Protein AF-0000000070220008 (afdb_homodimer)

Structure (mmCIF, N/CA/C/O backbone):
data_AF-0000000070220008-model_v1
#
loop_
_entity.id
_entity.type
_entity.pdbx_description
1 polymer 'Urease accessory protein UreF'
#
loop_
_atom_site.group_PDB
_atom_site.id
_atom_site.type_symbol
_atom_site.label_atom_id
_atom_site.label_alt_id
_atom_site.label_comp_id
_atom_site.label_asym_id
_atom_site.label_entity_id
_atom_site.label_seq_id
_atom_site.pdbx_PDB_ins_code
_atom_site.Cartn_x
_atom_site.Cartn_y
_atom_site.Cartn_z
_atom_site.occupancy
_atom_site.B_iso_or_equiv
_atom_site.auth_seq_id
_atom_site.auth_comp_id
_atom_site.auth_asym_id
_atom_site.auth_atom_id
_atom_site.pdbx_PDB_model_num
ATOM 1 N N . MET A 1 1 ? -16.125 -37.312 17.703 1 30.42 1 MET A N 1
ATOM 2 C CA . MET A 1 1 ? -16.203 -35.938 18.156 1 30.42 1 MET A CA 1
ATOM 3 C C . MET A 1 1 ? -15.438 -35.75 19.453 1 30.42 1 MET A C 1
ATOM 5 O O . MET A 1 1 ? -15.953 -36.031 20.531 1 30.42 1 MET A O 1
ATOM 9 N N . THR A 1 2 ? -14.172 -35.906 19.469 1 41.28 2 THR A N 1
ATOM 10 C CA . THR A 1 2 ? -13.469 -36.125 20.719 1 41.28 2 THR A CA 1
ATOM 11 C C . THR A 1 2 ? -13.57 -34.875 21.609 1 41.28 2 THR A C 1
ATOM 13 O O . THR A 1 2 ? -13.328 -33.75 21.141 1 41.28 2 THR A O 1
ATOM 16 N N . GLN A 1 3 ? -14.406 -34.875 22.625 1 46.06 3 GLN A N 1
ATOM 17 C CA . GLN A 1 3 ? -14.656 -33.906 23.688 1 46.06 3 GLN A CA 1
ATOM 18 C C . GLN A 1 3 ? -13.344 -33.344 24.25 1 46.06 3 GLN A C 1
ATOM 20 O O . GLN A 1 3 ? -12.422 -34.094 24.547 1 46.06 3 GLN A O 1
ATOM 25 N N . PRO A 1 4 ? -13.078 -32.062 23.906 1 54.25 4 PRO A N 1
ATOM 26 C CA . PRO A 1 4 ? -11.875 -31.578 24.578 1 54.25 4 PRO A CA 1
ATOM 27 C C . PRO A 1 4 ? -11.758 -32.062 26.031 1 54.25 4 PRO A C 1
ATOM 29 O O . PRO A 1 4 ? -12.773 -32.281 26.688 1 54.25 4 PRO A O 1
ATOM 32 N N . SER A 1 5 ? -10.727 -32.688 26.281 1 59.62 5 SER A N 1
ATOM 33 C CA . SER A 1 5 ? -10.516 -33.25 27.609 1 59.62 5 SER A CA 1
ATOM 34 C C . SER A 1 5 ? -10.695 -32.188 28.688 1 59.62 5 SER A C 1
ATOM 36 O O . SER A 1 5 ? -10.602 -31 28.422 1 59.62 5 SER A O 1
ATOM 38 N N . SER A 1 6 ? -11.242 -32.594 29.812 1 62.59 6 SER A N 1
ATOM 39 C CA . SER A 1 6 ? -11.469 -31.75 31 1 62.59 6 SER A CA 1
ATOM 40 C C . SER A 1 6 ? -10.289 -30.812 31.25 1 62.59 6 SER A C 1
ATOM 42 O O . SER A 1 6 ? -10.484 -29.656 31.594 1 62.59 6 SER A O 1
ATOM 44 N N . ASP A 1 7 ? -9.156 -31.266 30.797 1 62.09 7 ASP A N 1
ATOM 45 C CA . ASP A 1 7 ? -7.941 -30.484 31.031 1 62.09 7 ASP A CA 1
ATOM 46 C C . ASP A 1 7 ? -7.812 -29.359 30 1 62.09 7 ASP A C 1
ATOM 48 O O . ASP A 1 7 ? -7.363 -28.25 30.328 1 62.09 7 ASP A O 1
ATOM 52 N N . GLU A 1 8 ? -8.156 -29.609 28.828 1 61.84 8 GLU A N 1
ATOM 53 C CA . GLU A 1 8 ? -8.094 -28.609 27.766 1 61.84 8 GLU A CA 1
ATOM 54 C C . GLU A 1 8 ? -9.125 -27.516 27.984 1 61.84 8 GLU A C 1
ATOM 56 O O . GLU A 1 8 ? -8.852 -26.344 27.734 1 61.84 8 GLU A O 1
ATOM 61 N N . LYS A 1 9 ? -10.297 -27.828 28.375 1 61.03 9 LYS A N 1
ATOM 62 C CA . LYS A 1 9 ? -11.32 -26.844 28.719 1 61.03 9 LYS A CA 1
ATOM 63 C C . LYS A 1 9 ? -10.875 -25.969 29.891 1 61.03 9 LYS A C 1
ATOM 65 O O . LYS A 1 9 ? -11.094 -24.766 29.875 1 61.03 9 LYS A O 1
ATOM 70 N N . ALA A 1 10 ? -10.266 -26.656 30.875 1 63 10 ALA A N 1
ATOM 71 C CA . ALA A 1 10 ? -9.781 -25.922 32.031 1 63 10 ALA A CA 1
ATOM 72 C C . ALA A 1 10 ? -8.703 -24.922 31.641 1 63 10 ALA A C 1
ATOM 74 O O . ALA A 1 10 ? -8.68 -23.781 32.125 1 63 10 ALA A O 1
ATOM 75 N N . LEU A 1 11 ? -7.879 -25.312 30.688 1 61.97 11 LEU A N 1
ATOM 76 C CA . LEU A 1 11 ? -6.809 -24.453 30.203 1 61.97 11 LEU A CA 1
ATOM 77 C C . LEU A 1 11 ? -7.367 -23.312 29.344 1 61.97 11 LEU A C 1
ATOM 79 O O . LEU A 1 11 ? -6.902 -22.172 29.438 1 61.97 11 LEU A O 1
ATOM 83 N N . GLN A 1 12 ? -8.391 -23.578 28.609 1 64.56 12 GLN A N 1
ATOM 84 C CA . GLN A 1 12 ? -9.047 -22.531 27.828 1 64.56 12 GLN A CA 1
ATOM 85 C C . GLN A 1 12 ? -9.75 -21.516 28.734 1 64.56 12 GLN A C 1
ATOM 87 O O . GLN A 1 12 ? -9.703 -20.312 28.484 1 64.56 12 GLN A O 1
ATOM 92 N N . GLU A 1 13 ? -10.406 -22.031 29.75 1 64.69 13 GLU A N 1
ATOM 93 C CA . GLU A 1 13 ? -11.039 -21.156 30.719 1 64.69 13 GLU A CA 1
ATOM 94 C C . GLU A 1 13 ? -10 -20.297 31.453 1 64.69 13 GLU A C 1
ATOM 96 O O . GLU A 1 13 ? -10.234 -19.125 31.734 1 64.69 13 GLU A O 1
ATOM 101 N N . GLU A 1 14 ? -8.852 -20.938 31.719 1 68.56 14 GLU A N 1
ATOM 102 C CA . GLU A 1 14 ? -7.766 -20.188 32.344 1 68.56 14 GLU A CA 1
ATOM 103 C C . GLU A 1 14 ? -7.23 -19.094 31.438 1 68.56 14 GLU A C 1
ATOM 105 O O . GLU A 1 14 ? -6.984 -17.969 31.875 1 68.56 14 GLU A O 1
ATOM 110 N N . ILE A 1 15 ? -7.141 -19.391 30.172 1 63.06 15 ILE A N 1
ATOM 111 C CA . ILE A 1 15 ? -6.652 -18.422 29.203 1 63.06 15 ILE A CA 1
ATOM 112 C C . ILE A 1 15 ? -7.652 -17.266 29.078 1 63.06 15 ILE A C 1
ATOM 114 O O . ILE A 1 15 ? -7.27 -16.094 29.109 1 63.06 15 ILE A O 1
ATOM 118 N N . GLU A 1 16 ? -8.875 -17.594 29 1 61.81 16 GLU A N 1
ATOM 119 C CA . GLU A 1 16 ? -9.898 -16.562 28.938 1 61.81 16 GLU A CA 1
ATOM 120 C C . GLU A 1 16 ? -9.898 -15.695 30.188 1 61.81 16 GLU A C 1
ATOM 122 O O . GLU A 1 16 ? -10.062 -14.477 30.109 1 61.81 16 GLU A O 1
ATOM 127 N N . ASP A 1 17 ? -9.781 -16.344 31.328 1 64.25 17 ASP A N 1
ATOM 128 C CA . ASP A 1 17 ? -9.727 -15.617 32.594 1 64.25 17 ASP A CA 1
ATOM 129 C C . ASP A 1 17 ? -8.492 -14.711 32.656 1 64.25 17 ASP A C 1
ATOM 131 O O . ASP A 1 17 ? -8.586 -13.562 33.062 1 64.25 17 ASP A O 1
ATOM 135 N N . LEU A 1 18 ? -7.355 -15.219 32.156 1 64.94 18 LEU A N 1
ATOM 136 C CA . LEU A 1 18 ? -6.133 -14.43 32.188 1 64.94 18 LEU A CA 1
ATOM 137 C C . LEU A 1 18 ? -6.23 -13.242 31.234 1 64.94 18 LEU A C 1
ATOM 139 O O . LEU A 1 18 ? -5.797 -12.133 31.578 1 64.94 18 LEU A O 1
ATOM 143 N N . GLU A 1 19 ? -6.828 -13.477 30.109 1 64.19 19 GLU A N 1
ATOM 144 C CA . GLU A 1 19 ? -7.023 -12.398 29.156 1 64.19 19 GLU A CA 1
ATOM 145 C C . GLU A 1 19 ? -7.953 -11.32 29.703 1 64.19 19 GLU A C 1
ATOM 147 O O . GLU A 1 19 ? -7.695 -10.133 29.547 1 64.19 19 GLU A O 1
ATOM 152 N N . ARG A 1 20 ? -9 -11.727 30.344 1 60.41 20 ARG A N 1
ATOM 153 C CA . ARG A 1 20 ? -9.93 -10.797 30.969 1 60.41 20 ARG A CA 1
ATOM 154 C C . ARG A 1 20 ? -9.242 -10.008 32.094 1 60.41 20 ARG A C 1
ATOM 156 O O . ARG A 1 20 ? -9.406 -8.789 32.188 1 60.41 20 ARG A O 1
ATOM 163 N N . ARG A 1 21 ? -8.508 -10.695 32.906 1 61.84 21 ARG A N 1
ATOM 164 C CA . ARG A 1 21 ? -7.816 -10.039 34 1 61.84 21 ARG A CA 1
ATOM 165 C C . ARG A 1 21 ? -6.738 -9.094 33.5 1 61.84 21 ARG A C 1
ATOM 167 O O . ARG A 1 21 ? -6.543 -8.008 34.062 1 61.84 21 ARG A O 1
ATOM 174 N N . LEU A 1 22 ? -6.066 -9.547 32.5 1 59.81 22 LEU A N 1
ATOM 175 C CA . LEU A 1 22 ? -5.051 -8.68 31.922 1 59.81 22 LEU A CA 1
ATOM 176 C C . LEU A 1 22 ? -5.68 -7.426 31.328 1 59.81 22 LEU A C 1
ATOM 178 O O . LEU A 1 22 ? -5.164 -6.32 31.516 1 59.81 22 LEU A O 1
ATOM 182 N N . HIS A 1 23 ? -6.754 -7.621 30.641 1 57.56 23 HIS A N 1
ATOM 183 C CA . HIS A 1 23 ? -7.516 -6.496 30.109 1 57.56 23 HIS A CA 1
ATOM 184 C C . HIS A 1 23 ? -7.969 -5.562 31.234 1 57.56 23 HIS A C 1
ATOM 186 O O . HIS A 1 23 ? -7.84 -4.344 31.125 1 57.56 23 HIS A O 1
ATOM 192 N N . ASN A 1 24 ? -8.562 -6.098 32.156 1 54.19 24 ASN A N 1
ATOM 193 C CA . ASN A 1 24 ? -9.047 -5.332 33.312 1 54.19 24 ASN A CA 1
ATOM 194 C C . ASN A 1 24 ? -7.906 -4.625 34.031 1 54.19 24 ASN A C 1
ATOM 196 O O . ASN A 1 24 ? -8.055 -3.482 34.469 1 54.19 24 ASN A O 1
ATOM 200 N N . ALA A 1 25 ? -6.84 -5.309 34.281 1 56.78 25 ALA A N 1
ATOM 201 C CA . ALA A 1 25 ? -5.691 -4.723 34.969 1 56.78 25 ALA A CA 1
ATOM 202 C C . ALA A 1 25 ? -5.105 -3.568 34.156 1 56.78 25 ALA A C 1
ATOM 204 O O . ALA A 1 25 ? -4.723 -2.539 34.719 1 56.78 25 ALA A O 1
ATOM 205 N N . LYS A 1 26 ? -5.004 -3.725 32.875 1 52.84 26 LYS A N 1
ATOM 206 C CA . LYS A 1 26 ? -4.512 -2.662 32 1 52.84 26 LYS A CA 1
ATOM 207 C C . LYS A 1 26 ? -5.473 -1.479 31.984 1 52.84 26 LYS A C 1
ATOM 209 O O . LYS A 1 26 ? -5.047 -0.323 31.969 1 52.84 26 LYS A O 1
ATOM 214 N N . ALA A 1 27 ? -6.781 -1.675 31.906 1 48.25 27 ALA A N 1
ATOM 215 C CA . ALA A 1 27 ? -7.812 -0.645 32 1 48.25 27 ALA A CA 1
ATOM 216 C C . ALA A 1 27 ? -7.695 0.13 33.312 1 48.25 27 ALA A C 1
ATOM 218 O O . ALA A 1 27 ? -7.961 1.333 33.344 1 48.25 27 ALA A O 1
ATOM 219 N N . ARG A 1 28 ? -7.586 -0.56 34.312 1 50.31 28 ARG A N 1
ATOM 220 C CA . ARG A 1 28 ? -7.492 0.052 35.625 1 50.31 28 ARG A CA 1
ATOM 221 C C . ARG A 1 28 ? -6.219 0.885 35.75 1 50.31 28 ARG A C 1
ATOM 223 O O . ARG A 1 28 ? -6.172 1.835 36.531 1 50.31 28 ARG A O 1
ATOM 230 N N . LEU A 1 29 ? -5.109 0.331 35.188 1 45.53 29 LEU A N 1
ATOM 231 C CA . LEU A 1 29 ? -3.893 1.123 35.312 1 45.53 29 LEU A CA 1
ATOM 232 C C . LEU A 1 29 ? -4.074 2.506 34.688 1 45.53 29 LEU A C 1
ATOM 234 O O . LEU A 1 29 ? -3.656 3.51 35.281 1 45.53 29 LEU A O 1
ATOM 238 N N . ASN A 1 30 ? -4.152 2.963 33.406 1 38.41 30 ASN A N 1
ATOM 239 C CA . ASN A 1 30 ? -4.41 4.293 32.844 1 38.41 30 ASN A CA 1
ATOM 240 C C . ASN A 1 30 ? -5.707 4.328 32.062 1 38.41 30 ASN A C 1
ATOM 242 O O . ASN A 1 30 ? -5.734 3.932 30.891 1 38.41 30 ASN A O 1
ATOM 246 N N . PRO A 1 31 ? -6.863 4.449 32.688 1 37.12 31 PRO A N 1
ATOM 247 C CA . PRO A 1 31 ? -8.188 4.492 32.062 1 37.12 31 PRO A CA 1
ATOM 248 C C . PRO A 1 31 ? -8.219 5.34 30.797 1 37.12 31 PRO A C 1
ATOM 250 O O . PRO A 1 31 ? -8.938 5.012 29.844 1 37.12 31 PRO A O 1
ATOM 253 N N . ASP A 1 32 ? -8.008 6.66 30.812 1 37 32 ASP A N 1
ATOM 254 C CA . ASP A 1 32 ? -8.125 7.688 29.781 1 37 32 ASP A CA 1
ATOM 255 C C . ASP A 1 32 ? -7.078 7.484 28.672 1 37 32 ASP A C 1
ATOM 257 O O . ASP A 1 32 ? -7.027 8.25 27.719 1 37 32 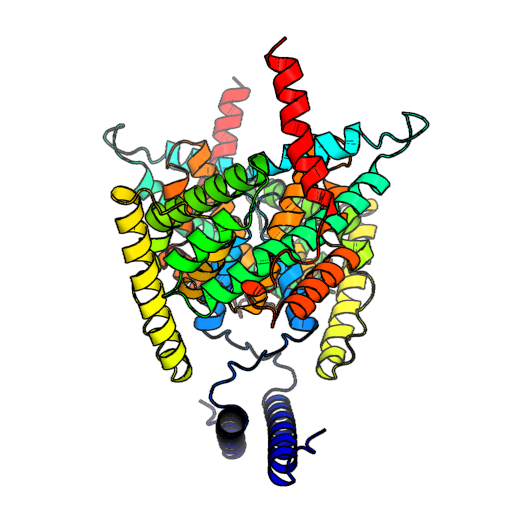ASP A O 1
ATOM 261 N N . ASN A 1 33 ? -5.867 6.949 28.953 1 34.38 33 ASN A N 1
ATOM 262 C CA . ASN A 1 33 ? -4.684 6.883 28.109 1 34.38 33 ASN A CA 1
ATOM 263 C C . ASN A 1 33 ? -4.824 5.816 27.031 1 34.38 33 ASN A C 1
ATOM 265 O O . ASN A 1 33 ? -4.906 4.625 27.328 1 34.38 33 ASN A O 1
ATOM 269 N N . VAL A 1 34 ? -5.613 6.125 26.047 1 36.41 34 VAL A N 1
ATOM 270 C CA . VAL A 1 34 ? -5.398 5.258 24.891 1 36.41 34 VAL A CA 1
ATOM 271 C C . VAL A 1 34 ? -3.969 4.727 24.906 1 36.41 34 VAL A C 1
ATOM 273 O O . VAL A 1 34 ? -3.012 5.496 24.797 1 36.41 34 VAL A O 1
ATOM 276 N N . PRO A 1 35 ? -3.613 3.773 25.703 1 35.38 35 PRO A N 1
ATOM 277 C CA . PRO A 1 35 ? -2.238 3.283 25.812 1 35.38 35 PRO A CA 1
ATOM 278 C C . PRO A 1 35 ? -1.46 3.377 24.516 1 35.38 35 PRO A C 1
ATOM 280 O O . PRO A 1 35 ? -2.018 3.127 23.438 1 35.38 35 PRO A O 1
ATOM 283 N N . ALA A 1 36 ? -0.481 4.262 24.344 1 38.53 36 ALA A N 1
ATOM 284 C CA . ALA A 1 36 ? 0.594 4.148 23.359 1 38.53 36 ALA A CA 1
ATOM 285 C C . ALA A 1 36 ? 0.955 2.688 23.109 1 38.53 36 ALA A C 1
ATOM 287 O O . ALA A 1 36 ? 1.754 2.102 23.844 1 38.53 36 ALA A O 1
ATOM 288 N N . THR A 1 37 ? 0.086 1.86 22.969 1 38.53 37 THR A N 1
ATOM 289 C CA . THR A 1 37 ? 0.648 0.548 22.656 1 38.53 37 THR A CA 1
ATOM 290 C C . THR A 1 37 ? 1.818 0.671 21.688 1 38.53 37 THR A C 1
ATOM 292 O O . THR A 1 37 ? 1.624 0.986 20.516 1 38.53 37 THR A O 1
ATOM 295 N N . HIS A 1 38 ? 2.914 1.15 22.188 1 41.5 38 HIS A N 1
ATOM 296 C CA . HIS A 1 38 ? 4.148 1.091 21.406 1 41.5 38 HIS A CA 1
ATOM 297 C C . HIS A 1 38 ? 4.203 -0.175 20.562 1 41.5 38 HIS A C 1
ATOM 299 O O . HIS A 1 38 ? 4.078 -1.284 21.094 1 41.5 38 HIS A O 1
ATOM 305 N N . SER A 1 39 ? 3.662 -0.075 19.453 1 47.91 39 SER A N 1
ATOM 306 C CA . SER A 1 39 ? 3.811 -1.21 18.547 1 47.91 39 SER A CA 1
ATOM 307 C C . SER A 1 39 ? 5.227 -1.773 18.594 1 47.91 39 SER A C 1
ATOM 309 O O . SER A 1 39 ? 6.195 -1.02 18.688 1 47.91 39 SER A O 1
ATOM 311 N N . SER A 1 40 ? 5.406 -3.055 19 1 51.5 40 SER A N 1
ATOM 312 C CA . SER A 1 40 ? 6.688 -3.752 19 1 51.5 40 SER A CA 1
ATOM 313 C C . SER A 1 40 ? 7.414 -3.572 17.672 1 51.5 40 SER A C 1
ATOM 315 O O . SER A 1 40 ? 6.781 -3.357 16.625 1 51.5 40 SER A O 1
ATOM 317 N N . PRO A 1 41 ? 8.703 -3.352 17.797 1 43.47 41 PRO A N 1
ATOM 318 C CA . PRO A 1 41 ? 9.508 -3.262 16.578 1 43.47 41 PRO A CA 1
ATOM 319 C C . PRO A 1 41 ? 9.102 -4.285 15.531 1 43.47 41 PRO A C 1
ATOM 321 O O . PRO A 1 41 ? 9.141 -3.994 14.336 1 43.47 41 PRO A O 1
ATOM 324 N N . ALA A 1 42 ? 8.648 -5.438 16.047 1 48.91 42 ALA A N 1
ATOM 325 C CA . ALA A 1 42 ? 8.25 -6.488 15.125 1 48.91 42 ALA A CA 1
ATOM 326 C C . ALA A 1 42 ? 6.992 -6.09 14.352 1 48.91 42 ALA A C 1
ATOM 328 O O . ALA A 1 42 ? 6.891 -6.34 13.148 1 48.91 42 ALA A O 1
ATOM 329 N N . ASN A 1 43 ? 6.141 -5.395 15.094 1 62.12 43 ASN A N 1
ATOM 330 C CA . ASN A 1 43 ? 4.902 -4.941 14.469 1 62.12 43 ASN A CA 1
ATOM 331 C C . ASN A 1 43 ? 5.164 -3.828 13.461 1 62.12 43 ASN A C 1
ATOM 333 O O . ASN A 1 43 ? 4.547 -3.797 12.391 1 62.12 43 ASN A O 1
ATOM 337 N N . ASP A 1 44 ? 6.27 -3.213 13.82 1 72 44 ASP A N 1
ATOM 338 C CA . ASP A 1 44 ? 6.609 -2.1 12.938 1 72 44 ASP A CA 1
ATOM 339 C C . ASP A 1 44 ? 7.258 -2.598 11.648 1 72 44 ASP A C 1
ATOM 341 O O . ASP A 1 44 ? 6.996 -2.064 10.57 1 72 44 ASP A O 1
ATOM 345 N N . ALA A 1 45 ? 8.078 -3.631 11.836 1 75.75 45 ALA A N 1
ATOM 346 C CA . ALA A 1 45 ? 8.727 -4.195 10.648 1 75.75 45 ALA A CA 1
ATOM 347 C C . ALA A 1 45 ? 7.699 -4.828 9.711 1 75.75 45 ALA A C 1
ATOM 349 O O . ALA A 1 45 ? 7.777 -4.668 8.492 1 75.75 45 ALA A O 1
ATOM 350 N N . ALA A 1 46 ? 6.742 -5.445 10.305 1 85.38 46 ALA A N 1
ATOM 351 C CA . ALA A 1 46 ? 5.684 -6.062 9.516 1 85.38 46 ALA A CA 1
ATOM 352 C C . ALA A 1 46 ? 4.848 -5.008 8.797 1 85.38 46 ALA A C 1
ATOM 354 O O . ALA A 1 46 ? 4.48 -5.184 7.629 1 85.38 46 ALA A O 1
ATOM 355 N N . LEU A 1 47 ? 4.684 -3.945 9.492 1 90.62 47 LEU A N 1
ATOM 356 C CA . LEU A 1 47 ? 3.922 -2.857 8.891 1 90.62 47 LEU A CA 1
ATOM 357 C C . LEU A 1 47 ? 4.652 -2.297 7.672 1 90.62 47 LEU A C 1
ATOM 359 O O . LEU A 1 47 ? 4.062 -2.162 6.598 1 90.62 47 LEU A O 1
ATOM 363 N N . HIS A 1 48 ? 5.902 -2.006 7.848 1 94.06 48 HIS A N 1
ATOM 364 C CA . HIS A 1 48 ? 6.68 -1.428 6.758 1 94.06 48 HIS A CA 1
ATOM 365 C C . HIS A 1 48 ? 6.707 -2.355 5.551 1 94.06 48 HIS A C 1
ATOM 367 O O . HIS A 1 48 ? 6.504 -1.913 4.418 1 94.06 48 HIS A O 1
ATOM 373 N N . ALA A 1 49 ? 6.914 -3.631 5.785 1 92.94 49 ALA A N 1
ATOM 374 C CA . ALA A 1 49 ? 6.926 -4.625 4.715 1 92.94 49 ALA A CA 1
ATOM 375 C C . ALA A 1 49 ? 5.578 -4.668 3.994 1 92.94 49 ALA A C 1
ATOM 377 O O . ALA A 1 49 ? 5.527 -4.77 2.766 1 92.94 49 ALA A O 1
ATOM 378 N N . LEU A 1 50 ? 4.539 -4.594 4.734 1 94 50 LEU A N 1
ATOM 379 C CA . LEU A 1 50 ? 3.197 -4.582 4.16 1 94 50 LEU A CA 1
ATOM 380 C C . LEU A 1 50 ? 3.004 -3.369 3.258 1 94 50 LEU A C 1
ATOM 382 O O . LEU A 1 50 ? 2.438 -3.484 2.168 1 94 50 LEU A O 1
ATOM 386 N N . LEU A 1 51 ? 3.504 -2.281 3.725 1 94.94 51 LEU A N 1
ATOM 387 C CA . LEU A 1 51 ? 3.365 -1.05 2.953 1 94.94 51 LEU A CA 1
ATOM 388 C C . LEU A 1 51 ? 4.172 -1.124 1.661 1 94.94 51 LEU A C 1
ATOM 390 O O . LEU A 1 51 ? 3.73 -0.628 0.622 1 94.94 51 LEU A O 1
ATOM 394 N N . LEU A 1 52 ? 5.316 -1.77 1.686 1 94.56 52 LEU A N 1
ATOM 395 C CA . LEU A 1 52 ? 6.141 -1.953 0.497 1 94.56 52 LEU A CA 1
ATOM 396 C C . LEU A 1 52 ? 5.441 -2.854 -0.517 1 94.56 52 LEU A C 1
ATOM 398 O O . LEU A 1 52 ? 5.328 -2.5 -1.692 1 94.56 52 LEU A O 1
ATOM 402 N N . LEU A 1 53 ? 4.914 -3.932 -0.015 1 94.25 53 LEU A N 1
ATOM 403 C CA . LEU A 1 53 ? 4.348 -4.965 -0.878 1 94.25 53 LEU A CA 1
ATOM 404 C C . LEU A 1 53 ? 2.984 -4.539 -1.409 1 94.25 53 LEU A C 1
ATOM 406 O O . LEU A 1 53 ? 2.547 -5.016 -2.459 1 94.25 53 LEU A O 1
ATOM 410 N N . ALA A 1 54 ? 2.342 -3.656 -0.688 1 93.38 54 ALA A N 1
ATOM 411 C CA . ALA A 1 54 ? 0.98 -3.262 -1.038 1 93.38 54 ALA A CA 1
ATOM 412 C C . ALA A 1 54 ? 0.983 -2.168 -2.102 1 93.38 54 ALA A C 1
ATOM 414 O O . ALA A 1 54 ? -0.068 -1.818 -2.646 1 93.38 54 ALA A O 1
ATOM 415 N N . ASP A 1 55 ? 2.061 -1.636 -2.398 1 92.5 55 ASP A N 1
ATOM 416 C CA . ASP A 1 55 ? 2.131 -0.555 -3.377 1 92.5 55 ASP A CA 1
ATOM 417 C C . ASP A 1 55 ? 1.91 -1.083 -4.793 1 92.5 55 ASP A C 1
ATOM 419 O O . ASP A 1 55 ? 2.664 -1.936 -5.27 1 92.5 55 ASP A O 1
ATOM 423 N N . SER A 1 56 ? 0.92 -0.512 -5.457 1 89.44 56 SER A N 1
ATOM 424 C CA . SER A 1 56 ? 0.634 -0.95 -6.816 1 89.44 56 SER A CA 1
ATOM 425 C C . SER A 1 56 ? 1.753 -0.55 -7.773 1 89.44 56 SER A C 1
ATOM 427 O O . SER A 1 56 ? 1.829 -1.057 -8.898 1 89.44 56 SER A O 1
ATOM 429 N N . ALA A 1 57 ? 2.625 0.305 -7.281 1 84.75 57 ALA A N 1
ATOM 430 C CA . ALA A 1 57 ? 3.742 0.738 -8.117 1 84.75 57 ALA A CA 1
ATOM 431 C C . ALA A 1 57 ? 4.914 -0.233 -8.008 1 84.75 57 ALA A C 1
ATOM 433 O O . ALA A 1 57 ? 5.906 -0.098 -8.727 1 84.75 57 ALA A O 1
ATOM 434 N N . LEU A 1 58 ? 4.785 -1.19 -7.078 1 86.88 58 LEU A N 1
ATOM 435 C CA . LEU A 1 58 ? 5.816 -2.223 -7.055 1 86.88 58 LEU A CA 1
ATOM 436 C C . LEU A 1 58 ? 5.914 -2.924 -8.406 1 86.88 58 LEU A C 1
ATOM 438 O O . LEU A 1 58 ? 4.906 -3.381 -8.945 1 86.88 58 LEU A O 1
ATOM 442 N N . PRO A 1 59 ? 7.035 -2.945 -8.977 1 79.75 59 PRO A N 1
ATOM 443 C CA . PRO A 1 59 ? 7.188 -3.408 -10.359 1 79.75 59 PRO A CA 1
ATOM 444 C C . PRO A 1 59 ? 7.066 -4.926 -10.492 1 79.75 59 PRO A C 1
ATOM 446 O O . PRO A 1 59 ? 8.023 -5.59 -10.891 1 79.75 59 PRO A O 1
ATOM 449 N N . LEU A 1 60 ? 5.941 -5.504 -10.219 1 81.75 60 LEU A N 1
ATOM 450 C CA . LEU A 1 60 ? 5.742 -6.941 -10.336 1 81.75 60 LEU A CA 1
ATOM 451 C C . LEU A 1 60 ? 5.121 -7.297 -11.68 1 81.75 60 LEU A C 1
ATOM 453 O O . LEU A 1 60 ? 4.953 -8.477 -12 1 81.75 60 LEU A O 1
ATOM 457 N N . GLY A 1 61 ? 5.137 -6.395 -12.672 1 62.47 61 GLY A N 1
ATOM 458 C CA . GLY A 1 61 ? 4.711 -6.664 -14.039 1 62.47 61 GLY A CA 1
ATOM 459 C C . GLY A 1 61 ? 3.248 -7.055 -14.141 1 62.47 61 GLY A C 1
ATOM 460 O O . GLY A 1 61 ? 2.885 -7.906 -14.953 1 62.47 61 GLY A O 1
ATOM 461 N N . SER A 1 62 ? 2.238 -6.484 -13.484 1 58.22 62 SER A N 1
ATOM 462 C CA . SER A 1 62 ? 0.86 -6.965 -13.453 1 58.22 62 SER A CA 1
ATOM 463 C C . SER A 1 62 ? 0.15 -6.703 -14.773 1 58.22 62 SER A C 1
ATOM 465 O O . SER A 1 62 ? -1.051 -6.949 -14.898 1 58.22 62 SER A O 1
ATOM 467 N N . PHE A 1 63 ? 0.888 -6.383 -15.797 1 54.19 63 PHE A N 1
ATOM 468 C CA . PHE A 1 63 ? 0.221 -6.074 -17.047 1 54.19 63 PHE A CA 1
ATOM 469 C C . PHE A 1 63 ? -0.442 -7.316 -17.641 1 54.19 63 PHE A C 1
ATOM 471 O O . PHE A 1 63 ? -1.402 -7.211 -18.406 1 54.19 63 PHE A O 1
ATOM 478 N N . ALA A 1 64 ? -0.055 -8.555 -17.297 1 52 64 ALA A N 1
ATOM 479 C CA . ALA A 1 64 ? -0.593 -9.758 -17.922 1 52 64 ALA A CA 1
ATOM 480 C C . ALA A 1 64 ? -2.07 -9.938 -17.594 1 52 64 ALA A C 1
ATOM 482 O O . ALA A 1 64 ? -2.842 -10.453 -18.406 1 52 64 ALA A O 1
ATOM 483 N N . PHE A 1 65 ? -2.596 -9.383 -16.516 1 57.56 65 PHE A N 1
ATOM 484 C CA . PHE A 1 65 ? -3.967 -9.711 -16.156 1 57.56 65 PHE A CA 1
ATOM 485 C C . PHE A 1 65 ? -4.957 -8.844 -16.906 1 57.56 65 PHE A C 1
ATOM 487 O O . PHE A 1 65 ? -6.129 -9.203 -17.047 1 57.56 65 PHE A O 1
ATOM 494 N N . SER A 1 66 ? -4.504 -7.938 -17.516 1 65.5 66 SER A N 1
ATOM 495 C CA . SER A 1 66 ? -5.387 -7.07 -18.297 1 65.5 66 SER A CA 1
ATOM 496 C C . SER A 1 66 ? -6.02 -7.824 -19.453 1 65.5 66 SER A C 1
ATOM 498 O O . SER A 1 66 ? -7.195 -7.617 -19.766 1 65.5 66 SER A O 1
ATOM 500 N N . SER A 1 67 ? -5.398 -8.812 -19.781 1 64.12 67 SER A N 1
ATOM 501 C CA . SER A 1 67 ? -5.867 -9.523 -20.969 1 64.12 67 SER A CA 1
ATOM 502 C C . SER A 1 67 ? -7.051 -10.422 -20.641 1 64.12 67 SER A C 1
ATOM 504 O O . SER A 1 67 ? -7.984 -10.547 -21.438 1 64.12 67 SER A O 1
ATOM 506 N N . GLY A 1 68 ? -7.098 -10.961 -19.547 1 75.5 68 GLY A N 1
ATOM 507 C CA . GLY A 1 68 ? -8.203 -11.82 -19.141 1 75.5 68 GLY A CA 1
ATOM 508 C C . GLY A 1 68 ? -9.508 -11.078 -18.984 1 75.5 68 GLY A C 1
ATOM 509 O O . GLY A 1 68 ? -10.555 -11.539 -19.453 1 75.5 68 GLY A O 1
ATOM 510 N N . LEU A 1 69 ? -9.461 -9.953 -18.453 1 82.88 69 LEU A N 1
ATOM 511 C CA . LEU A 1 69 ? -10.664 -9.156 -18.25 1 82.88 69 LEU A CA 1
ATOM 512 C C . LEU A 1 69 ? -11.219 -8.664 -19.578 1 82.88 69 LEU A C 1
ATOM 514 O O . LEU A 1 69 ? -12.422 -8.742 -19.828 1 82.88 69 LEU A O 1
ATOM 518 N N . GLU A 1 70 ? -10.32 -8.203 -20.406 1 82.56 70 GLU A N 1
ATOM 519 C CA . GLU A 1 70 ? -10.742 -7.688 -21.703 1 82.56 70 GLU A CA 1
ATOM 520 C C . GLU A 1 70 ? -11.438 -8.766 -22.531 1 82.56 70 GLU A C 1
ATOM 522 O O . GLU A 1 70 ? -12.484 -8.516 -23.125 1 82.56 70 GLU A O 1
ATOM 527 N N . SER A 1 71 ? -10.812 -9.922 -22.531 1 80.25 71 SER A N 1
ATOM 528 C CA . SER A 1 71 ? -11.406 -11.047 -23.25 1 80.25 71 SER A CA 1
ATOM 529 C C . SER A 1 71 ? -12.773 -11.406 -22.672 1 80.25 71 SER A C 1
ATOM 531 O O . SER A 1 71 ? -13.727 -11.625 -23.422 1 80.25 71 SER A O 1
ATOM 533 N N . TYR A 1 72 ? -12.906 -11.422 -21.438 1 83.44 72 TYR A N 1
ATOM 534 C CA . TYR A 1 72 ? -14.164 -11.758 -20.781 1 83.44 72 TYR A CA 1
ATOM 535 C C . TYR A 1 72 ? -15.25 -10.75 -21.109 1 83.44 72 TYR A C 1
ATOM 537 O O . TYR A 1 72 ? -16.375 -11.133 -21.469 1 83.44 72 TYR A O 1
ATOM 545 N N . LEU A 1 73 ? -14.945 -9.477 -21.016 1 85.19 73 LEU A N 1
ATOM 546 C CA . LEU A 1 73 ? -15.906 -8.414 -21.281 1 85.19 73 LEU A CA 1
ATOM 547 C C . LEU A 1 73 ? -16.328 -8.422 -22.734 1 85.19 73 LEU A C 1
ATOM 549 O O . LEU A 1 73 ? -17.5 -8.148 -23.047 1 85.19 73 LEU A O 1
ATOM 553 N N . ALA A 1 74 ? -15.383 -8.766 -23.609 1 83.19 74 ALA A N 1
ATOM 554 C CA . ALA A 1 74 ? -15.68 -8.836 -25.031 1 83.19 74 ALA A CA 1
ATOM 555 C C . ALA A 1 74 ? -16.688 -9.945 -25.328 1 83.19 74 ALA A C 1
ATOM 557 O O . ALA A 1 74 ? -17.5 -9.82 -26.234 1 83.19 74 ALA A O 1
ATOM 558 N N . HIS A 1 75 ? -16.703 -10.961 -24.562 1 82.62 75 HIS A N 1
ATOM 559 C CA . HIS A 1 75 ? -17.578 -12.109 -24.781 1 82.62 75 HIS A CA 1
ATOM 560 C C . HIS A 1 75 ? -18.875 -11.969 -23.984 1 82.62 75 HIS A C 1
ATOM 562 O O . HIS A 1 75 ? -19.797 -12.766 -24.156 1 82.62 75 HIS A O 1
ATOM 568 N N . HIS A 1 76 ? -18.953 -10.984 -23.141 1 81.75 76 HIS A N 1
ATOM 569 C CA . HIS A 1 76 ? -20.141 -10.758 -22.344 1 81.75 76 HIS A CA 1
ATOM 570 C C . HIS A 1 76 ? -20.672 -9.336 -22.516 1 81.75 76 HIS A C 1
ATOM 572 O O . HIS A 1 76 ? -21 -8.672 -21.531 1 81.75 76 HIS A O 1
ATOM 578 N N . LYS A 1 77 ? -20.703 -8.953 -23.641 1 80.5 77 LYS A N 1
ATOM 579 C CA . LYS A 1 77 ? -21.203 -7.617 -23.938 1 80.5 77 LYS A CA 1
ATOM 580 C C . LYS A 1 77 ? -22.703 -7.508 -23.609 1 80.5 77 LYS A C 1
ATOM 582 O O . LYS A 1 77 ? -23.469 -8.406 -23.938 1 80.5 77 LYS A O 1
ATOM 587 N N . PRO A 1 78 ? -22.891 -6.488 -22.844 1 76.06 78 PRO A N 1
ATOM 588 C CA . PRO A 1 78 ? -24.312 -6.324 -22.5 1 76.06 78 PRO A CA 1
ATOM 589 C C . PRO A 1 78 ? -25.188 -6.004 -23.719 1 76.06 78 PRO A C 1
ATOM 591 O O . PRO A 1 78 ? -24.672 -5.5 -24.719 1 76.06 78 PRO A O 1
ATOM 594 N N . SER A 1 79 ? -26.438 -6.465 -23.656 1 75.81 79 SER A N 1
ATOM 595 C CA . SER A 1 79 ? -27.5 -6.07 -24.594 1 75.81 79 SER A CA 1
ATOM 596 C C . SER A 1 79 ? -28.516 -5.152 -23.922 1 75.81 79 SER A C 1
ATOM 598 O O . SER A 1 79 ? -29.188 -5.547 -22.969 1 75.81 79 SER A O 1
ATOM 600 N N . PRO A 1 80 ? -28.547 -3.895 -24.406 1 80.19 80 PRO A N 1
ATOM 601 C CA . PRO A 1 80 ? -27.953 -3.209 -25.547 1 80.19 80 PRO A CA 1
ATOM 602 C C . PRO A 1 80 ? -26.5 -2.791 -25.297 1 80.19 80 PRO A C 1
ATOM 604 O O . PRO A 1 80 ? -26.047 -2.779 -24.156 1 80.19 80 PRO A O 1
ATOM 607 N N . PRO A 1 81 ? -25.844 -2.439 -26.312 1 75 81 PRO A N 1
ATOM 608 C CA . PRO A 1 81 ? -24.422 -2.111 -26.219 1 75 81 PRO A CA 1
ATOM 609 C C . PRO A 1 81 ? -24.141 -0.927 -25.297 1 75 81 PRO A C 1
ATOM 611 O O . PRO A 1 81 ? -23.031 -0.781 -24.781 1 75 81 PRO A O 1
ATOM 614 N N . SER A 1 82 ? -25.203 -0.209 -24.984 1 79.31 82 SER A N 1
ATOM 615 C CA . SER A 1 82 ? -25.031 0.982 -24.156 1 79.31 82 SER A CA 1
ATOM 616 C C . SER A 1 82 ? -25.109 0.644 -22.672 1 79.31 82 SER A C 1
ATOM 618 O O . SER A 1 82 ? -24.797 1.477 -21.812 1 79.31 82 SER A O 1
ATOM 620 N N . ALA A 1 83 ? -25.438 -0.637 -22.469 1 82.69 83 ALA A N 1
ATOM 621 C CA . ALA A 1 83 ? -25.625 -1.026 -21.062 1 82.69 83 ALA A CA 1
ATOM 622 C C . ALA A 1 83 ? -24.281 -1.125 -20.344 1 82.69 83 ALA A C 1
ATOM 624 O O . ALA A 1 83 ? -23.25 -1.35 -20.969 1 82.69 83 ALA A O 1
ATOM 625 N N . SER A 1 84 ? -24.312 -0.882 -19.031 1 88.75 84 SER A N 1
ATOM 626 C CA . SER A 1 84 ? -23.125 -0.887 -18.203 1 88.75 84 SER A CA 1
ATOM 627 C C . SER A 1 84 ? -22.484 -2.271 -18.156 1 88.75 84 SER A C 1
ATOM 629 O O . SER A 1 84 ? -23.188 -3.281 -18.078 1 88.75 84 SER A O 1
ATOM 631 N N . GLN A 1 85 ? -21.172 -2.324 -18.219 1 91.62 85 GLN A N 1
ATOM 632 C CA . GLN A 1 85 ? -20.406 -3.562 -18.141 1 91.62 85 GLN A CA 1
ATOM 633 C C . GLN A 1 85 ? -20.062 -3.896 -16.688 1 91.62 85 GLN A C 1
ATOM 635 O O . GLN A 1 85 ? -19.406 -4.91 -16.422 1 91.62 85 GLN A O 1
ATOM 640 N N . LEU A 1 86 ? -20.531 -3.18 -15.734 1 92.25 86 LEU A N 1
ATOM 641 C CA . LEU A 1 86 ? -20.156 -3.299 -14.328 1 92.25 86 LEU A CA 1
ATOM 642 C C . LEU A 1 86 ? -20.594 -4.648 -13.766 1 92.25 86 LEU A C 1
ATOM 644 O O . LEU A 1 86 ? -19.828 -5.297 -13.047 1 92.25 86 LEU A O 1
ATOM 648 N N . PRO A 1 87 ? -21.797 -5.129 -14.188 1 91.5 87 PRO A N 1
ATOM 649 C CA . PRO A 1 87 ? -22.188 -6.441 -13.664 1 91.5 87 PRO A CA 1
ATOM 650 C C . PRO A 1 87 ? -21.25 -7.555 -14.133 1 91.5 87 PRO A C 1
ATOM 652 O O . PRO A 1 87 ? -20.891 -8.445 -13.352 1 91.5 87 PRO A O 1
ATOM 655 N N . ALA A 1 88 ? -20.875 -7.496 -15.414 1 90.56 88 ALA A N 1
ATOM 656 C CA . ALA A 1 88 ? -19.953 -8.484 -15.953 1 90.56 88 ALA A CA 1
ATOM 657 C C . ALA A 1 88 ? -18.594 -8.391 -15.258 1 90.56 88 ALA A C 1
ATOM 659 O O . ALA A 1 88 ? -17.953 -9.406 -14.977 1 90.56 88 ALA A O 1
ATOM 660 N N . PHE A 1 89 ? -18.141 -7.227 -15.008 1 93.44 89 PHE A N 1
ATOM 661 C CA . PHE A 1 89 ? -16.891 -7.016 -14.289 1 93.44 89 PHE A CA 1
ATOM 662 C C . PHE A 1 89 ? -16.938 -7.66 -12.914 1 93.44 89 PHE A C 1
ATOM 664 O O . PHE A 1 89 ? -16 -8.352 -12.508 1 93.44 89 PHE A O 1
ATOM 671 N N . HIS A 1 90 ? -18.031 -7.398 -12.18 1 94.19 90 HIS A N 1
ATOM 672 C CA . HIS A 1 90 ? -18.141 -7.93 -10.828 1 94.19 90 HIS A CA 1
ATOM 673 C C . HIS A 1 90 ? -18.141 -9.453 -10.828 1 94.19 90 HIS A C 1
ATOM 675 O O . HIS A 1 90 ? -17.547 -10.078 -9.945 1 94.19 90 HIS A O 1
ATOM 681 N N . THR A 1 91 ? -18.75 -10.016 -11.82 1 91.69 91 THR A N 1
ATOM 682 C CA . THR A 1 91 ? -18.734 -11.469 -11.953 1 91.69 91 THR A CA 1
ATOM 683 C C . THR A 1 91 ? -17.328 -11.969 -12.211 1 91.69 91 THR A C 1
ATOM 685 O O . THR A 1 91 ? -16.875 -12.938 -11.586 1 91.69 91 THR A O 1
ATOM 688 N N . PHE A 1 92 ? -16.641 -11.312 -13.102 1 90.38 92 PHE A N 1
ATOM 689 C CA . PHE A 1 92 ? -15.281 -11.695 -13.422 1 90.38 92 PHE A CA 1
ATOM 690 C C . PHE A 1 92 ? -14.383 -11.594 -12.195 1 90.38 92 PHE A C 1
ATOM 692 O O . PHE A 1 92 ? -13.57 -12.484 -11.938 1 90.38 92 PHE A O 1
ATOM 699 N N . LEU A 1 93 ? -14.508 -10.477 -11.461 1 93.5 93 LEU A N 1
ATOM 700 C CA . LEU A 1 93 ? -13.688 -10.266 -10.266 1 93.5 93 LEU A CA 1
ATOM 701 C C . LEU A 1 93 ? -13.898 -11.383 -9.25 1 93.5 93 LEU A C 1
ATOM 703 O O . LEU A 1 93 ? -12.938 -11.93 -8.711 1 93.5 93 LEU A O 1
ATOM 707 N N . ARG A 1 94 ? -15.117 -11.734 -9.031 1 93.06 94 ARG A N 1
ATOM 708 C CA . ARG A 1 94 ? -15.453 -12.797 -8.086 1 93.06 94 ARG A CA 1
ATOM 709 C C . ARG A 1 94 ? -14.859 -14.133 -8.531 1 93.06 94 ARG A C 1
ATOM 711 O O . ARG A 1 94 ? -14.258 -14.852 -7.727 1 93.06 94 ARG A O 1
ATOM 718 N N . LEU A 1 95 ? -14.992 -14.406 -9.797 1 89.19 95 LEU A N 1
ATOM 719 C CA . LEU A 1 95 ? -14.523 -15.672 -10.344 1 89.19 95 LEU A CA 1
ATOM 720 C C . LEU A 1 95 ? -13 -15.734 -10.344 1 89.19 95 LEU A C 1
ATOM 722 O O . LEU A 1 95 ? -12.422 -16.766 -10.016 1 89.19 95 LEU A O 1
ATOM 726 N N . SER A 1 96 ? -12.406 -14.672 -10.766 1 90.12 96 SER A N 1
ATOM 727 C CA . SER A 1 96 ? -10.953 -14.641 -10.836 1 90.12 96 SER A CA 1
ATOM 728 C C . SER A 1 96 ? -10.328 -14.805 -9.453 1 90.12 96 SER A C 1
ATOM 730 O O . SER A 1 96 ? -9.305 -15.477 -9.305 1 90.12 96 SER A O 1
ATOM 732 N N . LEU A 1 97 ? -10.953 -14.211 -8.43 1 93.44 97 LEU A N 1
ATOM 733 C CA . LEU A 1 97 ? -10.469 -14.352 -7.059 1 93.44 97 LEU A CA 1
ATOM 734 C C . LEU A 1 97 ? -10.625 -15.789 -6.574 1 93.44 97 LEU A C 1
ATOM 736 O O . LEU A 1 97 ? -9.719 -16.328 -5.938 1 93.44 97 LEU A O 1
ATOM 740 N N . SER A 1 98 ? -11.742 -16.344 -6.871 1 91.75 98 SER A N 1
ATOM 741 C CA . SER A 1 98 ? -11.984 -17.734 -6.48 1 91.75 98 SER A CA 1
ATOM 742 C C . SER A 1 98 ? -10.969 -18.672 -7.129 1 91.75 98 SER A C 1
ATOM 744 O O . SER A 1 98 ? -10.461 -19.594 -6.48 1 91.75 98 SER A O 1
ATOM 746 N N . THR A 1 99 ? -10.695 -18.422 -8.367 1 88.25 99 THR A N 1
ATOM 747 C CA . THR A 1 99 ? -9.734 -19.25 -9.102 1 88.25 99 THR A CA 1
ATOM 748 C C . THR A 1 99 ? -8.336 -19.094 -8.5 1 88.25 99 THR A C 1
ATOM 750 O O . THR A 1 99 ? -7.652 -20.094 -8.258 1 88.25 99 THR A O 1
ATOM 753 N N . LEU A 1 100 ? -7.965 -17.891 -8.25 1 91.88 100 LEU A N 1
ATOM 754 C CA . LEU A 1 100 ? -6.648 -17.641 -7.668 1 91.88 100 LEU A CA 1
ATOM 755 C C . LEU A 1 100 ? -6.531 -18.297 -6.297 1 91.88 100 LEU A C 1
ATOM 757 O O . LEU A 1 100 ? -5.508 -18.906 -5.98 1 91.88 100 LEU A O 1
ATOM 761 N N . ALA A 1 101 ? -7.555 -18.156 -5.516 1 94.19 101 ALA A N 1
ATOM 762 C CA . ALA A 1 101 ? -7.555 -18.734 -4.168 1 94.19 101 ALA A CA 1
ATOM 763 C C . ALA A 1 101 ? -7.461 -20.25 -4.211 1 94.19 101 ALA A C 1
ATOM 765 O O . ALA A 1 101 ? -6.793 -20.859 -3.375 1 94.19 101 ALA A O 1
ATOM 766 N N . SER A 1 102 ? -8.078 -20.891 -5.18 1 91.44 102 SER A N 1
ATOM 767 C CA . SER A 1 102 ? -8.133 -22.344 -5.238 1 91.44 102 SER A CA 1
ATOM 768 C C . SER A 1 102 ? -6.859 -22.922 -5.859 1 91.44 102 SER A C 1
ATOM 770 O O . SER A 1 102 ? -6.48 -24.062 -5.57 1 91.44 102 SER A O 1
ATOM 772 N N . THR A 1 103 ? -6.199 -22.141 -6.691 1 91.19 103 THR A N 1
ATOM 773 C CA . THR A 1 103 ? -5.066 -22.688 -7.43 1 91.19 103 THR A CA 1
ATOM 774 C C . THR A 1 103 ? -3.748 -22.188 -6.848 1 91.19 103 THR A C 1
ATOM 776 O O . THR A 1 103 ? -2.805 -22.953 -6.676 1 91.19 103 THR A O 1
ATOM 779 N N . SER A 1 104 ? -3.67 -20.922 -6.508 1 95.19 104 SER A N 1
ATOM 780 C CA . SER A 1 104 ? -2.393 -20.297 -6.18 1 95.19 104 SER A CA 1
ATOM 781 C C . SER A 1 104 ? -2.229 -20.141 -4.672 1 95.19 104 SER A C 1
ATOM 783 O O . SER A 1 104 ? -1.122 -20.281 -4.145 1 95.19 104 SER A O 1
ATOM 785 N N . LEU A 1 105 ? -3.297 -19.859 -3.912 1 96.62 105 LEU A N 1
ATOM 786 C CA . LEU A 1 105 ? -3.213 -19.516 -2.494 1 96.62 105 LEU A CA 1
ATOM 787 C C . LEU A 1 105 ? -2.59 -20.672 -1.704 1 96.62 105 LEU A C 1
ATOM 789 O O . LEU A 1 105 ? -1.753 -20.438 -0.828 1 96.62 105 LEU A O 1
ATOM 793 N N . PRO A 1 106 ? -2.924 -21.953 -1.969 1 96.81 106 PRO A N 1
ATOM 794 C CA . PRO A 1 106 ? -2.271 -23.047 -1.239 1 96.81 106 PRO A CA 1
ATOM 795 C C . PRO A 1 106 ? -0.752 -23.031 -1.38 1 96.81 106 PRO A C 1
ATOM 797 O O . PRO A 1 106 ? -0.036 -23.375 -0.439 1 96.81 106 PRO A O 1
ATOM 800 N N . TYR A 1 107 ? -0.251 -22.594 -2.523 1 97.5 107 TYR A N 1
ATOM 801 C CA . TYR A 1 107 ? 1.188 -22.531 -2.758 1 97.5 107 TYR A CA 1
ATOM 802 C C . TYR A 1 107 ? 1.81 -21.344 -2.041 1 97.5 107 TYR A C 1
ATOM 804 O O . TYR A 1 107 ? 2.969 -21.406 -1.625 1 97.5 107 TYR A O 1
ATOM 812 N N . VAL A 1 108 ? 1.036 -20.219 -1.919 1 98.12 108 VAL A N 1
ATOM 813 C CA . VAL A 1 108 ? 1.475 -19.109 -1.086 1 98.12 108 VAL A CA 1
ATOM 814 C C . VAL A 1 108 ? 1.663 -19.578 0.354 1 98.12 108 VAL A C 1
ATOM 816 O O . VAL A 1 108 ? 2.711 -19.344 0.96 1 98.12 108 VAL A O 1
ATOM 819 N N . LEU A 1 109 ? 0.667 -20.281 0.866 1 97.75 109 LEU A N 1
ATOM 820 C CA . LEU A 1 109 ? 0.685 -20.75 2.246 1 97.75 109 LEU A CA 1
ATOM 821 C C . LEU A 1 109 ? 1.811 -21.766 2.459 1 97.75 109 LEU A C 1
ATOM 823 O O . LEU A 1 109 ? 2.547 -21.672 3.445 1 97.75 109 LEU A O 1
ATOM 827 N N . ALA A 1 110 ? 1.961 -22.672 1.543 1 97.62 110 ALA A N 1
ATOM 828 C CA . ALA A 1 110 ? 3.002 -23.688 1.652 1 97.62 110 ALA A CA 1
ATOM 829 C C . ALA A 1 110 ? 4.391 -23.062 1.586 1 97.62 110 ALA A C 1
ATOM 831 O O . ALA A 1 110 ? 5.289 -23.438 2.344 1 97.62 110 ALA A O 1
ATOM 832 N N . GLY A 1 111 ? 4.59 -22.125 0.622 1 97.5 111 GLY A N 1
ATOM 833 C CA . GLY A 1 111 ? 5.871 -21.438 0.511 1 97.5 111 GLY A CA 1
ATOM 834 C C . GLY A 1 111 ? 6.246 -20.672 1.762 1 97.5 111 GLY A C 1
ATOM 835 O O . GLY A 1 111 ? 7.426 -20.547 2.094 1 97.5 111 GLY A O 1
ATOM 836 N N . TYR A 1 112 ? 5.238 -20.125 2.416 1 96.94 112 TYR A N 1
ATOM 837 C CA . TYR A 1 112 ? 5.438 -19.422 3.674 1 96.94 112 TYR A CA 1
ATOM 838 C C . TYR A 1 112 ? 5.793 -20.391 4.797 1 96.94 112 TYR A C 1
ATOM 840 O O . TYR A 1 112 ? 6.73 -20.141 5.559 1 96.94 112 TYR A O 1
ATOM 848 N N . ARG A 1 113 ? 5.117 -21.516 4.883 1 95.56 113 ARG A N 1
ATOM 849 C CA . ARG A 1 113 ? 5.23 -22.453 5.992 1 95.56 113 ARG A CA 1
ATOM 850 C C . ARG A 1 113 ? 6.457 -23.344 5.836 1 95.56 113 ARG A C 1
ATOM 852 O O . ARG A 1 113 ? 7.086 -23.734 6.824 1 95.56 113 ARG A O 1
ATOM 859 N N . HIS A 1 114 ? 6.727 -23.719 4.605 1 95.88 114 HIS A N 1
ATOM 860 C CA . HIS A 1 114 ? 7.824 -24.625 4.293 1 95.88 114 HIS A CA 1
ATOM 861 C C . HIS A 1 114 ? 8.742 -24.031 3.223 1 95.88 114 HIS A C 1
ATOM 863 O O . HIS A 1 114 ? 8.836 -24.578 2.119 1 95.88 114 HIS A O 1
ATOM 869 N N . PRO A 1 115 ? 9.492 -23 3.643 1 95.75 115 PRO A N 1
ATOM 870 C CA . PRO A 1 115 ? 10.336 -22.312 2.668 1 95.75 115 PRO A CA 1
ATOM 871 C C . PRO A 1 115 ? 11.383 -23.234 2.043 1 95.75 115 PRO A C 1
ATOM 873 O O . PRO A 1 115 ? 11.797 -23.016 0.9 1 95.75 115 PRO A O 1
ATOM 876 N N . GLU A 1 116 ? 11.789 -24.266 2.721 1 94.75 116 GLU A N 1
ATOM 877 C CA . GLU A 1 116 ? 12.805 -25.188 2.238 1 94.75 116 GLU A CA 1
ATOM 878 C C . GLU A 1 116 ? 12.305 -25.969 1.022 1 94.75 116 GLU A C 1
ATOM 880 O O . GLU A 1 116 ? 13.109 -26.5 0.249 1 94.75 116 GLU A O 1
ATOM 885 N N . ASP A 1 117 ? 11.023 -26.016 0.848 1 96.5 117 ASP A N 1
ATOM 886 C CA . ASP A 1 117 ? 10.43 -26.797 -0.239 1 96.5 117 ASP A CA 1
ATOM 887 C C . ASP A 1 117 ? 10.203 -25.922 -1.472 1 96.5 117 ASP A C 1
ATOM 889 O O . ASP A 1 117 ? 9.484 -26.312 -2.395 1 96.5 117 ASP A O 1
ATOM 893 N N . ILE A 1 118 ? 10.781 -24.75 -1.581 1 97.38 118 ILE A N 1
ATOM 894 C CA . ILE A 1 118 ? 10.469 -23.75 -2.59 1 97.38 118 ILE A CA 1
ATOM 895 C C . ILE A 1 118 ? 10.68 -24.328 -3.984 1 97.38 118 ILE A C 1
ATOM 897 O O . ILE A 1 118 ? 9.883 -24.094 -4.895 1 97.38 118 ILE A O 1
ATOM 901 N N . GLU A 1 119 ? 11.695 -25.125 -4.25 1 95.81 119 GLU A N 1
ATOM 902 C CA . GLU A 1 119 ? 11.961 -25.688 -5.574 1 95.81 119 GLU A CA 1
ATOM 903 C C . GLU A 1 119 ? 10.875 -26.688 -5.977 1 95.81 119 GLU A C 1
ATOM 905 O O . GLU A 1 119 ? 10.391 -26.656 -7.109 1 95.81 119 GLU A O 1
ATOM 910 N N . THR A 1 120 ? 10.547 -27.531 -5.051 1 95.94 120 THR A N 1
ATOM 911 C CA . THR A 1 120 ? 9.492 -28.516 -5.309 1 95.94 120 THR A CA 1
ATOM 912 C C . THR A 1 120 ? 8.156 -27.812 -5.539 1 95.94 120 THR A C 1
ATOM 914 O O . THR A 1 120 ? 7.414 -28.172 -6.457 1 95.94 120 THR A O 1
ATOM 917 N N . LEU A 1 121 ? 7.832 -26.828 -4.699 1 97.31 121 LEU A N 1
ATOM 918 C CA . LEU A 1 121 ? 6.586 -26.078 -4.828 1 97.31 121 LEU A CA 1
ATOM 919 C C . LEU A 1 121 ? 6.516 -25.375 -6.176 1 97.31 121 LEU A C 1
ATOM 921 O O . LEU A 1 121 ? 5.465 -25.344 -6.816 1 97.31 121 LEU A O 1
ATOM 925 N N . ASP A 1 122 ? 7.637 -24.797 -6.598 1 97.5 122 ASP A N 1
ATOM 926 C CA . ASP A 1 122 ? 7.715 -24.094 -7.879 1 97.5 122 ASP A CA 1
ATOM 927 C C . ASP A 1 122 ? 7.445 -25.047 -9.039 1 97.5 122 ASP A C 1
ATOM 929 O O . ASP A 1 122 ? 6.664 -24.734 -9.945 1 97.5 122 ASP A O 1
ATOM 933 N N . ASN A 1 123 ? 8.055 -26.188 -8.992 1 95.19 123 ASN A N 1
ATOM 934 C CA . ASN A 1 123 ? 7.887 -27.188 -10.047 1 95.19 123 ASN A CA 1
ATOM 935 C C . ASN A 1 123 ? 6.465 -27.734 -10.078 1 95.19 123 ASN A C 1
ATOM 937 O O . ASN A 1 123 ? 5.883 -27.906 -11.148 1 95.19 123 ASN A O 1
ATOM 941 N N . ASP A 1 124 ? 5.969 -28.047 -8.93 1 95.06 124 ASP A N 1
ATOM 942 C CA . ASP A 1 124 ? 4.605 -28.547 -8.828 1 95.06 124 ASP A CA 1
ATOM 943 C C . ASP A 1 124 ? 3.6 -27.531 -9.359 1 95.06 124 ASP A C 1
ATOM 945 O O . ASP A 1 124 ? 2.645 -27.891 -10.047 1 95.06 124 ASP A O 1
ATOM 949 N N . PHE A 1 125 ? 3.773 -26.281 -8.977 1 95.44 125 PHE A N 1
ATOM 950 C CA . PHE A 1 125 ? 2.873 -25.234 -9.43 1 95.44 125 PHE A CA 1
ATOM 951 C C . PHE A 1 125 ? 2.922 -25.094 -10.945 1 95.44 125 PHE A C 1
ATOM 953 O O . PHE A 1 125 ? 1.89 -24.906 -11.594 1 95.44 125 PHE A O 1
ATOM 960 N N . ASP A 1 126 ? 4.094 -25.188 -11.469 1 94.06 126 ASP A N 1
ATOM 961 C CA . ASP A 1 126 ? 4.25 -25.109 -12.922 1 94.06 126 ASP A CA 1
ATOM 962 C C . ASP A 1 126 ? 3.465 -26.234 -13.609 1 94.06 126 ASP A C 1
ATOM 964 O O . ASP A 1 126 ? 2.736 -25.984 -14.57 1 94.06 126 ASP A O 1
ATOM 968 N N . ALA A 1 127 ? 3.568 -27.406 -13.078 1 91.5 127 ALA A N 1
ATOM 969 C CA . ALA A 1 127 ? 2.904 -28.578 -13.648 1 91.5 127 ALA A CA 1
ATOM 970 C C . ALA A 1 127 ? 1.389 -28.469 -13.508 1 91.5 127 ALA A C 1
ATOM 972 O O . ALA A 1 127 ? 0.644 -28.984 -14.344 1 91.5 127 ALA A O 1
ATOM 973 N N . SER A 1 128 ? 0.982 -27.719 -12.523 1 89.12 128 SER A N 1
ATOM 974 C CA . SER A 1 128 ? -0.444 -27.625 -12.227 1 89.12 128 SER A CA 1
ATOM 975 C C . SER A 1 128 ? -1.083 -26.422 -12.914 1 89.12 128 SER A C 1
ATOM 977 O O . SER A 1 128 ? -2.252 -26.109 -12.672 1 89.12 128 SER A O 1
ATOM 979 N N . THR A 1 129 ? -0.322 -25.656 -13.633 1 86.94 129 THR A N 1
ATOM 980 C CA . THR A 1 129 ? -0.832 -24.5 -14.359 1 86.94 129 THR A CA 1
ATOM 981 C C . THR A 1 129 ? -0.809 -24.75 -15.867 1 86.94 129 THR A C 1
ATOM 983 O O . THR A 1 129 ? 0.107 -24.297 -16.562 1 86.94 129 THR A O 1
ATOM 986 N N . PRO A 1 130 ? -1.838 -25.359 -16.406 1 77.94 130 PRO A N 1
ATOM 987 C CA . PRO A 1 130 ? -1.835 -25.75 -17.828 1 77.94 130 PRO A CA 1
ATOM 988 C C . PRO A 1 130 ? -2.021 -24.562 -18.766 1 77.94 130 PRO A C 1
ATOM 990 O O . PRO A 1 130 ? -1.505 -24.562 -19.891 1 77.94 130 PRO A O 1
ATOM 993 N N . CYS A 1 131 ? -2.711 -23.547 -18.359 1 79.31 131 CYS A N 1
ATOM 994 C CA . CYS A 1 131 ? -2.902 -22.359 -19.203 1 79.31 131 CYS A CA 1
ATOM 995 C C . CYS A 1 131 ? -1.587 -21.625 -19.406 1 79.31 131 CYS A C 1
ATOM 997 O O . CYS A 1 131 ? -1.006 -21.109 -18.453 1 79.31 131 CYS A O 1
ATOM 999 N N . THR A 1 132 ? -1.176 -21.547 -20.656 1 83 132 THR A N 1
ATOM 1000 C CA . THR A 1 132 ? 0.125 -20.969 -21 1 83 132 THR A CA 1
ATOM 1001 C C . THR A 1 132 ? 0.176 -19.484 -20.656 1 83 132 THR A C 1
ATOM 1003 O O . THR A 1 132 ? 1.212 -18.984 -20.219 1 83 132 THR A O 1
ATOM 1006 N N . VAL A 1 133 ? -0.95 -18.875 -20.875 1 80.12 133 VAL A N 1
ATOM 1007 C CA . VAL A 1 133 ? -1.005 -17.438 -20.594 1 80.12 133 VAL A CA 1
ATOM 1008 C C . VAL A 1 133 ? -0.851 -17.203 -19.094 1 80.12 133 VAL A C 1
ATOM 1010 O O . VAL A 1 133 ? -0.066 -16.344 -18.672 1 80.12 133 VAL A O 1
ATOM 1013 N N . ALA A 1 134 ? -1.522 -17.969 -18.312 1 82.94 134 ALA A N 1
ATOM 1014 C CA . ALA A 1 134 ? -1.443 -17.859 -16.859 1 82.94 134 ALA A CA 1
ATOM 1015 C C . ALA A 1 134 ? -0.051 -18.234 -16.359 1 82.94 134 ALA A C 1
ATOM 1017 O O . ALA A 1 134 ? 0.464 -17.609 -15.414 1 82.94 134 ALA A O 1
ATOM 1018 N N . ARG A 1 135 ? 0.506 -19.266 -16.984 1 88.25 135 ARG A N 1
ATOM 1019 C CA . ARG A 1 135 ? 1.846 -19.719 -16.625 1 88.25 135 ARG A CA 1
ATOM 1020 C C . ARG A 1 135 ? 2.881 -18.625 -16.875 1 88.25 135 ARG A C 1
ATOM 1022 O O . ARG A 1 135 ? 3.705 -18.328 -16 1 88.25 135 ARG A O 1
ATOM 1029 N N . ARG A 1 136 ? 2.812 -18.031 -18.016 1 87.25 136 ARG A N 1
ATOM 1030 C CA . ARG A 1 136 ? 3.742 -16.969 -18.391 1 87.25 136 ARG A CA 1
ATOM 1031 C C . ARG A 1 136 ? 3.594 -15.773 -17.453 1 87.25 136 ARG A C 1
ATOM 1033 O O . ARG A 1 136 ? 4.59 -15.172 -17.047 1 87.25 136 ARG A O 1
ATOM 1040 N N . ALA A 1 137 ? 2.354 -15.43 -17.156 1 86.44 137 ALA A N 1
ATOM 1041 C CA . ALA A 1 137 ? 2.098 -14.305 -16.25 1 86.44 137 ALA A CA 1
ATOM 1042 C C . ALA A 1 137 ? 2.666 -14.57 -14.867 1 86.44 137 ALA A C 1
ATOM 1044 O O . ALA A 1 137 ? 3.291 -13.695 -14.266 1 86.44 137 ALA A O 1
ATOM 1045 N N . SER A 1 138 ? 2.426 -15.75 -14.359 1 91.56 138 SER A N 1
ATOM 1046 C CA . SER A 1 138 ? 2.91 -16.141 -13.039 1 91.56 138 SER A CA 1
ATOM 1047 C C . SER A 1 138 ? 4.434 -16.094 -12.969 1 91.56 138 SER A C 1
ATOM 1049 O O . SER A 1 138 ? 5 -15.562 -12.008 1 91.56 138 SER A O 1
ATOM 1051 N N . ILE A 1 139 ? 5.051 -16.594 -14.016 1 93.5 139 ILE A N 1
ATOM 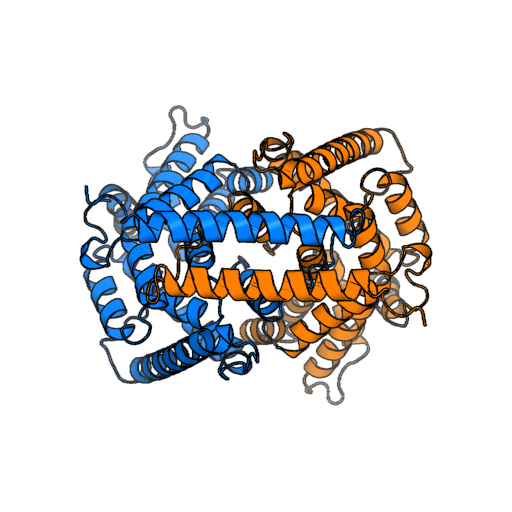1052 C CA . ILE A 1 139 ? 6.508 -16.641 -14.07 1 93.5 139 ILE A CA 1
ATOM 1053 C C . ILE A 1 139 ? 7.066 -15.227 -14.195 1 93.5 139 ILE A C 1
ATOM 1055 O O . ILE A 1 139 ? 8.023 -14.875 -13.5 1 93.5 139 ILE A O 1
ATOM 1059 N N . ALA A 1 140 ? 6.469 -14.438 -15.047 1 91.94 140 ALA A N 1
ATOM 1060 C CA . ALA A 1 140 ? 6.914 -13.055 -15.211 1 91.94 140 ALA A CA 1
ATOM 1061 C C . ALA A 1 140 ? 6.824 -12.289 -13.898 1 91.94 140 ALA A C 1
ATOM 1063 O O . ALA A 1 140 ? 7.75 -11.555 -13.531 1 91.94 140 ALA A O 1
ATOM 1064 N N . GLN A 1 141 ? 5.758 -12.43 -13.211 1 93.31 141 GLN A N 1
ATOM 1065 C CA . GLN A 1 141 ? 5.57 -11.75 -11.93 1 93.31 141 GLN A CA 1
ATOM 1066 C C . GLN A 1 141 ? 6.531 -12.297 -10.875 1 93.31 141 GLN A C 1
ATOM 1068 O O . GLN A 1 141 ? 7.059 -11.539 -10.055 1 93.31 141 GLN A O 1
ATOM 1073 N N . GLY A 1 142 ? 6.715 -13.609 -10.867 1 95.56 142 GLY A N 1
ATOM 1074 C CA . GLY A 1 142 ? 7.672 -14.203 -9.953 1 95.56 142 GLY A CA 1
ATOM 1075 C C . GLY A 1 142 ? 9.086 -13.711 -10.164 1 95.56 142 GLY A C 1
ATOM 1076 O O . GLY A 1 142 ? 9.789 -13.383 -9.203 1 95.56 142 GLY A O 1
ATOM 1077 N N . ARG A 1 143 ? 9.469 -13.633 -11.398 1 94.06 143 ARG A N 1
ATOM 1078 C CA . ARG A 1 143 ? 10.805 -13.141 -11.727 1 94.06 143 ARG A CA 1
ATOM 1079 C C . ARG A 1 143 ? 10.961 -11.68 -11.328 1 94.06 143 ARG A C 1
ATOM 1081 O O . ARG A 1 143 ? 12.031 -11.266 -10.875 1 94.06 143 ARG A O 1
ATOM 1088 N N . ALA A 1 144 ? 9.945 -10.961 -11.539 1 93.94 144 ALA A N 1
ATOM 1089 C CA . ALA A 1 144 ? 9.969 -9.562 -11.125 1 93.94 144 ALA A CA 1
ATOM 1090 C C . ALA A 1 144 ? 10.125 -9.445 -9.609 1 93.94 144 ALA A C 1
ATOM 1092 O O . ALA A 1 144 ? 10.891 -8.617 -9.117 1 93.94 144 ALA A O 1
ATOM 1093 N N . LEU A 1 145 ? 9.406 -10.219 -8.852 1 95.5 145 LEU A N 1
ATOM 1094 C CA . LEU A 1 145 ? 9.516 -10.211 -7.398 1 95.5 145 LEU A CA 1
ATOM 1095 C C . LEU A 1 145 ? 10.922 -10.602 -6.953 1 95.5 145 LEU A C 1
ATOM 1097 O O . LEU A 1 145 ? 11.477 -10 -6.035 1 95.5 145 LEU A O 1
ATOM 1101 N N . LEU A 1 146 ? 11.445 -11.609 -7.594 1 95.31 146 LEU A N 1
ATOM 1102 C CA . LEU A 1 146 ? 12.797 -12.047 -7.281 1 95.31 146 LEU A CA 1
ATOM 1103 C C . LEU A 1 146 ? 13.805 -10.93 -7.562 1 95.31 146 LEU A C 1
ATOM 1105 O O . LEU A 1 146 ? 14.758 -10.742 -6.801 1 95.31 146 LEU A O 1
ATOM 1109 N N . ALA A 1 147 ? 13.609 -10.227 -8.641 1 93.81 147 ALA A N 1
ATOM 1110 C CA . ALA A 1 147 ? 14.477 -9.102 -8.977 1 93.81 147 ALA A CA 1
ATOM 1111 C C . ALA A 1 147 ? 14.398 -8.008 -7.914 1 93.81 147 ALA A C 1
ATOM 1113 O O . ALA A 1 147 ? 15.422 -7.441 -7.516 1 93.81 147 ALA A O 1
ATOM 1114 N N . VAL A 1 148 ? 13.203 -7.703 -7.473 1 94.19 148 VAL A N 1
ATOM 1115 C CA . VAL A 1 148 ? 13.016 -6.719 -6.414 1 94.19 148 VAL A CA 1
ATOM 1116 C C . VAL A 1 148 ? 13.734 -7.176 -5.145 1 94.19 148 VAL A C 1
ATOM 1118 O O . VAL A 1 148 ? 14.383 -6.371 -4.469 1 94.19 148 VAL A O 1
ATOM 1121 N N . TRP A 1 149 ? 13.578 -8.469 -4.852 1 94.44 149 TRP A N 1
ATOM 1122 C CA . TRP A 1 149 ? 14.281 -9.008 -3.695 1 94.44 149 TRP A CA 1
ATOM 1123 C C . TRP A 1 149 ? 15.789 -8.828 -3.836 1 94.44 149 TRP A C 1
ATOM 1125 O O . TRP A 1 149 ? 16.438 -8.266 -2.949 1 94.44 149 TRP A O 1
ATOM 1135 N N . ASP A 1 150 ? 16.344 -9.203 -4.922 1 93.19 150 ASP A N 1
ATOM 1136 C CA . ASP A 1 150 ? 17.781 -9.25 -5.133 1 93.19 150 ASP A CA 1
ATOM 1137 C C . ASP A 1 150 ? 18.375 -7.836 -5.184 1 93.19 150 ASP A C 1
ATOM 1139 O O . ASP A 1 150 ? 19.469 -7.594 -4.664 1 93.19 150 ASP A O 1
ATOM 1143 N N . ARG A 1 151 ? 17.625 -6.953 -5.711 1 93 151 ARG A N 1
ATOM 1144 C CA . ARG A 1 151 ? 18.203 -5.645 -6.016 1 93 151 ARG A CA 1
ATOM 1145 C C . ARG A 1 151 ? 17.812 -4.621 -4.957 1 93 151 ARG A C 1
ATOM 1147 O O . ARG A 1 151 ? 18.422 -3.555 -4.863 1 93 151 ARG A O 1
ATOM 1154 N N . SER A 1 152 ? 16.797 -4.914 -4.16 1 93.5 152 SER A N 1
ATOM 1155 C CA . SER A 1 152 ? 16.281 -3.873 -3.277 1 93.5 152 SER A CA 1
ATOM 1156 C C . SER A 1 152 ? 16.141 -4.383 -1.849 1 93.5 152 SER A C 1
ATOM 1158 O O . SER A 1 152 ? 16.703 -3.818 -0.917 1 93.5 152 SER A O 1
ATOM 1160 N N . PHE A 1 153 ? 15.5 -5.488 -1.641 1 93.12 153 PHE A N 1
ATOM 1161 C CA . PHE A 1 153 ? 15.094 -5.902 -0.304 1 93.12 153 PHE A CA 1
ATOM 1162 C C . PHE A 1 153 ? 16.219 -6.641 0.403 1 93.12 153 PHE A C 1
ATOM 1164 O O . PHE A 1 153 ? 16.375 -6.531 1.621 1 93.12 153 PHE A O 1
ATOM 1171 N N . ARG A 1 154 ? 17.016 -7.336 -0.343 1 91.94 154 ARG A N 1
ATOM 1172 C CA . ARG A 1 154 ? 18 -8.273 0.195 1 91.94 154 ARG A CA 1
ATOM 1173 C C . ARG A 1 154 ? 18.953 -7.562 1.143 1 91.94 154 ARG A C 1
ATOM 1175 O O . ARG A 1 154 ? 19.297 -8.094 2.201 1 91.94 154 ARG A O 1
ATOM 1182 N N . THR A 1 155 ? 19.375 -6.387 0.824 1 88.12 155 THR A N 1
ATOM 1183 C CA . THR A 1 155 ? 20.359 -5.656 1.624 1 88.12 155 THR A CA 1
ATOM 1184 C C . THR A 1 155 ? 19.828 -5.434 3.041 1 88.12 155 THR A C 1
ATOM 1186 O O . THR A 1 155 ? 20.594 -5.5 4.008 1 88.12 155 THR A O 1
ATOM 1189 N N . GLN A 1 156 ? 18.578 -5.25 3.184 1 86.81 156 GLN A N 1
ATOM 1190 C CA . GLN A 1 156 ? 17.984 -4.898 4.477 1 86.81 156 GLN A CA 1
ATOM 1191 C C . GLN A 1 156 ? 17.484 -6.141 5.203 1 86.81 156 GLN A C 1
ATOM 1193 O O . GLN A 1 156 ? 17.484 -6.188 6.434 1 86.81 156 GLN A O 1
ATOM 1198 N N . TYR A 1 157 ? 17.156 -7.164 4.48 1 83.5 157 TYR A N 1
ATOM 1199 C CA . TYR A 1 157 ? 16.406 -8.25 5.098 1 83.5 157 TYR A CA 1
ATOM 1200 C C . TYR A 1 157 ? 17.219 -9.539 5.121 1 83.5 157 TYR A C 1
ATOM 1202 O O . TYR A 1 157 ? 16.75 -10.57 5.613 1 83.5 157 TYR A O 1
ATOM 1210 N N . ASN A 1 158 ? 18.438 -9.508 4.633 1 79.31 158 ASN A N 1
ATOM 1211 C CA . ASN A 1 158 ? 19.25 -10.711 4.531 1 79.31 158 ASN A CA 1
ATOM 1212 C C . ASN A 1 158 ? 19.891 -11.078 5.871 1 79.31 158 ASN A C 1
ATOM 1214 O O . ASN A 1 158 ? 20.609 -12.07 5.969 1 79.31 158 ASN A O 1
ATOM 1218 N N . THR A 1 159 ? 19.781 -10.203 6.832 1 71.31 159 THR A N 1
ATOM 1219 C CA . THR A 1 159 ? 20.312 -10.531 8.148 1 71.31 159 THR A CA 1
ATOM 1220 C C . THR A 1 159 ? 19.172 -10.766 9.141 1 71.31 159 THR A C 1
ATOM 1222 O O . THR A 1 159 ? 18.219 -9.984 9.188 1 71.31 159 THR A O 1
ATOM 1225 N N . PRO A 1 160 ? 19.281 -12.031 9.664 1 59 160 PRO A N 1
ATOM 1226 C CA . PRO A 1 160 ? 18.219 -12.266 10.641 1 59 160 PRO A CA 1
ATOM 1227 C C . PRO A 1 160 ? 18.125 -11.156 11.688 1 59 160 PRO A C 1
ATOM 1229 O O . PRO A 1 160 ? 19.156 -10.609 12.109 1 59 160 PRO A O 1
ATOM 1232 N N . LYS A 1 161 ? 17.125 -10.391 11.672 1 52.47 161 LYS A N 1
ATOM 1233 C CA . LYS A 1 161 ? 17 -9.359 12.703 1 52.47 161 LYS A CA 1
ATOM 1234 C C . LYS A 1 161 ? 16.969 -9.984 14.094 1 52.47 161 LYS A C 1
ATOM 1236 O O . LYS A 1 161 ? 16.344 -11.039 14.289 1 52.47 161 LYS A O 1
ATOM 1241 N N . ASP A 1 162 ? 18.062 -9.812 14.875 1 45.34 162 ASP A N 1
ATOM 1242 C CA . ASP A 1 162 ? 18.109 -10.195 16.281 1 45.34 162 ASP A CA 1
ATOM 1243 C C . ASP A 1 162 ? 16.859 -9.711 17.031 1 45.34 162 ASP A C 1
ATOM 1245 O O . ASP A 1 162 ? 16.797 -8.547 17.438 1 45.34 162 ASP A O 1
ATOM 1249 N N . HIS A 1 163 ? 15.852 -9.781 16.469 1 42.94 163 HIS A N 1
ATOM 1250 C CA . HIS A 1 163 ? 14.828 -9.312 17.391 1 42.94 163 HIS A CA 1
ATOM 1251 C C . HIS A 1 163 ? 14.945 -10.008 18.75 1 42.94 163 HIS A C 1
ATOM 1253 O O . HIS A 1 163 ? 15.023 -11.234 18.812 1 42.94 163 HIS A O 1
ATOM 1259 N N . ALA A 1 164 ? 15.469 -9.297 19.641 1 35.34 164 ALA A N 1
ATOM 1260 C CA . ALA A 1 164 ? 15.672 -9.672 21.031 1 35.34 164 ALA A CA 1
ATOM 1261 C C . ALA A 1 164 ? 14.492 -10.484 21.562 1 35.34 164 ALA A C 1
ATOM 1263 O O . ALA A 1 164 ? 14.523 -10.961 22.703 1 35.34 164 ALA A O 1
ATOM 1264 N N . SER A 1 165 ? 13.211 -10.188 21.344 1 35.25 165 SER A N 1
ATOM 1265 C CA . SER A 1 165 ? 12.273 -10.867 22.219 1 35.25 165 SER A CA 1
ATOM 1266 C C . SER A 1 165 ? 12.18 -12.352 21.906 1 35.25 165 SER A C 1
ATOM 1268 O O . SER A 1 165 ? 12.461 -12.766 20.766 1 35.25 165 SER A O 1
ATOM 1270 N N . GLN A 1 166 ? 12.117 -13.219 22.906 1 35.81 166 GLN A N 1
ATOM 1271 C CA . GLN A 1 166 ? 11.961 -14.664 23 1 35.81 166 GLN A CA 1
ATOM 1272 C C . GLN A 1 166 ? 11.148 -15.211 21.828 1 35.81 166 GLN A C 1
ATOM 1274 O O . GLN A 1 166 ? 11.383 -16.328 21.375 1 35.81 166 GLN A O 1
ATOM 1279 N N . ASP A 1 167 ? 10 -14.695 21.578 1 37.19 167 ASP A N 1
ATOM 1280 C CA . ASP A 1 167 ? 9.078 -15.117 20.531 1 37.19 167 ASP A CA 1
ATOM 1281 C C . ASP A 1 167 ? 9.711 -14.953 19.156 1 37.19 167 ASP A C 1
ATOM 1283 O O . ASP A 1 167 ? 9.203 -15.484 18.156 1 37.19 167 ASP A O 1
ATOM 1287 N N . ALA A 1 168 ? 10.781 -14.289 19.125 1 40.19 168 ALA A N 1
ATOM 1288 C CA . ALA A 1 168 ? 11.695 -13.945 18.047 1 40.19 168 ALA A CA 1
ATOM 1289 C C . ALA A 1 168 ? 12.578 -15.133 17.688 1 40.19 168 ALA A C 1
ATOM 1291 O O . ALA A 1 168 ? 13.125 -15.195 16.578 1 40.19 168 ALA A O 1
ATOM 1292 N N . MET A 1 169 ? 12.852 -15.867 18.703 1 40.84 169 MET A N 1
ATOM 1293 C CA . MET A 1 169 ? 13.734 -16.984 18.391 1 40.84 169 MET A CA 1
ATOM 1294 C C . MET A 1 169 ? 13.141 -17.859 17.297 1 40.84 169 MET A C 1
ATOM 1296 O O . MET A 1 169 ? 13.852 -18.297 16.391 1 40.84 169 MET A O 1
ATOM 1300 N N . HIS A 1 170 ? 11.891 -18.344 17.5 1 43.34 170 HIS A N 1
ATOM 1301 C CA . HIS A 1 170 ? 11.258 -19.172 16.5 1 43.34 170 HIS A CA 1
ATOM 1302 C C . HIS A 1 170 ? 11.062 -18.406 15.188 1 43.34 170 HIS A C 1
ATOM 1304 O O . HIS A 1 170 ? 11.227 -18.969 14.102 1 43.34 170 HIS A O 1
ATOM 1310 N N . GLY A 1 171 ? 10.789 -17.109 15.391 1 51.5 171 GLY A N 1
ATOM 1311 C CA . GLY A 1 171 ? 10.672 -16.234 14.227 1 51.5 171 GLY A CA 1
ATOM 1312 C C . GLY A 1 171 ? 11.984 -16.047 13.5 1 51.5 171 GLY A C 1
ATOM 1313 O O . GLY A 1 171 ? 12.016 -16.016 12.266 1 51.5 171 GLY A O 1
ATOM 1314 N N . THR A 1 172 ? 13 -16.078 14.305 1 52.91 172 THR A N 1
ATOM 1315 C CA . THR A 1 172 ? 14.32 -15.836 13.742 1 52.91 172 THR A CA 1
ATOM 1316 C C . THR A 1 172 ? 14.805 -17.047 12.961 1 52.91 172 THR A C 1
ATOM 1318 O O . THR A 1 172 ? 15.312 -16.922 11.844 1 52.91 172 THR A O 1
ATOM 1321 N N . MET A 1 173 ? 14.648 -18.297 13.641 1 52.75 173 MET A N 1
ATOM 1322 C CA . MET A 1 173 ? 15.094 -19.5 12.945 1 52.75 173 MET A CA 1
ATOM 1323 C C . MET A 1 173 ? 14.344 -19.688 11.641 1 52.75 173 MET A C 1
ATOM 1325 O O . MET A 1 173 ? 14.93 -20.078 10.625 1 52.75 173 MET A O 1
ATOM 1329 N N . SER A 1 174 ? 13.102 -19.328 11.68 1 65.75 174 SER A N 1
ATOM 1330 C CA . SER A 1 174 ? 12.273 -19.484 10.492 1 65.75 174 SER A CA 1
ATOM 1331 C C . SER A 1 174 ? 12.672 -18.484 9.406 1 65.75 174 SER A C 1
ATOM 1333 O O . SER A 1 174 ? 12.758 -18.828 8.234 1 65.75 174 SER A O 1
ATOM 1335 N N . SER A 1 175 ? 13.195 -17.422 9.922 1 78.75 175 SER A N 1
ATOM 1336 C CA . SER A 1 175 ? 13.609 -16.406 8.961 1 78.75 175 SER A CA 1
ATOM 1337 C C . SER A 1 175 ? 14.945 -16.766 8.312 1 78.75 175 SER A C 1
ATOM 1339 O O . SER A 1 175 ? 15.133 -16.578 7.113 1 78.75 175 SER A O 1
ATOM 1341 N N . GLU A 1 176 ? 15.797 -17.422 9.094 1 84.62 176 GLU A N 1
ATOM 1342 C CA . GLU A 1 176 ? 17.094 -17.828 8.555 1 84.62 176 GLU A CA 1
ATOM 1343 C C . GLU A 1 176 ? 16.953 -18.922 7.512 1 84.62 176 GLU A C 1
ATOM 1345 O O . GLU A 1 176 ? 17.625 -18.906 6.48 1 84.62 176 GLU A O 1
ATOM 1350 N N . ALA A 1 177 ? 16.141 -19.859 7.84 1 88.38 177 ALA A N 1
ATOM 1351 C CA . ALA A 1 177 ? 15.883 -20.938 6.891 1 88.38 177 ALA A CA 1
ATOM 1352 C C . ALA A 1 177 ? 15.289 -20.406 5.594 1 88.38 177 ALA A C 1
ATOM 1354 O O . ALA A 1 177 ? 15.648 -20.859 4.504 1 88.38 177 ALA A O 1
ATOM 1355 N N . ALA A 1 178 ? 14.406 -19.5 5.691 1 93.62 178 ALA A N 1
ATOM 1356 C CA . ALA A 1 178 ? 13.766 -18.906 4.527 1 93.62 178 ALA A CA 1
ATOM 1357 C C . ALA A 1 178 ? 14.773 -18.125 3.678 1 93.62 178 ALA A C 1
ATOM 1359 O O . ALA A 1 178 ? 14.766 -18.234 2.449 1 93.62 178 ALA A O 1
ATOM 1360 N N . ILE A 1 179 ? 15.609 -17.422 4.309 1 93.31 179 ILE A N 1
ATOM 1361 C CA . ILE A 1 179 ? 16.641 -16.641 3.619 1 93.31 179 ILE A CA 1
ATOM 1362 C C . ILE A 1 179 ? 17.578 -17.578 2.871 1 93.31 179 ILE A C 1
ATOM 1364 O O . ILE A 1 179 ? 17.906 -17.344 1.708 1 93.31 179 ILE A O 1
ATOM 1368 N N . SER A 1 180 ? 17.969 -18.656 3.539 1 93.81 180 SER A N 1
ATOM 1369 C CA . SER A 1 180 ? 18.844 -19.641 2.916 1 93.81 180 SER A CA 1
ATOM 1370 C C . SER A 1 180 ? 18.172 -20.312 1.722 1 93.81 180 SER A C 1
ATOM 1372 O O . SER A 1 180 ? 18.797 -20.531 0.688 1 93.81 180 SER A O 1
ATOM 1374 N N . ALA A 1 181 ? 16.938 -20.594 1.889 1 95.06 181 ALA A N 1
ATOM 1375 C CA . ALA A 1 181 ? 16.172 -21.219 0.808 1 95.06 181 ALA A CA 1
ATOM 1376 C C . ALA A 1 181 ? 16.109 -20.297 -0.412 1 95.06 181 ALA A C 1
ATOM 1378 O O . ALA A 1 181 ? 16.297 -20.75 -1.544 1 95.06 181 ALA A O 1
ATOM 1379 N N . LEU A 1 182 ? 15.836 -19.047 -0.183 1 95.38 182 LEU A N 1
ATOM 1380 C CA . LEU A 1 182 ? 15.734 -18.094 -1.284 1 95.38 182 LEU A CA 1
ATOM 1381 C C . LEU A 1 182 ? 17.078 -17.906 -1.967 1 95.38 182 LEU A C 1
ATOM 1383 O O . LEU A 1 182 ? 17.156 -17.797 -3.193 1 95.38 182 LEU A O 1
ATOM 1387 N N . LYS A 1 183 ? 18.125 -17.859 -1.184 1 92.94 183 LYS A N 1
ATOM 1388 C CA . LYS A 1 183 ? 19.469 -17.734 -1.734 1 92.94 183 LYS A CA 1
ATOM 1389 C C . LYS A 1 183 ? 19.797 -18.906 -2.648 1 92.94 183 LYS A C 1
ATOM 1391 O O . LYS A 1 183 ? 20.312 -18.719 -3.756 1 92.94 183 LYS A O 1
ATOM 1396 N N . SER A 1 184 ? 19.531 -20.078 -2.164 1 92.94 184 SER A N 1
ATOM 1397 C CA . SER A 1 184 ? 19.766 -21.281 -2.951 1 92.94 184 SER A CA 1
ATOM 1398 C C . SER A 1 184 ? 18.906 -21.297 -4.211 1 92.94 184 SER A C 1
ATOM 1400 O O . SER A 1 184 ? 19.375 -21.688 -5.285 1 92.94 184 SER A O 1
ATOM 1402 N N . PHE A 1 185 ? 17.703 -20.906 -4.02 1 94.12 185 PHE A N 1
ATOM 1403 C CA . PHE A 1 185 ? 16.75 -20.859 -5.137 1 94.12 185 PHE A CA 1
ATOM 1404 C C . PHE A 1 185 ? 17.234 -19.891 -6.211 1 94.12 185 PHE A C 1
ATOM 1406 O O . PHE A 1 185 ? 17.219 -20.219 -7.398 1 94.12 185 PHE A O 1
ATOM 1413 N N . SER A 1 186 ? 17.625 -18.719 -5.816 1 92.38 186 SER A N 1
ATOM 1414 C CA . SER A 1 186 ? 18.125 -17.688 -6.73 1 92.38 186 SER A CA 1
ATOM 1415 C C . SER A 1 186 ? 19.391 -18.156 -7.441 1 92.38 186 SER A C 1
ATOM 1417 O O . SER A 1 186 ? 19.562 -17.922 -8.641 1 92.38 186 SER A O 1
ATOM 1419 N N . ALA A 1 187 ? 20.234 -18.875 -6.781 1 89.94 187 ALA A N 1
ATOM 1420 C CA . ALA A 1 187 ? 21.469 -19.391 -7.359 1 89.94 187 ALA A CA 1
ATOM 1421 C C . ALA A 1 187 ? 21.172 -20.484 -8.391 1 89.94 187 ALA A C 1
ATOM 1423 O O . ALA A 1 187 ? 21.844 -20.562 -9.422 1 89.94 187 ALA A O 1
ATOM 1424 N N . ALA A 1 188 ? 20.234 -21.25 -8.07 1 90 188 ALA A N 1
ATOM 1425 C CA . ALA A 1 188 ? 19.875 -22.359 -8.953 1 90 188 ALA A CA 1
ATOM 1426 C C . ALA A 1 188 ? 19.25 -21.844 -10.242 1 90 188 ALA A C 1
ATOM 1428 O O . ALA A 1 188 ? 19.312 -22.516 -11.281 1 90 188 ALA A O 1
ATOM 1429 N N . LEU A 1 189 ? 18.562 -20.719 -10.172 1 89.25 189 LEU A N 1
ATOM 1430 C CA . LEU A 1 189 ? 17.922 -20.125 -11.344 1 89.25 189 LEU A CA 1
ATOM 1431 C C . LEU A 1 189 ? 18.953 -19.906 -12.453 1 89.25 189 LEU A C 1
ATOM 1433 O O . LEU A 1 189 ? 18.609 -20 -13.641 1 89.25 189 LEU A O 1
ATOM 1437 N N . ARG A 1 190 ? 20.234 -19.688 -12.148 1 83.06 190 ARG A N 1
ATOM 1438 C CA . ARG A 1 190 ? 21.297 -19.391 -13.109 1 83.06 190 ARG A CA 1
ATOM 1439 C C . ARG A 1 190 ? 21.797 -20.672 -13.766 1 83.06 190 ARG A C 1
ATOM 1441 O O . ARG A 1 190 ? 22.359 -20.625 -14.867 1 83.06 190 ARG A O 1
ATOM 1448 N N . THR A 1 191 ? 21.531 -21.812 -13.203 1 83.81 191 THR A N 1
ATOM 1449 C CA . THR A 1 191 ? 22.188 -23.031 -13.664 1 83.81 191 THR A CA 1
ATOM 1450 C C . THR A 1 191 ? 21.156 -24.094 -14.039 1 83.81 191 THR A C 1
ATOM 1452 O O . THR A 1 191 ? 21.453 -25.031 -14.773 1 83.81 191 THR A O 1
ATOM 1455 N N . SER A 1 192 ? 20.047 -23.938 -13.445 1 81.19 192 SER A N 1
ATOM 1456 C CA . SER A 1 192 ? 19.062 -25 -13.617 1 81.19 192 SER A CA 1
ATOM 1457 C C . SER A 1 192 ? 17.938 -24.578 -14.562 1 81.19 192 SER A C 1
ATOM 1459 O O . SER A 1 192 ? 17.438 -23.453 -14.461 1 81.19 192 SER A O 1
ATOM 1461 N N . GLU A 1 193 ? 17.547 -25.484 -15.383 1 78.38 193 GLU A N 1
ATOM 1462 C CA . GLU A 1 193 ? 16.422 -25.25 -16.281 1 78.38 193 GLU A CA 1
ATOM 1463 C C . GLU A 1 193 ? 15.102 -25.656 -15.641 1 78.38 193 GLU A C 1
ATOM 1465 O O . GLU A 1 193 ? 14.031 -25.422 -16.203 1 78.38 193 GLU A O 1
ATOM 1470 N N . LEU A 1 194 ? 15.172 -26.172 -14.484 1 80.62 194 LEU A N 1
ATOM 1471 C CA . LEU A 1 194 ? 13.969 -26.703 -13.844 1 80.62 194 LEU A CA 1
ATOM 1472 C C . LEU A 1 194 ? 13.297 -25.656 -12.977 1 80.62 194 LEU A C 1
ATOM 1474 O O . LEU A 1 194 ? 12.141 -25.812 -12.578 1 80.62 194 LEU A O 1
ATOM 1478 N N . ILE A 1 195 ? 13.969 -24.562 -12.789 1 90.88 195 ILE A N 1
ATOM 1479 C CA . ILE A 1 195 ? 13.422 -23.516 -11.93 1 90.88 195 ILE A CA 1
ATOM 1480 C C . ILE A 1 195 ? 12.625 -22.516 -12.773 1 90.88 195 ILE A C 1
ATOM 1482 O O . ILE A 1 195 ? 13.141 -21.969 -13.75 1 90.88 195 ILE A O 1
ATOM 1486 N N . ASN A 1 196 ? 11.367 -22.312 -12.469 1 94.12 196 ASN A N 1
ATOM 1487 C CA . ASN A 1 196 ? 10.484 -21.469 -13.242 1 94.12 196 ASN A CA 1
ATOM 1488 C C . ASN A 1 196 ? 10.312 -20.094 -12.594 1 94.12 196 ASN A C 1
ATOM 1490 O O . ASN A 1 196 ? 10.32 -19.062 -13.273 1 94.12 196 ASN A O 1
ATOM 1494 N N . VAL A 1 197 ? 10.156 -20.094 -11.195 1 96.5 197 VAL A N 1
ATOM 1495 C CA . VAL A 1 197 ? 10.039 -18.875 -10.383 1 96.5 197 VAL A CA 1
ATOM 1496 C C . VAL A 1 197 ? 8.609 -18.344 -10.461 1 96.5 197 VAL A C 1
ATOM 1498 O O . VAL A 1 197 ? 8.398 -17.188 -10.852 1 96.5 197 VAL A O 1
ATOM 1501 N N . HIS A 1 198 ? 7.684 -19.109 -10.039 1 96.31 198 HIS A N 1
ATOM 1502 C CA . HIS A 1 198 ? 6.285 -18.703 -10.016 1 96.31 198 HIS A CA 1
ATOM 1503 C C . HIS A 1 198 ? 6.008 -17.75 -8.852 1 96.31 198 HIS A C 1
ATOM 1505 O O . HIS A 1 198 ? 6.602 -17.891 -7.777 1 96.31 198 HIS A O 1
ATOM 1511 N N . LEU A 1 199 ? 5.09 -16.922 -9.039 1 96.5 199 LEU A N 1
ATOM 1512 C CA . LEU A 1 199 ? 4.781 -15.867 -8.07 1 96.5 199 LEU A CA 1
ATOM 1513 C C . LEU A 1 199 ? 4.281 -16.453 -6.762 1 96.5 199 LEU A C 1
ATOM 1515 O O . LEU A 1 199 ? 4.766 -16.094 -5.684 1 96.5 199 LEU A O 1
ATOM 1519 N N . ALA A 1 200 ? 3.352 -17.391 -6.801 1 97.25 200 ALA A N 1
ATOM 1520 C CA . ALA A 1 200 ? 2.602 -17.812 -5.621 1 97.25 200 ALA A CA 1
ATOM 1521 C C . ALA A 1 200 ? 3.531 -18.406 -4.562 1 97.25 200 ALA A C 1
ATOM 1523 O O . ALA A 1 200 ? 3.611 -17.891 -3.445 1 97.25 200 ALA A O 1
ATOM 1524 N N . PRO A 1 201 ? 4.301 -19.5 -4.91 1 98.12 201 PRO A N 1
ATOM 1525 C CA . PRO A 1 201 ? 5.199 -20.031 -3.879 1 98.12 201 PRO A CA 1
ATOM 1526 C C . PRO A 1 201 ? 6.262 -19.016 -3.455 1 98.12 201 PRO A C 1
ATOM 1528 O O . PRO A 1 201 ? 6.613 -18.938 -2.273 1 98.12 201 PRO A O 1
ATOM 1531 N N . LEU A 1 202 ? 6.766 -18.219 -4.379 1 97.94 202 LEU A N 1
ATOM 1532 C CA . LEU A 1 202 ? 7.793 -17.219 -4.066 1 97.94 202 LEU A CA 1
ATOM 1533 C C . LEU A 1 202 ? 7.234 -16.125 -3.166 1 97.94 202 LEU A C 1
ATOM 1535 O O . LEU A 1 202 ? 7.922 -15.648 -2.262 1 97.94 202 LEU A O 1
ATOM 1539 N N . TRP A 1 203 ? 5.996 -15.672 -3.434 1 97.81 203 TRP A N 1
ATOM 1540 C CA . TRP A 1 203 ? 5.32 -14.695 -2.586 1 97.81 203 TRP A CA 1
ATOM 1541 C C . TRP A 1 203 ? 5.301 -15.156 -1.132 1 97.81 203 TRP A C 1
ATOM 1543 O O . TRP A 1 203 ? 5.617 -14.383 -0.225 1 97.81 203 TRP A O 1
ATOM 1553 N N . GLY A 1 204 ? 4.895 -16.422 -0.943 1 97.94 204 GLY A N 1
ATOM 1554 C CA . GLY A 1 204 ? 4.906 -16.984 0.401 1 97.94 204 GLY A CA 1
ATOM 1555 C C . GLY A 1 204 ? 6.273 -16.922 1.057 1 97.94 204 GLY A C 1
ATOM 1556 O O . GLY A 1 204 ? 6.402 -16.453 2.189 1 97.94 204 GLY A O 1
ATOM 1557 N N . LEU A 1 205 ? 7.258 -17.328 0.346 1 97.69 205 LEU A N 1
ATOM 1558 C CA . LEU A 1 205 ? 8.625 -17.375 0.864 1 97.69 205 LEU A CA 1
ATOM 1559 C C . LEU A 1 205 ? 9.125 -15.984 1.211 1 97.69 205 LEU A C 1
ATOM 1561 O O . LEU A 1 205 ? 9.617 -15.75 2.314 1 97.69 205 LEU A O 1
ATOM 1565 N N . VAL A 1 206 ? 8.945 -15.023 0.304 1 96.5 206 VAL A N 1
ATOM 1566 C CA . VAL A 1 206 ? 9.461 -13.672 0.477 1 96.5 206 VAL A CA 1
ATOM 1567 C C . VAL A 1 206 ? 8.75 -12.992 1.647 1 96.5 206 VAL A C 1
ATOM 1569 O O . VAL A 1 206 ? 9.383 -12.328 2.469 1 96.5 206 VAL A O 1
ATOM 1572 N N . THR A 1 207 ? 7.426 -13.133 1.736 1 95.88 207 THR A N 1
ATOM 1573 C CA . THR A 1 207 ? 6.688 -12.5 2.822 1 95.88 207 THR A CA 1
ATOM 1574 C C . THR A 1 207 ? 7.074 -13.102 4.168 1 95.88 207 THR A C 1
ATOM 1576 O O . THR A 1 207 ? 7.059 -12.422 5.191 1 95.88 207 THR A O 1
ATOM 1579 N N . SER A 1 208 ? 7.457 -14.414 4.199 1 94.44 208 SER A N 1
ATOM 1580 C CA . SER A 1 208 ? 7.969 -15.031 5.422 1 94.44 208 SER A CA 1
ATOM 1581 C C . SER A 1 208 ? 9.281 -14.383 5.852 1 94.44 208 SER A C 1
ATOM 1583 O O . SER A 1 208 ? 9.484 -14.117 7.039 1 94.44 208 SER A O 1
ATOM 1585 N N . ILE A 1 209 ? 10.141 -14.117 4.922 1 93.88 209 ILE A N 1
ATOM 1586 C CA . ILE A 1 209 ? 11.422 -13.469 5.195 1 93.88 209 ILE A CA 1
ATOM 1587 C C . ILE A 1 209 ? 11.188 -12.07 5.746 1 93.88 209 ILE A C 1
ATOM 1589 O O . ILE A 1 209 ? 11.883 -11.625 6.664 1 93.88 209 ILE A O 1
ATOM 1593 N N . LEU A 1 210 ? 10.172 -11.391 5.207 1 92.38 210 LEU A N 1
ATOM 1594 C CA . LEU A 1 210 ? 9.867 -10.016 5.594 1 92.38 210 LEU A CA 1
ATOM 1595 C C . LEU A 1 210 ? 9.094 -9.984 6.91 1 92.38 210 LEU A C 1
ATOM 1597 O O . LEU A 1 210 ? 8.727 -8.906 7.391 1 92.38 210 LEU A O 1
ATOM 1601 N N . ALA A 1 211 ? 8.766 -11.086 7.43 1 89.19 211 ALA A N 1
ATOM 1602 C CA . ALA A 1 211 ? 8.094 -11.266 8.719 1 89.19 211 ALA A CA 1
ATOM 1603 C C . ALA A 1 211 ? 6.672 -10.711 8.672 1 89.19 211 ALA A C 1
ATOM 1605 O O . ALA A 1 211 ? 6.18 -10.164 9.664 1 89.19 211 ALA A O 1
ATOM 1606 N N . VAL A 1 212 ? 6.109 -10.766 7.547 1 91.75 212 VAL A N 1
ATOM 1607 C CA . VAL A 1 212 ? 4.688 -10.461 7.426 1 91.75 212 VAL A CA 1
ATOM 1608 C C . VAL A 1 212 ? 3.861 -11.617 7.984 1 91.75 212 VAL A C 1
ATOM 1610 O O . VAL A 1 212 ? 4.094 -12.781 7.637 1 91.75 212 VAL A O 1
ATOM 1613 N N . PRO A 1 213 ? 2.912 -11.32 8.875 1 91.94 213 PRO A N 1
ATOM 1614 C CA . PRO A 1 213 ? 2.07 -12.422 9.344 1 91.94 213 PRO A CA 1
ATOM 1615 C C . PRO A 1 213 ? 1.38 -13.164 8.195 1 91.94 213 PRO A C 1
ATOM 1617 O O . PRO A 1 213 ? 0.919 -12.539 7.242 1 91.94 213 PRO A O 1
ATOM 1620 N N . LEU A 1 214 ? 1.354 -14.477 8.32 1 94.25 214 LEU A N 1
ATOM 1621 C CA . LEU A 1 214 ? 0.916 -15.344 7.234 1 94.25 214 LEU A CA 1
ATOM 1622 C C . LEU A 1 214 ? -0.475 -14.945 6.75 1 94.25 214 LEU A C 1
ATOM 1624 O O . LEU A 1 214 ? -0.725 -14.891 5.547 1 94.25 214 LEU A O 1
ATOM 1628 N N . GLN A 1 215 ? -1.368 -14.648 7.645 1 94.12 215 GLN A N 1
ATOM 1629 C CA . GLN A 1 215 ? -2.725 -14.266 7.27 1 94.12 215 GLN A CA 1
ATOM 1630 C C . GLN A 1 215 ? -2.721 -12.992 6.426 1 94.12 215 GLN A C 1
ATOM 1632 O O . GLN A 1 215 ? -3.473 -12.883 5.453 1 94.12 215 GLN A O 1
ATOM 1637 N N . GLN A 1 216 ? -1.893 -12.055 6.84 1 94.56 216 GLN A N 1
ATOM 1638 C CA . GLN A 1 216 ? -1.797 -10.797 6.113 1 94.56 216 GLN A CA 1
ATOM 1639 C C . GLN A 1 216 ? -1.14 -10.992 4.75 1 94.56 216 GLN A C 1
ATOM 1641 O O . GLN A 1 216 ? -1.517 -10.352 3.771 1 94.56 216 GLN A O 1
ATOM 1646 N N . ALA A 1 217 ? -0.188 -11.922 4.719 1 96.19 217 ALA A N 1
ATOM 1647 C CA . ALA A 1 217 ? 0.453 -12.25 3.447 1 96.19 217 ALA A CA 1
ATOM 1648 C C . ALA A 1 217 ? -0.554 -12.828 2.459 1 96.19 217 ALA A C 1
ATOM 1650 O O . ALA A 1 217 ? -0.57 -12.453 1.285 1 96.19 217 ALA A O 1
ATOM 1651 N N . ALA A 1 218 ? -1.39 -13.719 2.969 1 97.25 218 ALA A N 1
ATOM 1652 C CA . ALA A 1 218 ? -2.422 -14.352 2.148 1 97.25 218 ALA A CA 1
ATOM 1653 C C . ALA A 1 218 ? -3.467 -13.328 1.705 1 97.25 218 ALA A C 1
ATOM 1655 O O . ALA A 1 218 ? -3.852 -13.297 0.534 1 97.25 218 ALA A O 1
ATOM 1656 N N . TYR A 1 219 ? -3.893 -12.5 2.623 1 96.94 219 TYR A N 1
ATOM 1657 C CA . TYR A 1 219 ? -4.871 -11.461 2.322 1 96.94 219 TYR A CA 1
ATOM 1658 C C . TYR A 1 219 ? -4.34 -10.5 1.263 1 96.94 219 TYR A C 1
ATOM 1660 O O . TYR A 1 219 ? -5.035 -10.195 0.289 1 96.94 219 TYR A O 1
ATOM 1668 N N . LEU A 1 220 ? -3.146 -10.047 1.463 1 96.88 220 LEU A N 1
ATOM 1669 C CA . LEU A 1 220 ? -2.531 -9.102 0.542 1 96.88 220 LEU A CA 1
ATOM 1670 C C . LEU A 1 220 ? -2.365 -9.711 -0.843 1 96.88 220 LEU A C 1
ATOM 1672 O O . LEU A 1 220 ? -2.504 -9.023 -1.854 1 96.88 220 LEU A O 1
ATOM 1676 N N . PHE A 1 221 ? -2.047 -10.992 -0.905 1 96.69 221 PHE A N 1
ATOM 1677 C CA . PHE A 1 221 ? -1.895 -11.68 -2.182 1 96.69 221 PHE A CA 1
ATOM 1678 C C . PHE A 1 221 ? -3.172 -11.586 -3.004 1 96.69 221 PHE A C 1
ATOM 1680 O O . PHE A 1 221 ? -3.135 -11.203 -4.176 1 96.69 221 PHE A O 1
ATOM 1687 N N . LEU A 1 222 ? -4.297 -11.891 -2.41 1 96.5 222 LEU A N 1
ATOM 1688 C CA . LEU A 1 222 ? -5.59 -11.844 -3.088 1 96.5 222 LEU A CA 1
ATOM 1689 C C . LEU A 1 222 ? -6.012 -10.406 -3.357 1 96.5 222 LEU A C 1
ATOM 1691 O O . LEU A 1 222 ? -6.547 -10.102 -4.426 1 96.5 222 LEU A O 1
ATOM 1695 N N . PHE A 1 223 ? -5.746 -9.555 -2.432 1 96.38 223 PHE A N 1
ATOM 1696 C CA . PHE A 1 223 ? -6.098 -8.148 -2.604 1 96.38 223 PHE A CA 1
ATOM 1697 C C . PHE A 1 223 ? -5.328 -7.535 -3.764 1 96.38 223 PHE A C 1
ATOM 1699 O O . PHE A 1 223 ? -5.875 -6.738 -4.527 1 96.38 223 PHE A O 1
ATOM 1706 N N . SER A 1 224 ? -4.055 -7.879 -3.836 1 95 224 SER A N 1
ATOM 1707 C CA . SER A 1 224 ? -3.238 -7.367 -4.934 1 95 224 SER A CA 1
ATOM 1708 C C . SER A 1 224 ? -3.799 -7.789 -6.285 1 95 224 SER A C 1
ATOM 1710 O O . SER A 1 224 ? -3.76 -7.02 -7.246 1 95 224 SER A O 1
ATOM 1712 N N . HIS A 1 225 ? -4.273 -8.977 -6.344 1 92.56 225 HIS A N 1
ATOM 1713 C CA . HIS A 1 225 ? -4.918 -9.445 -7.566 1 92.56 225 HIS A CA 1
ATOM 1714 C C . HIS A 1 225 ? -6.164 -8.625 -7.879 1 92.56 225 HIS A C 1
ATOM 1716 O O . HIS A 1 225 ? -6.363 -8.195 -9.016 1 92.56 225 HIS A O 1
ATOM 1722 N N . ALA A 1 226 ? -7.004 -8.422 -6.887 1 94.44 226 ALA A N 1
ATOM 1723 C CA . ALA A 1 226 ? -8.203 -7.605 -7.074 1 94.44 226 ALA A CA 1
ATOM 1724 C C . ALA A 1 226 ? -7.848 -6.215 -7.594 1 94.44 226 ALA A C 1
ATOM 1726 O O . ALA A 1 226 ? -8.5 -5.695 -8.5 1 94.44 226 ALA A O 1
ATOM 1727 N N . ARG A 1 227 ? -6.867 -5.664 -6.977 1 94.12 227 ARG A N 1
ATOM 1728 C CA . ARG A 1 227 ? -6.422 -4.336 -7.387 1 94.12 227 ARG A CA 1
ATOM 1729 C C . ARG A 1 227 ? -5.984 -4.332 -8.852 1 94.12 227 ARG A C 1
ATOM 1731 O O . ARG A 1 227 ? -6.27 -3.383 -9.586 1 94.12 227 ARG A O 1
ATOM 1738 N N . THR A 1 228 ? -5.293 -5.34 -9.281 1 90.81 228 THR A N 1
ATOM 1739 C CA . THR A 1 228 ? -4.84 -5.445 -10.664 1 90.81 228 THR A CA 1
ATOM 1740 C C . THR A 1 228 ? -6.031 -5.547 -11.609 1 90.81 228 THR A C 1
ATOM 1742 O O . THR A 1 228 ? -6.051 -4.898 -12.664 1 90.81 228 THR A O 1
ATOM 1745 N N . VAL A 1 229 ? -6.98 -6.359 -11.281 1 91.44 229 VAL A N 1
ATOM 1746 C CA . VAL A 1 229 ? -8.172 -6.531 -12.094 1 91.44 229 VAL A CA 1
ATOM 1747 C C . VAL A 1 229 ? -8.945 -5.211 -12.172 1 91.44 229 VAL A C 1
ATOM 1749 O O . VAL A 1 229 ? -9.391 -4.809 -13.25 1 91.44 229 VAL A O 1
ATOM 1752 N N . VAL A 1 230 ? -9.094 -4.527 -11.031 1 93.88 230 VAL A N 1
ATOM 1753 C CA . VAL A 1 230 ? -9.805 -3.254 -10.969 1 93.88 230 VAL A CA 1
ATOM 1754 C C . VAL A 1 230 ? -9.07 -2.211 -11.812 1 93.88 230 VAL A C 1
ATOM 1756 O O . VAL A 1 230 ? -9.695 -1.434 -12.531 1 93.88 230 VAL A O 1
ATOM 1759 N N . SER A 1 231 ? -7.77 -2.201 -11.688 1 91.62 231 SER A N 1
ATOM 1760 C CA . SER A 1 231 ? -6.969 -1.283 -12.5 1 91.62 231 SER A CA 1
ATOM 1761 C C . SER A 1 231 ? -7.168 -1.538 -13.984 1 91.62 231 SER A C 1
ATOM 1763 O O . SER A 1 231 ? -7.254 -0.597 -14.773 1 91.62 231 SER A O 1
ATOM 1765 N N . ALA A 1 232 ? -7.234 -2.795 -14.367 1 89.56 232 ALA A N 1
ATOM 1766 C CA . ALA A 1 232 ? -7.496 -3.146 -15.758 1 89.56 232 ALA A CA 1
ATOM 1767 C C . ALA A 1 232 ? -8.867 -2.648 -16.203 1 89.56 232 ALA A C 1
ATOM 1769 O O . ALA A 1 232 ? -9.039 -2.213 -17.344 1 89.56 232 ALA A O 1
ATOM 1770 N N . ALA A 1 233 ? -9.82 -2.711 -15.359 1 92.62 233 ALA A N 1
ATOM 1771 C CA . ALA A 1 233 ? -11.172 -2.25 -15.664 1 92.62 233 ALA A CA 1
ATOM 1772 C C . ALA A 1 233 ? -11.195 -0.743 -15.906 1 92.62 233 ALA A C 1
ATOM 1774 O O . ALA A 1 233 ? -11.922 -0.256 -16.781 1 92.62 233 ALA A O 1
ATOM 1775 N N . VAL A 1 234 ? -10.406 0.001 -15.141 1 92.62 234 VAL A N 1
ATOM 1776 C CA . VAL A 1 234 ? -10.312 1.445 -15.328 1 92.62 234 VAL A CA 1
ATOM 1777 C C . VAL A 1 234 ? -9.664 1.75 -16.672 1 92.62 234 VAL A C 1
ATOM 1779 O O . VAL A 1 234 ? -10.164 2.584 -17.438 1 92.62 234 VAL A O 1
ATOM 1782 N N . ARG A 1 235 ? -8.625 1.052 -16.969 1 88.88 235 ARG A N 1
ATOM 1783 C CA . ARG A 1 235 ? -7.91 1.261 -18.234 1 88.88 235 ARG A CA 1
ATOM 1784 C C . ARG A 1 235 ? -8.797 0.912 -19.422 1 88.88 235 ARG A C 1
ATOM 1786 O O . ARG A 1 235 ? -8.68 1.522 -20.484 1 88.88 235 ARG A O 1
ATOM 1793 N N . ALA A 1 236 ? -9.688 -0.013 -19.203 1 87.56 236 ALA A N 1
ATOM 1794 C CA . ALA A 1 236 ? -10.609 -0.431 -20.25 1 87.56 236 ALA A CA 1
ATOM 1795 C C . ALA A 1 236 ? -11.859 0.438 -20.266 1 87.56 236 ALA A C 1
ATOM 1797 O O . ALA A 1 236 ? -12.828 0.146 -20.969 1 87.56 236 ALA A O 1
ATOM 1798 N N . SER A 1 237 ? -11.93 1.464 -19.391 1 90.69 237 SER A N 1
ATOM 1799 C CA . SER A 1 237 ? -13.008 2.439 -19.297 1 90.69 237 SER A CA 1
ATOM 1800 C C . SER A 1 237 ? -14.32 1.777 -18.875 1 90.69 237 SER A C 1
ATOM 1802 O O . SER A 1 237 ? -15.398 2.232 -19.25 1 90.69 237 SER A O 1
ATOM 1804 N N . VAL A 1 238 ? -14.242 0.658 -18.188 1 91.75 238 VAL A N 1
ATOM 1805 C CA . VAL A 1 238 ? -15.414 -0.002 -17.625 1 91.75 238 VAL A CA 1
ATOM 1806 C C . VAL A 1 238 ? -15.953 0.817 -16.453 1 91.75 238 VAL A C 1
ATOM 1808 O O . VAL A 1 238 ? -17.172 0.854 -16.219 1 91.75 238 VAL A O 1
ATOM 1811 N N . MET A 1 239 ? -15.078 1.447 -15.727 1 93.94 239 MET A N 1
ATOM 1812 C CA . MET A 1 239 ? -15.43 2.281 -14.578 1 93.94 239 MET A CA 1
ATOM 1813 C C . MET A 1 239 ? -14.422 3.404 -14.391 1 93.94 239 MET A C 1
ATOM 1815 O O . MET A 1 239 ? -13.305 3.338 -14.914 1 93.94 239 MET A O 1
ATOM 1819 N N . GLY A 1 240 ? -14.852 4.43 -13.695 1 93.12 240 GLY A N 1
ATOM 1820 C CA . GLY A 1 240 ? -13.961 5.527 -13.375 1 93.12 240 GLY A CA 1
ATOM 1821 C C . GLY A 1 240 ? -13.086 5.254 -12.164 1 93.12 240 GLY A C 1
ATOM 1822 O O . GLY A 1 240 ? -13.289 4.262 -11.453 1 93.12 240 GLY A O 1
ATOM 1823 N N . PRO A 1 241 ? -12.109 6.125 -11.945 1 92.44 241 PRO A N 1
ATOM 1824 C CA . PRO A 1 241 ? -11.156 5.938 -10.852 1 92.44 241 PRO A CA 1
ATOM 1825 C C . PRO A 1 241 ? -11.836 5.902 -9.477 1 92.44 241 PRO A C 1
ATOM 1827 O O . PRO A 1 241 ? -11.453 5.102 -8.617 1 92.44 241 PRO A O 1
ATOM 1830 N N . TYR A 1 242 ? -12.797 6.746 -9.188 1 92.75 242 TYR A N 1
ATOM 1831 C CA . TYR A 1 242 ? -13.453 6.777 -7.887 1 92.75 242 TYR A CA 1
ATOM 1832 C C . TYR A 1 242 ? -14.305 5.531 -7.68 1 92.75 242 TYR A C 1
ATOM 1834 O O . TYR A 1 242 ? -14.391 5.004 -6.57 1 92.75 242 TYR A O 1
ATOM 1842 N N . GLN A 1 243 ? -14.93 5.102 -8.727 1 94.44 243 GLN A N 1
ATOM 1843 C CA . GLN A 1 243 ? -15.688 3.855 -8.648 1 94.44 243 GLN A CA 1
ATOM 1844 C C . GLN A 1 243 ? -14.766 2.674 -8.359 1 94.44 243 GLN A C 1
ATOM 1846 O O . GLN A 1 243 ? -15.125 1.761 -7.617 1 94.44 243 GLN A O 1
ATOM 1851 N N . ALA A 1 244 ? -13.617 2.672 -9 1 95.12 244 ALA A N 1
ATOM 1852 C CA . ALA A 1 244 ? -12.609 1.645 -8.75 1 95.12 244 ALA A CA 1
ATOM 1853 C C . ALA A 1 244 ? -12.227 1.597 -7.273 1 95.12 244 ALA A C 1
ATOM 1855 O O . ALA A 1 244 ? -12.148 0.519 -6.68 1 95.12 244 ALA A O 1
ATOM 1856 N N . GLN A 1 245 ? -12.031 2.768 -6.707 1 94.81 245 GLN A N 1
ATOM 1857 C CA . GLN A 1 245 ? -11.68 2.842 -5.293 1 94.81 245 GLN A CA 1
ATOM 1858 C C . GLN A 1 245 ? -12.836 2.354 -4.422 1 94.81 245 GLN A C 1
ATOM 1860 O O . GLN A 1 245 ? -12.617 1.741 -3.373 1 94.81 245 GLN A O 1
ATOM 1865 N N . ALA A 1 246 ? -14.039 2.625 -4.824 1 95.62 246 ALA A N 1
ATOM 1866 C CA . ALA A 1 246 ? -15.203 2.152 -4.086 1 95.62 246 ALA A CA 1
ATOM 1867 C C . ALA A 1 246 ? -15.281 0.628 -4.094 1 95.62 246 ALA A C 1
ATOM 1869 O O . ALA A 1 246 ? -15.609 0.011 -3.078 1 95.62 246 ALA A O 1
ATOM 1870 N N . VAL A 1 247 ? -14.977 0.048 -5.254 1 96.56 247 VAL A N 1
ATOM 1871 C CA . VAL A 1 247 ? -14.961 -1.407 -5.363 1 96.56 247 VAL A CA 1
ATOM 1872 C C . VAL A 1 247 ? -13.914 -1.986 -4.414 1 96.56 247 VAL A C 1
ATOM 1874 O O . VAL A 1 247 ? -14.195 -2.93 -3.67 1 96.56 247 VAL A O 1
ATOM 1877 N N . LEU A 1 248 ? -12.727 -1.408 -4.402 1 96.62 248 LEU A N 1
ATOM 1878 C CA . LEU A 1 248 ? -11.633 -1.896 -3.576 1 96.62 248 LEU A CA 1
ATOM 1879 C C . LEU A 1 248 ? -11.945 -1.72 -2.094 1 96.62 248 LEU A C 1
ATOM 1881 O O . LEU A 1 248 ? -11.523 -2.529 -1.265 1 96.62 248 LEU A O 1
ATOM 1885 N N . ALA A 1 249 ? -12.68 -0.711 -1.778 1 95.19 249 ALA A N 1
ATOM 1886 C CA . ALA A 1 249 ? -13 -0.407 -0.385 1 95.19 249 ALA A CA 1
ATOM 1887 C C . ALA A 1 249 ? -14.234 -1.171 0.073 1 95.19 249 ALA A C 1
ATOM 1889 O O . ALA A 1 249 ? -14.562 -1.175 1.262 1 95.19 249 ALA A O 1
ATOM 1890 N N . SER A 1 250 ? -14.953 -1.841 -0.766 1 94.88 250 SER A N 1
ATOM 1891 C CA . SER A 1 250 ? -16.266 -2.4 -0.489 1 94.88 250 SER A CA 1
ATOM 1892 C C . SER A 1 250 ? -16.188 -3.52 0.545 1 94.88 250 SER A C 1
ATOM 1894 O O . SER A 1 250 ? -15.234 -4.289 0.56 1 94.88 250 SER A O 1
ATOM 1896 N N . ALA A 1 251 ? -17.172 -3.6 1.369 1 92.19 251 ALA A N 1
ATOM 1897 C CA . ALA A 1 251 ? -17.297 -4.691 2.33 1 92.19 251 ALA A CA 1
ATOM 1898 C C . ALA A 1 251 ? -17.391 -6.039 1.62 1 92.19 251 ALA A C 1
ATOM 1900 O O . ALA A 1 251 ? -16.875 -7.047 2.117 1 92.19 251 ALA A O 1
ATOM 1901 N N . GLU A 1 252 ? -18.016 -6.031 0.509 1 93.81 252 GLU A N 1
ATOM 1902 C CA . GLU A 1 252 ? -18.172 -7.254 -0.274 1 93.81 252 GLU A CA 1
ATOM 1903 C C . GLU A 1 252 ? -16.812 -7.84 -0.647 1 93.81 252 GLU A C 1
ATOM 1905 O O . GLU A 1 252 ? -16.594 -9.047 -0.501 1 93.81 252 GLU A O 1
ATOM 1910 N N . LEU A 1 253 ? -15.945 -7.004 -1.146 1 96.38 253 LEU A N 1
ATOM 1911 C CA . LEU A 1 253 ? -14.617 -7.48 -1.518 1 96.38 253 LEU A CA 1
ATOM 1912 C C . LEU A 1 253 ? -13.859 -7.98 -0.293 1 96.38 253 LEU A C 1
ATOM 1914 O O . LEU A 1 253 ? -13.219 -9.031 -0.342 1 96.38 253 LEU A O 1
ATOM 1918 N N . GLN A 1 254 ? -13.914 -7.242 0.784 1 94.75 254 GLN A N 1
ATOM 1919 C CA . GLN A 1 254 ? -13.25 -7.633 2.023 1 94.75 254 GLN A CA 1
ATOM 1920 C C . GLN A 1 254 ? -13.727 -9 2.492 1 94.75 254 GLN A C 1
ATOM 1922 O O . GLN A 1 254 ? -12.914 -9.875 2.803 1 94.75 254 GLN A O 1
ATOM 1927 N N . ASP A 1 255 ? -15.039 -9.148 2.51 1 94.88 255 ASP A N 1
ATOM 1928 C CA . ASP A 1 255 ? -15.633 -10.406 2.955 1 94.88 255 ASP A CA 1
ATOM 1929 C C . ASP A 1 255 ? -15.227 -11.555 2.039 1 94.88 255 ASP A C 1
ATOM 1931 O O . ASP A 1 255 ? -14.977 -12.672 2.504 1 94.88 255 ASP A O 1
ATOM 1935 N N . ARG A 1 256 ? -15.203 -11.25 0.807 1 95.81 256 ARG A N 1
ATOM 1936 C CA . ARG A 1 256 ? -14.844 -12.281 -0.161 1 95.81 256 ARG A CA 1
ATOM 1937 C C . ARG A 1 256 ? -13.406 -12.742 0.045 1 95.81 256 ARG A C 1
ATOM 1939 O O . ARG A 1 256 ? -13.133 -13.945 0.082 1 95.81 256 ARG A O 1
ATOM 1946 N N . ILE A 1 257 ? -12.516 -11.82 0.178 1 97 257 ILE A N 1
ATOM 1947 C CA . ILE A 1 257 ? -11.109 -12.164 0.345 1 97 257 ILE A CA 1
ATOM 1948 C C . ILE A 1 257 ? -10.906 -12.906 1.664 1 97 257 ILE A C 1
ATOM 1950 O O . ILE A 1 257 ? -10.25 -13.945 1.704 1 97 257 ILE A O 1
ATOM 1954 N N . ARG A 1 258 ? -11.492 -12.406 2.73 1 95.31 258 ARG A N 1
ATOM 1955 C CA . ARG A 1 258 ? -11.391 -13.078 4.023 1 95.31 258 ARG A CA 1
ATOM 1956 C C . ARG A 1 258 ? -11.945 -14.492 3.947 1 95.31 258 ARG A C 1
ATOM 1958 O O . ARG A 1 258 ? -11.344 -15.43 4.477 1 95.31 258 ARG A O 1
ATOM 1965 N N . GLY A 1 259 ? -13.125 -14.562 3.348 1 95.62 259 GLY A N 1
ATOM 1966 C CA . GLY A 1 259 ? -13.734 -15.875 3.189 1 95.62 259 GLY A CA 1
ATOM 1967 C C . GLY A 1 259 ? -12.852 -16.844 2.436 1 95.62 259 GLY A C 1
ATOM 1968 O O . GLY A 1 259 ? -12.727 -18.016 2.828 1 95.62 259 GLY A O 1
ATOM 1969 N N . LEU A 1 260 ? -12.203 -16.406 1.384 1 95.88 260 LEU A N 1
ATOM 1970 C CA . LEU A 1 260 ? -11.336 -17.25 0.572 1 95.88 260 LEU A CA 1
ATOM 1971 C C . LEU A 1 260 ? -10.094 -17.672 1.352 1 95.88 260 LEU A C 1
ATOM 1973 O O . LEU A 1 260 ? -9.633 -18.797 1.243 1 95.88 260 LEU A O 1
ATOM 1977 N N . VAL A 1 261 ? -9.516 -16.734 2.107 1 96.44 261 VAL A N 1
ATOM 1978 C CA . VAL A 1 261 ? -8.352 -17.047 2.932 1 96.44 261 VAL A CA 1
ATOM 1979 C C . VAL A 1 261 ? -8.719 -18.109 3.973 1 96.44 261 VAL A C 1
ATOM 1981 O O . VAL A 1 261 ? -7.984 -19.078 4.168 1 96.44 261 VAL A O 1
ATOM 1984 N N . ASP A 1 262 ? -9.875 -17.953 4.59 1 94 262 ASP A N 1
ATOM 1985 C CA . ASP A 1 262 ? -10.336 -18.906 5.605 1 94 262 ASP A CA 1
ATOM 1986 C C . ASP A 1 262 ? -10.57 -20.281 5.004 1 94 262 ASP A C 1
ATOM 1988 O O . ASP A 1 262 ? -10.164 -21.297 5.578 1 94 262 ASP A O 1
ATOM 1992 N N . GLU A 1 263 ? -11.195 -20.297 3.863 1 92.94 263 GLU A N 1
ATOM 1993 C CA . GLU A 1 263 ? -11.492 -21.547 3.176 1 92.94 263 GLU A CA 1
ATOM 1994 C C . GLU A 1 263 ? -10.203 -22.281 2.775 1 92.94 263 GLU A C 1
ATOM 1996 O O . GLU A 1 263 ? -10.141 -23.5 2.812 1 92.94 263 GLU A O 1
ATOM 2001 N N . GLY A 1 264 ? -9.203 -21.469 2.338 1 92.94 264 GLY A N 1
ATOM 2002 C CA . GLY A 1 264 ? -7.977 -22.047 1.811 1 92.94 264 GLY A CA 1
ATOM 2003 C C . GLY A 1 264 ? -6.918 -22.281 2.873 1 92.94 264 GLY A C 1
ATOM 2004 O O . GLY A 1 264 ? -5.863 -22.859 2.592 1 92.94 264 GLY A O 1
ATOM 2005 N N . TRP A 1 265 ? -7.195 -21.984 4.098 1 92.62 265 TRP A N 1
ATOM 2006 C CA . TRP A 1 265 ? -6.176 -21.906 5.141 1 92.62 265 TRP A CA 1
ATOM 2007 C C . TRP A 1 265 ? -5.496 -23.25 5.352 1 92.62 265 TRP A C 1
ATOM 2009 O O . TRP A 1 265 ? -4.273 -23.328 5.496 1 92.62 265 TRP A O 1
ATOM 2019 N N . ASP A 1 266 ? -6.266 -24.312 5.273 1 90.44 266 ASP A N 1
ATOM 2020 C CA . ASP A 1 266 ? -5.727 -25.625 5.594 1 90.44 266 ASP A CA 1
ATOM 2021 C C . ASP A 1 266 ? -5.617 -26.5 4.34 1 90.44 266 ASP A C 1
ATOM 2023 O O . ASP A 1 266 ? -5.344 -27.688 4.43 1 90.44 266 ASP A O 1
ATOM 2027 N N . LYS A 1 267 ? -5.859 -25.906 3.256 1 90.38 267 LYS A N 1
ATOM 2028 C CA . LYS A 1 267 ? -5.742 -26.672 2.014 1 90.38 267 LYS A CA 1
ATOM 2029 C C . LYS A 1 267 ? -4.277 -26.906 1.655 1 90.38 267 LYS A C 1
ATOM 2031 O O . LYS A 1 267 ? -3.439 -26.016 1.805 1 90.38 267 LYS A O 1
ATOM 2036 N N . THR A 1 268 ? -4.031 -28.141 1.246 1 91 268 THR A N 1
ATOM 2037 C CA . THR A 1 268 ? -2.688 -28.484 0.804 1 91 268 THR A CA 1
ATOM 2038 C C . THR A 1 268 ? -2.533 -28.266 -0.697 1 91 268 THR A C 1
ATOM 2040 O O . THR A 1 268 ? -3.521 -28.031 -1.398 1 91 268 THR A O 1
ATOM 2043 N N . VAL A 1 269 ? -1.284 -28.25 -1.133 1 93 269 VAL A N 1
ATOM 2044 C CA . VAL A 1 269 ? -1.005 -28.016 -2.545 1 93 269 VAL A CA 1
ATOM 2045 C C . VAL A 1 269 ? -1.598 -29.141 -3.383 1 93 269 VAL A C 1
ATOM 2047 O O . VAL A 1 269 ? -1.979 -28.938 -4.539 1 93 269 VAL A O 1
ATOM 2050 N N . GLN A 1 270 ? -1.783 -30.375 -2.838 1 89.5 270 GLN A N 1
ATOM 2051 C CA . GLN A 1 270 ? -2.367 -31.516 -3.543 1 89.5 270 GLN A CA 1
ATOM 2052 C C . GLN A 1 270 ? -3.848 -31.281 -3.828 1 89.5 270 GLN A C 1
ATOM 2054 O O . GLN A 1 270 ? -4.391 -31.812 -4.797 1 89.5 270 GLN A O 1
ATOM 2059 N N . ASP A 1 271 ? -4.434 -30.422 -3.053 1 84.19 271 ASP A N 1
ATOM 2060 C CA . ASP A 1 271 ? -5.855 -30.141 -3.213 1 84.19 271 ASP A CA 1
ATOM 2061 C C . ASP A 1 271 ? -6.07 -28.891 -4.062 1 84.19 271 ASP A C 1
ATOM 2063 O O . ASP A 1 271 ? -7.207 -28.5 -4.32 1 84.19 271 ASP A O 1
ATOM 2067 N N . ALA A 1 272 ? -4.926 -28.359 -4.457 1 84.06 272 ALA A N 1
ATOM 2068 C CA . ALA A 1 272 ? -5.016 -27.125 -5.23 1 84.06 272 ALA A CA 1
ATOM 2069 C C . ALA A 1 272 ? -5.605 -27.391 -6.613 1 84.06 272 ALA A C 1
ATOM 2071 O O . ALA A 1 272 ? -5.246 -28.359 -7.277 1 84.06 272 ALA A O 1
ATOM 2072 N N . GLY A 1 273 ? -6.453 -26.547 -7.168 1 66.31 273 GLY A N 1
ATOM 2073 C CA . GLY A 1 273 ? -6.945 -26.562 -8.531 1 66.31 273 GLY A CA 1
ATOM 2074 C C . GLY A 1 273 ? -8.078 -27.547 -8.75 1 66.31 273 GLY A C 1
ATOM 2075 O O . GLY A 1 273 ? -8.617 -27.656 -9.859 1 66.31 273 GLY A O 1
ATOM 2076 N N . GLN A 1 274 ? -8.289 -28.562 -7.828 1 54.66 274 GLN A N 1
ATOM 2077 C CA . GLN A 1 274 ? -9.336 -29.547 -8.062 1 54.66 274 GLN A CA 1
ATOM 2078 C C . GLN A 1 274 ? -10.68 -28.875 -8.328 1 54.66 274 GLN A C 1
ATOM 2080 O O . GLN A 1 274 ? -11.531 -29.422 -9.031 1 54.66 274 GLN A O 1
ATOM 2085 N N . SER A 1 275 ? -10.977 -27.875 -7.781 1 46.38 275 SER A N 1
ATOM 2086 C CA . SER A 1 275 ? -12.312 -27.344 -8.008 1 46.38 275 SER A CA 1
ATOM 2087 C C . SER A 1 275 ? -12.344 -26.422 -9.227 1 46.38 275 SER A C 1
ATOM 2089 O O . SER A 1 275 ? -13.406 -26.172 -9.789 1 46.38 275 SER A O 1
ATOM 2091 N N . VAL A 1 276 ? -11.625 -25.297 -9.461 1 49.09 276 VAL A N 1
ATOM 2092 C CA . VAL A 1 276 ? -12.008 -24.047 -10.109 1 49.09 276 VAL A CA 1
ATOM 2093 C C . VAL A 1 276 ? -11.883 -24.188 -11.625 1 49.09 276 VAL A C 1
ATOM 2095 O O . VAL A 1 276 ? -10.773 -24.172 -12.164 1 49.09 276 VAL A O 1
ATOM 2098 N N . PRO A 1 277 ? -12.695 -24.719 -12.336 1 45.38 277 PRO A N 1
ATOM 2099 C CA . PRO A 1 277 ? -12.695 -24.859 -13.797 1 45.38 277 PRO A CA 1
ATOM 2100 C C . PRO A 1 277 ? -12.461 -23.547 -14.516 1 45.38 277 PRO A C 1
ATOM 2102 O O . PRO A 1 277 ? -11.852 -23.516 -15.594 1 45.38 277 PRO A O 1
ATOM 2105 N N . VAL A 1 278 ? -13.359 -22.547 -14.406 1 45.47 278 VAL A N 1
ATOM 2106 C CA . VAL A 1 278 ? -14.055 -21.797 -15.445 1 45.47 278 VAL A CA 1
ATOM 2107 C C . VAL A 1 278 ? -13.125 -20.719 -16.016 1 45.47 278 VAL A C 1
ATOM 2109 O O . VAL A 1 278 ? -13.234 -20.359 -17.188 1 45.47 278 VAL A O 1
ATOM 2112 N N . MET A 1 279 ? -12.344 -20.094 -15.211 1 51.84 279 MET A N 1
ATOM 2113 C CA . MET A 1 279 ? -11.664 -18.906 -15.711 1 51.84 279 MET A CA 1
ATOM 2114 C C . MET A 1 279 ? -10.586 -19.281 -16.719 1 51.84 279 MET A C 1
ATOM 2116 O O . MET A 1 279 ? -10.172 -18.438 -17.531 1 51.84 279 MET A O 1
ATOM 2120 N N . ASP A 1 280 ? -9.984 -20.484 -16.562 1 50.44 280 ASP A N 1
ATOM 2121 C CA . ASP A 1 280 ? -8.938 -20.891 -17.5 1 50.44 280 ASP A CA 1
ATOM 2122 C C . ASP A 1 280 ? -9.367 -20.672 -18.938 1 50.44 280 ASP A C 1
ATOM 2124 O O . ASP A 1 280 ? -8.539 -20.375 -19.812 1 50.44 280 ASP A O 1
ATOM 2128 N N . LEU A 1 281 ? -10.617 -20.75 -19.062 1 45.81 281 LEU A N 1
ATOM 2129 C CA . LEU A 1 281 ? -11.148 -20.656 -20.422 1 45.81 281 LEU A CA 1
ATOM 2130 C C . LEU A 1 281 ? -11.023 -19.234 -20.953 1 45.81 281 LEU A C 1
ATOM 2132 O O . LEU A 1 281 ? -10.688 -19.031 -22.125 1 45.81 281 LEU A O 1
ATOM 2136 N N . TRP A 1 282 ? -11.242 -18.25 -20.062 1 48.28 282 TRP A N 1
ATOM 2137 C CA . TRP A 1 282 ? -11.281 -16.906 -20.625 1 48.28 282 TRP A CA 1
ATOM 2138 C C . TRP A 1 282 ? -9.883 -16.328 -20.75 1 48.28 282 TRP A C 1
ATOM 2140 O O . TRP A 1 282 ? -9.594 -15.57 -21.688 1 48.28 282 TRP A O 1
ATOM 2150 N N . VAL A 1 283 ? -8.945 -16.828 -19.906 1 49.53 283 VAL A N 1
ATOM 2151 C CA . VAL A 1 283 ? -7.578 -16.344 -20.031 1 49.53 283 VAL A CA 1
ATOM 2152 C C . VAL A 1 283 ? -6.898 -17.016 -21.219 1 49.53 283 VAL A C 1
ATOM 2154 O O . VAL A 1 283 ? -6.145 -16.359 -21.953 1 49.53 283 VAL A O 1
ATOM 2157 N N . GLY A 1 284 ? -7.18 -18.281 -21.453 1 45.62 284 GLY A N 1
ATOM 2158 C CA . GLY A 1 284 ? -6.633 -19.031 -22.562 1 45.62 284 GLY A CA 1
ATOM 2159 C C . GLY A 1 284 ? -7.223 -18.641 -23.906 1 45.62 284 GLY A C 1
ATOM 2160 O O . GLY A 1 284 ? -6.551 -18.719 -24.938 1 45.62 284 GLY A O 1
ATOM 2161 N N . ARG A 1 285 ? -8.406 -18.281 -23.891 1 43.09 285 ARG A N 1
ATOM 2162 C CA . ARG A 1 285 ? -9.055 -17.953 -25.156 1 43.09 285 ARG A CA 1
ATOM 2163 C C . ARG A 1 285 ? -8.469 -16.672 -25.75 1 43.09 285 ARG A C 1
ATOM 2165 O O . ARG A 1 285 ? -8.508 -16.484 -26.969 1 43.09 285 ARG A O 1
ATOM 2172 N N . HIS A 1 286 ? -7.98 -15.781 -24.938 1 45.28 286 HIS A N 1
ATOM 2173 C CA . HIS A 1 286 ? -7.375 -14.578 -25.5 1 45.28 286 HIS A CA 1
ATOM 2174 C C . HIS A 1 286 ? -6.184 -14.922 -26.391 1 45.28 286 HIS A C 1
ATOM 2176 O O . HIS A 1 286 ? -5.879 -14.195 -27.328 1 45.28 286 HIS A O 1
ATOM 2182 N N . GLU A 1 287 ? -5.379 -15.867 -26.016 1 44.38 287 GLU A N 1
ATOM 2183 C CA . GLU A 1 287 ? -4.301 -16.219 -26.938 1 44.38 287 GLU A CA 1
ATOM 2184 C C . GLU A 1 287 ? -4.844 -16.5 -28.328 1 44.38 287 GLU A C 1
ATOM 2186 O O . GLU A 1 287 ? -4.215 -16.141 -29.328 1 44.38 287 GLU A O 1
ATOM 2191 N N . LYS A 1 288 ? -5.922 -17.109 -28.328 1 38.84 288 LYS A N 1
ATOM 2192 C CA . LYS A 1 288 ? -6.426 -17.391 -29.672 1 38.84 288 LYS A CA 1
ATOM 2193 C C . LYS A 1 288 ? -6.906 -16.109 -30.344 1 38.84 288 LYS A C 1
ATOM 2195 O O . LYS A 1 288 ? -6.742 -15.945 -31.562 1 38.84 288 LYS A O 1
ATOM 2200 N N . LEU A 1 289 ? -7.41 -15.227 -29.625 1 37.16 289 LEU A N 1
ATOM 2201 C CA . LEU A 1 289 ? -7.895 -14.047 -30.344 1 37.16 289 LEU A CA 1
ATOM 2202 C C . LEU A 1 289 ? -6.746 -13.109 -30.688 1 37.16 289 LEU A C 1
ATOM 2204 O O . LEU A 1 289 ? -6.695 -12.562 -31.797 1 37.16 289 LEU A O 1
ATOM 2208 N N . TYR A 1 290 ? -5.824 -12.781 -29.797 1 37.78 290 TYR A N 1
ATOM 2209 C CA . TYR A 1 290 ? -4.719 -11.922 -30.219 1 37.78 290 TYR A CA 1
ATOM 2210 C C . TYR A 1 290 ? -3.84 -12.625 -31.234 1 37.78 290 TYR A C 1
ATOM 2212 O O . TYR A 1 290 ? -3.203 -11.977 -32.062 1 37.78 290 TYR A O 1
ATOM 2220 N N . SER A 1 291 ? -3.615 -13.859 -31.156 1 35.97 291 SER A N 1
ATOM 2221 C CA . SER A 1 291 ? -2.924 -14.484 -32.281 1 35.97 291 SER A CA 1
ATOM 2222 C C . SER A 1 291 ? -3.68 -14.273 -33.594 1 35.97 291 SER A C 1
ATOM 2224 O O . SER A 1 291 ? -3.066 -14.117 -34.656 1 35.97 291 SER A O 1
ATOM 2226 N N . ARG A 1 292 ? -4.93 -14.227 -33.531 1 34.91 292 ARG A N 1
ATOM 2227 C CA . ARG A 1 292 ? -5.617 -13.961 -34.812 1 34.91 292 ARG A CA 1
ATOM 2228 C C . ARG A 1 292 ? -5.438 -12.508 -35.219 1 34.91 292 ARG A C 1
ATOM 2230 O O . ARG A 1 292 ? -5.41 -12.203 -36.438 1 34.91 292 ARG A O 1
ATOM 2237 N N . ILE A 1 293 ? -5.406 -11.547 -34.344 1 34.34 293 ILE A N 1
ATOM 2238 C CA . ILE A 1 293 ? -5.297 -10.172 -34.812 1 34.34 293 ILE A CA 1
ATOM 2239 C C . ILE A 1 293 ? -3.865 -9.898 -35.281 1 34.34 293 ILE A C 1
ATOM 2241 O O . ILE A 1 293 ? -3.646 -9.219 -36.281 1 34.34 293 ILE A O 1
ATOM 2245 N N . PHE A 1 294 ? -2.85 -10.359 -34.625 1 33.69 294 PHE A N 1
ATOM 2246 C CA . PHE A 1 294 ? -1.526 -10.055 -35.156 1 33.69 294 PHE A CA 1
ATOM 2247 C C . PHE A 1 294 ? -1.156 -11.039 -36.25 1 33.69 294 PHE A C 1
ATOM 2249 O O . PHE A 1 294 ? -0.137 -10.867 -36.938 1 33.69 294 PHE A O 1
ATOM 2256 N N . ASN A 1 295 ? -1.666 -12.219 -36.25 1 31.78 295 ASN A N 1
ATOM 2257 C CA . ASN A 1 295 ? -1.302 -13.039 -37.406 1 31.78 295 ASN A CA 1
ATOM 2258 C C . ASN A 1 295 ? -2.125 -12.672 -38.625 1 31.78 295 ASN A C 1
ATOM 2260 O O . ASN A 1 295 ? -1.986 -13.305 -39.688 1 31.78 295 ASN A O 1
ATOM 2264 N N . SER A 1 296 ? -3.102 -11.812 -38.469 1 27.03 296 SER A N 1
ATOM 2265 C CA . SER A 1 296 ? -3.547 -11.414 -39.781 1 27.03 296 SER A CA 1
ATOM 2266 C C . SER A 1 296 ? -2.773 -10.195 -40.281 1 27.03 296 SER A C 1
ATOM 2268 O O . SER A 1 296 ? -2.357 -9.352 -39.5 1 27.03 296 SER A O 1
ATOM 2270 N N . MET B 1 1 ? 9.828 13.383 41.25 1 31 1 MET B N 1
ATOM 2271 C CA . MET B 1 1 ? 10.039 12.07 40.656 1 31 1 MET B CA 1
ATOM 2272 C C . MET B 1 1 ? 9.086 11.039 41.25 1 31 1 MET B C 1
ATOM 2274 O O . MET B 1 1 ? 9.367 10.453 42.281 1 31 1 MET B O 1
ATOM 2278 N N . THR B 1 2 ? 7.824 11.18 41.094 1 41.94 2 THR B N 1
ATOM 2279 C CA . THR B 1 2 ? 6.867 10.492 41.938 1 41.94 2 THR B CA 1
ATOM 2280 C C . THR B 1 2 ? 6.918 8.984 41.719 1 41.94 2 THR B C 1
ATOM 2282 O O . THR B 1 2 ? 6.895 8.523 40.562 1 41.94 2 THR B O 1
ATOM 2285 N N . GLN B 1 3 ? 7.539 8.203 42.594 1 46.44 3 GLN B N 1
ATOM 2286 C CA . GLN B 1 3 ? 7.66 6.754 42.719 1 46.44 3 GLN B CA 1
ATOM 2287 C C . GLN B 1 3 ? 6.324 6.066 42.469 1 46.44 3 GLN B C 1
ATOM 2289 O O . GLN B 1 3 ? 5.293 6.461 43 1 46.44 3 GLN B O 1
ATOM 2294 N N . PRO B 1 4 ? 6.27 5.387 41.312 1 54.56 4 PRO B N 1
ATOM 2295 C CA . PRO B 1 4 ? 5.004 4.656 41.188 1 54.56 4 PRO B CA 1
ATOM 2296 C C . PRO B 1 4 ? 4.566 4.023 42.5 1 54.56 4 PRO B C 1
ATOM 2298 O O . PRO B 1 4 ? 5.41 3.641 43.312 1 54.56 4 PRO B O 1
ATOM 2301 N N . SER B 1 5 ? 3.457 4.383 42.938 1 60.22 5 SER B N 1
ATOM 2302 C CA . SER B 1 5 ? 2.945 3.871 44.219 1 60.22 5 SER B CA 1
ATOM 2303 C C . SER B 1 5 ? 3.002 2.348 44.25 1 60.22 5 SER B C 1
ATOM 2305 O O . SER B 1 5 ? 3.064 1.691 43.219 1 60.22 5 SER B O 1
ATOM 2307 N N . SER B 1 6 ? 3.283 1.801 45.375 1 63.5 6 SER B N 1
ATOM 2308 C CA . SER B 1 6 ? 3.344 0.374 45.688 1 63.5 6 SER B CA 1
ATOM 2309 C C . SER B 1 6 ? 2.221 -0.387 45 1 63.5 6 SER B C 1
ATOM 2311 O O . SER B 1 6 ? 2.439 -1.479 44.469 1 63.5 6 SER B O 1
ATOM 2313 N N . ASP B 1 7 ? 1.164 0.338 44.75 1 62.59 7 ASP B N 1
ATOM 2314 C CA . ASP B 1 7 ? -0 -0.287 44.125 1 62.59 7 ASP B CA 1
ATOM 2315 C C . ASP B 1 7 ? 0.165 -0.377 42.625 1 62.59 7 ASP B C 1
ATOM 2317 O O . ASP B 1 7 ? -0.249 -1.36 42 1 62.59 7 ASP B O 1
ATOM 2321 N N . GLU B 1 8 ? 0.723 0.591 42.062 1 62.19 8 GLU B N 1
ATOM 2322 C CA . GLU B 1 8 ? 0.951 0.604 40.625 1 62.19 8 GLU B CA 1
ATOM 2323 C C . GLU B 1 8 ? 2.01 -0.418 40.219 1 62.19 8 GLU B C 1
ATOM 2325 O O . GLU B 1 8 ? 1.885 -1.076 39.188 1 62.19 8 GLU B O 1
ATOM 2330 N N . LYS B 1 9 ? 3.055 -0.536 40.969 1 61.16 9 LYS B N 1
ATOM 2331 C CA . LYS B 1 9 ? 4.07 -1.558 40.75 1 61.16 9 LYS B CA 1
ATOM 2332 C C . LYS B 1 9 ? 3.48 -2.959 40.844 1 61.16 9 LYS B C 1
ATOM 2334 O O . LYS B 1 9 ? 3.797 -3.844 40.062 1 61.16 9 LYS B O 1
ATOM 2339 N N . ALA B 1 10 ? 2.646 -3.131 41.875 1 63.91 10 ALA B N 1
ATOM 2340 C CA . ALA B 1 10 ? 2.004 -4.43 42.094 1 63.91 10 ALA B CA 1
ATOM 2341 C C . ALA B 1 10 ? 1.098 -4.777 40.906 1 63.91 10 ALA B C 1
ATOM 2343 O O . ALA B 1 10 ? 1.073 -5.922 40.438 1 63.91 10 ALA B O 1
ATOM 2344 N N . LEU B 1 11 ? 0.448 -3.771 40.344 1 62.38 11 LEU B N 1
ATOM 2345 C CA . LEU B 1 11 ? -0.436 -3.969 39.219 1 62.38 11 LEU B CA 1
ATOM 2346 C C . LEU B 1 11 ? 0.367 -4.242 37.938 1 62.38 11 LEU B C 1
ATOM 2348 O O . LEU B 1 11 ? -0.016 -5.086 37.125 1 62.38 11 LEU B O 1
ATOM 2352 N N . GLN B 1 12 ? 1.487 -3.635 37.812 1 64.94 12 GLN B N 1
ATOM 2353 C CA . GLN B 1 12 ? 2.379 -3.896 36.688 1 64.94 12 GLN B CA 1
ATOM 2354 C C . GLN B 1 12 ? 2.973 -5.301 36.75 1 64.94 12 GLN B C 1
ATOM 2356 O O . GLN B 1 12 ? 3.074 -5.996 35.75 1 64.94 12 GLN B O 1
ATOM 2361 N N . GLU B 1 13 ? 3.369 -5.668 37.938 1 64.75 13 GLU B N 1
ATOM 2362 C CA . GLU B 1 13 ? 3.871 -7.023 38.125 1 64.75 13 GLU B CA 1
ATOM 2363 C C . GLU B 1 13 ? 2.783 -8.062 37.875 1 64.75 13 GLU B C 1
ATOM 2365 O O . GLU B 1 13 ? 3.053 -9.117 37.312 1 64.75 13 GLU B O 1
ATOM 2370 N N . GLU B 1 14 ? 1.554 -7.734 38.281 1 67.94 14 GLU B N 1
ATOM 2371 C CA . GLU B 1 14 ? 0.427 -8.625 38 1 67.94 14 GLU B CA 1
ATOM 2372 C C . GLU B 1 14 ? 0.16 -8.727 36.5 1 67.94 14 GLU B C 1
ATOM 2374 O O . GLU B 1 14 ? -0.083 -9.82 36 1 67.94 14 GLU B O 1
ATOM 2379 N N . ILE B 1 15 ? 0.296 -7.641 35.812 1 63.22 15 ILE B N 1
ATOM 2380 C CA . ILE B 1 15 ? 0.082 -7.633 34.344 1 63.22 15 ILE B CA 1
ATOM 2381 C C . ILE B 1 15 ? 1.18 -8.445 33.688 1 63.22 15 ILE B C 1
ATOM 2383 O O . ILE B 1 15 ? 0.896 -9.281 32.812 1 63.22 15 ILE B O 1
ATOM 2387 N N . GLU B 1 16 ? 2.367 -8.234 34.094 1 61.91 16 GLU B N 1
ATOM 2388 C CA . GLU B 1 16 ? 3.473 -9.008 33.531 1 61.91 16 GLU B CA 1
ATOM 2389 C C . GLU B 1 16 ? 3.299 -10.5 33.812 1 61.91 16 GLU B C 1
ATOM 2391 O O . GLU B 1 16 ? 3.572 -11.336 32.938 1 61.91 16 GLU B O 1
ATOM 2396 N N . ASP B 1 17 ? 2.908 -10.812 35.031 1 63.97 17 ASP B N 1
ATOM 2397 C CA . ASP B 1 17 ? 2.67 -12.203 35.406 1 63.97 17 ASP B CA 1
ATOM 2398 C C . ASP B 1 17 ? 1.521 -12.797 34.594 1 63.97 17 ASP B C 1
ATOM 2400 O O . ASP B 1 17 ? 1.614 -13.93 34.094 1 63.97 17 ASP B O 1
ATOM 2404 N N . LEU B 1 18 ? 0.45 -12.039 34.375 1 64.69 18 LEU B N 1
ATOM 2405 C CA . LEU B 1 18 ? -0.695 -12.523 33.625 1 64.69 18 LEU B CA 1
ATOM 2406 C C . LEU B 1 18 ? -0.324 -12.727 32.156 1 64.69 18 LEU B C 1
ATOM 2408 O O . LEU B 1 18 ? -0.727 -13.719 31.531 1 64.69 18 LEU B O 1
ATOM 2412 N N . GLU B 1 19 ? 0.474 -11.828 31.641 1 63.91 19 GLU B N 1
ATOM 2413 C CA . GLU B 1 19 ? 0.94 -11.953 30.266 1 63.91 19 GLU B CA 1
ATOM 2414 C C . GLU B 1 19 ? 1.829 -13.18 30.094 1 63.91 19 GLU B C 1
ATOM 2416 O O . GLU B 1 19 ? 1.71 -13.906 29.109 1 63.91 19 GLU B O 1
ATOM 2421 N N . ARG B 1 20 ? 2.684 -13.406 31 1 60.06 20 ARG B N 1
ATOM 2422 C CA . ARG B 1 20 ? 3.543 -14.586 30.984 1 60.06 20 ARG B CA 1
ATOM 2423 C C . ARG B 1 20 ? 2.723 -15.867 31.094 1 60.06 20 ARG B C 1
ATOM 2425 O O . ARG B 1 20 ? 2.955 -16.828 30.359 1 60.06 20 ARG B O 1
ATOM 2432 N N . ARG B 1 21 ? 1.812 -15.891 32 1 60.88 21 ARG B N 1
ATOM 2433 C CA . ARG B 1 21 ? 0.973 -17.062 32.219 1 60.88 21 ARG B CA 1
ATOM 2434 C C . ARG B 1 21 ? 0.083 -17.312 30.984 1 60.88 21 ARG B C 1
ATOM 2436 O O . ARG B 1 21 ? -0.139 -18.453 30.594 1 60.88 21 ARG B O 1
ATOM 2443 N N . LEU B 1 22 ? -0.441 -16.266 30.453 1 58.94 22 LEU B N 1
ATOM 2444 C CA . LEU B 1 22 ? -1.255 -16.391 29.25 1 58.94 22 LEU B CA 1
ATOM 2445 C C . LEU B 1 22 ? -0.43 -16.922 28.094 1 58.94 22 LEU B C 1
ATOM 2447 O O . LEU B 1 22 ? -0.889 -17.812 27.359 1 58.94 22 LEU B O 1
ATOM 2451 N N . HIS B 1 23 ? 0.747 -16.406 27.953 1 56.81 23 HIS B N 1
ATOM 2452 C CA . HIS B 1 23 ? 1.681 -16.906 26.953 1 56.81 23 HIS B CA 1
ATOM 2453 C C . HIS B 1 23 ? 1.977 -18.391 27.188 1 56.81 23 HIS B C 1
ATOM 2455 O O . HIS B 1 23 ? 1.957 -19.188 26.25 1 56.81 23 HIS B O 1
ATOM 2461 N N . ASN B 1 24 ? 2.338 -18.688 28.328 1 53.5 24 ASN B N 1
ATOM 2462 C CA . ASN B 1 24 ? 2.646 -20.062 28.688 1 53.5 24 ASN B CA 1
ATOM 2463 C C . ASN B 1 24 ? 1.44 -20.984 28.5 1 53.5 24 ASN B C 1
ATOM 2465 O O . ASN B 1 24 ? 1.583 -22.125 28.047 1 53.5 24 ASN B O 1
ATOM 2469 N N . ALA B 1 25 ? 0.285 -20.609 28.953 1 56.09 25 ALA B N 1
ATOM 2470 C CA . ALA B 1 25 ? -0.935 -21.406 28.812 1 56.09 25 ALA B CA 1
ATOM 2471 C C . ALA B 1 25 ? -1.277 -21.625 27.344 1 56.09 25 ALA B C 1
ATOM 2473 O O . ALA B 1 25 ? -1.687 -22.734 26.953 1 56.09 25 ALA B O 1
ATOM 2474 N N . LYS B 1 26 ? -1.093 -20.609 26.516 1 51.91 26 LYS B N 1
ATOM 2475 C CA . LYS B 1 26 ? -1.321 -20.75 25.094 1 51.91 26 LYS B CA 1
ATOM 2476 C C . LYS B 1 26 ? -0.276 -21.656 24.453 1 51.91 26 LYS B C 1
ATOM 2478 O O . LYS B 1 26 ? -0.593 -22.453 23.547 1 51.91 26 LYS B O 1
ATOM 2483 N N . ALA B 1 27 ? 0.974 -21.516 24.797 1 48.59 27 ALA B N 1
ATOM 2484 C CA . ALA B 1 27 ? 2.051 -22.406 24.359 1 48.59 27 ALA B CA 1
ATOM 2485 C C . ALA B 1 27 ? 1.754 -23.859 24.719 1 48.59 27 ALA B C 1
ATOM 2487 O O . ALA B 1 27 ? 2.131 -24.766 23.984 1 48.59 27 ALA B O 1
ATOM 2488 N N . ARG B 1 28 ? 1.399 -24 25.875 1 49.66 28 ARG B N 1
ATOM 2489 C CA . ARG B 1 28 ? 1.1 -25.344 26.344 1 49.66 28 ARG B CA 1
ATOM 2490 C C . ARG B 1 28 ? -0.106 -25.922 25.609 1 49.66 28 ARG B C 1
ATOM 2492 O O . ARG B 1 28 ? -0.24 -27.156 25.484 1 49.66 28 ARG B O 1
ATOM 2499 N N . LEU B 1 29 ? -1.151 -25.078 25.406 1 45.19 29 LEU B N 1
ATOM 2500 C CA . LEU B 1 29 ? -2.309 -25.641 24.703 1 45.19 29 LEU B CA 1
ATOM 2501 C C . LEU B 1 29 ? -1.905 -26.234 23.359 1 45.19 29 LEU B C 1
ATOM 2503 O O . LEU B 1 29 ? -2.354 -27.328 23 1 45.19 29 LEU B O 1
ATOM 2507 N N . ASN B 1 30 ? -1.511 -25.703 22.156 1 38.38 30 ASN B N 1
ATOM 2508 C CA . ASN B 1 30 ? -1.05 -26.312 20.922 1 38.38 30 ASN B CA 1
ATOM 2509 C C . ASN B 1 30 ? 0.366 -25.859 20.562 1 38.38 30 ASN B C 1
ATOM 2511 O O . ASN B 1 30 ? 0.559 -24.781 20.016 1 38.38 30 ASN B O 1
ATOM 2515 N N . PRO B 1 31 ? 1.392 -26.469 21.156 1 37.19 31 PRO B N 1
ATOM 2516 C CA . PRO B 1 31 ? 2.805 -26.156 20.906 1 37.19 31 PRO B CA 1
ATOM 2517 C C . PRO B 1 31 ? 3.104 -25.875 19.438 1 37.19 31 PRO B C 1
ATOM 2519 O O . PRO B 1 31 ? 3.941 -25.031 19.125 1 37.19 31 PRO B O 1
ATOM 2522 N N . ASP B 1 32 ? 2.994 -26.812 18.516 1 36.78 32 ASP B N 1
ATOM 2523 C CA . ASP B 1 32 ? 3.34 -26.844 17.094 1 36.78 32 ASP B CA 1
ATOM 2524 C C . ASP B 1 32 ? 2.48 -25.859 16.297 1 36.78 32 ASP B C 1
ATOM 2526 O O . ASP B 1 32 ? 2.629 -25.75 15.086 1 36.78 32 ASP B O 1
ATOM 2530 N N . ASN B 1 33 ? 1.225 -25.609 16.688 1 33.94 33 ASN B N 1
ATOM 2531 C CA . ASN B 1 33 ? 0.177 -24.906 15.961 1 33.94 33 ASN B CA 1
ATOM 2532 C C . ASN B 1 33 ? 0.413 -23.391 15.961 1 33.94 33 ASN B C 1
ATOM 2534 O O . ASN B 1 33 ? 0.32 -22.75 17 1 33.94 33 ASN B O 1
ATOM 2538 N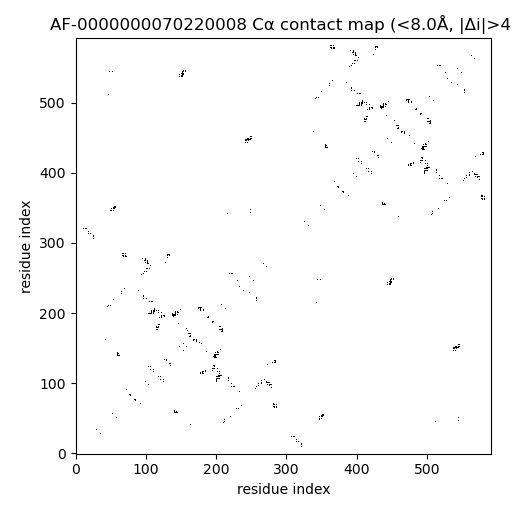 N . VAL B 1 34 ? 1.405 -23 15.242 1 36.03 34 VAL B N 1
ATOM 2539 C CA . VAL B 1 34 ? 1.33 -21.562 14.992 1 36.03 34 VAL B CA 1
ATOM 2540 C C . VAL B 1 34 ? -0.125 -21.109 15.062 1 36.03 34 VAL B C 1
ATOM 2542 O O . VAL B 1 34 ? -0.95 -21.516 14.242 1 36.03 34 VAL B O 1
ATOM 2545 N N . PRO B 1 35 ? -0.695 -20.984 16.203 1 35.38 35 PRO B N 1
ATOM 2546 C CA . PRO B 1 35 ? -2.111 -20.625 16.328 1 35.38 35 PRO B CA 1
ATOM 2547 C C . PRO B 1 35 ? -2.605 -19.719 15.211 1 35.38 35 PRO B C 1
ATOM 2549 O O . PRO B 1 35 ? -1.879 -18.828 14.766 1 35.38 35 PRO B O 1
ATOM 2552 N N . ALA B 1 36 ? -3.453 -20.156 14.273 1 38.53 36 ALA B N 1
ATOM 2553 C CA . ALA B 1 36 ? -4.316 -19.297 13.469 1 38.53 36 ALA B CA 1
ATOM 2554 C C . ALA B 1 36 ? -4.715 -18.047 14.242 1 38.53 36 ALA B C 1
ATOM 2556 O O . ALA B 1 36 ? -5.672 -18.062 15.023 1 38.53 36 ALA B O 1
ATOM 2557 N N . THR B 1 37 ? -3.861 -17.438 14.891 1 38.06 37 THR B N 1
ATOM 2558 C CA . THR B 1 37 ? -4.438 -16.234 15.492 1 38.06 37 THR B CA 1
ATOM 2559 C C . THR B 1 37 ? -5.402 -15.555 14.523 1 38.06 37 THR B C 1
ATOM 2561 O O . THR B 1 37 ? -4.98 -15 13.508 1 38.06 37 THR B O 1
ATOM 2564 N N . HIS B 1 38 ? -6.543 -16.172 14.359 1 41.03 38 HIS B N 1
ATOM 2565 C CA . HIS B 1 38 ? -7.625 -15.5 13.648 1 41.03 38 HIS B CA 1
ATOM 2566 C C . HIS B 1 38 ? -7.605 -13.992 13.891 1 41.03 38 HIS B C 1
ATOM 2568 O O . HIS B 1 38 ? -7.633 -13.547 15.039 1 41.03 38 HIS B O 1
ATOM 2574 N N . SER B 1 39 ? -6.871 -13.352 13.117 1 47.34 39 SER B N 1
ATOM 2575 C CA . SER B 1 39 ? -6.926 -11.898 13.219 1 47.34 39 SER B CA 1
ATOM 2576 C C . SER B 1 39 ? -8.359 -11.414 13.414 1 47.34 39 SER B C 1
ATOM 2578 O O . SER B 1 39 ? -9.289 -11.945 12.805 1 47.34 39 SER B O 1
ATOM 2580 N N . SER B 1 40 ? -8.688 -10.758 14.547 1 50.84 40 SER B N 1
ATOM 2581 C CA . SER B 1 40 ? -9.984 -10.156 14.82 1 50.84 40 SER B CA 1
ATOM 2582 C C . SER B 1 40 ? -10.461 -9.312 13.641 1 50.84 40 SER B C 1
ATOM 2584 O O . SER B 1 40 ? -9.656 -8.812 12.859 1 50.84 40 SER B O 1
ATOM 2586 N N . PRO B 1 41 ? -11.742 -9.492 13.336 1 44.25 41 PRO B N 1
ATOM 2587 C CA . PRO B 1 41 ? -12.328 -8.656 12.281 1 44.25 41 PRO B CA 1
ATOM 2588 C C . PRO B 1 41 ? -11.805 -7.219 12.312 1 44.25 41 PRO B C 1
ATOM 2590 O O . PRO B 1 41 ? -11.625 -6.602 11.266 1 44.25 41 PRO B O 1
ATOM 2593 N N . ALA B 1 42 ? -11.508 -6.781 13.508 1 49 42 ALA B N 1
ATOM 2594 C CA . ALA B 1 42 ? -11.023 -5.41 13.641 1 49 42 ALA B CA 1
ATOM 2595 C C . ALA B 1 42 ? -9.625 -5.266 13.031 1 49 42 ALA B C 1
ATOM 2597 O O . ALA B 1 42 ? -9.336 -4.266 12.367 1 49 42 ALA B O 1
ATOM 2598 N N . ASN B 1 43 ? -8.883 -6.32 13.25 1 63.56 43 ASN B N 1
ATOM 2599 C CA . ASN B 1 43 ? -7.535 -6.309 12.703 1 63.56 43 ASN B CA 1
ATOM 2600 C C . ASN B 1 43 ? -7.551 -6.402 11.18 1 63.56 43 ASN B C 1
ATOM 2602 O O . ASN B 1 43 ? -6.762 -5.742 10.5 1 63.56 43 ASN B O 1
ATOM 2606 N N . ASP B 1 44 ? -8.656 -7.027 10.82 1 72.69 44 ASP B N 1
ATOM 2607 C CA . ASP B 1 44 ? -8.758 -7.207 9.375 1 72.69 44 ASP B CA 1
ATOM 2608 C C . ASP B 1 44 ? -9.219 -5.922 8.695 1 72.69 44 ASP B C 1
ATOM 2610 O O . ASP B 1 44 ? -8.742 -5.586 7.609 1 72.69 44 ASP B O 1
ATOM 2614 N N . ALA B 1 45 ? -10.133 -5.25 9.391 1 76.5 45 ALA B N 1
ATOM 2615 C CA . ALA B 1 45 ? -10.602 -3.986 8.836 1 76.5 45 ALA B CA 1
ATOM 2616 C C . ALA B 1 45 ? -9.477 -2.955 8.781 1 76.5 45 ALA B C 1
ATOM 2618 O O . ALA B 1 45 ? -9.344 -2.229 7.793 1 76.5 45 ALA B O 1
ATOM 2619 N N . ALA B 1 46 ? -8.68 -2.961 9.797 1 85.5 46 ALA B N 1
ATOM 2620 C CA . ALA B 1 46 ? -7.547 -2.043 9.836 1 85.5 46 ALA B CA 1
ATOM 2621 C C . ALA B 1 46 ? -6.531 -2.367 8.742 1 85.5 46 ALA B C 1
ATOM 2623 O O . ALA B 1 46 ? -5.988 -1.465 8.109 1 85.5 46 ALA B O 1
ATOM 2624 N N . LEU B 1 47 ? -6.41 -3.623 8.531 1 90.88 47 LEU B N 1
ATOM 2625 C CA . LEU B 1 47 ? -5.484 -4.043 7.484 1 90.88 47 LEU B CA 1
ATOM 2626 C C . LEU B 1 47 ? -5.961 -3.568 6.113 1 90.88 47 LEU B C 1
ATOM 2628 O O . LEU B 1 47 ? -5.191 -2.971 5.359 1 90.88 47 LEU B O 1
ATOM 2632 N N . HIS B 1 48 ? -7.207 -3.824 5.84 1 94.12 48 HIS B N 1
ATOM 2633 C CA . HIS B 1 48 ? -7.75 -3.443 4.539 1 94.12 48 HIS B CA 1
ATOM 2634 C C . HIS B 1 48 ? -7.637 -1.939 4.312 1 94.12 48 HIS B C 1
ATOM 2636 O O . HIS B 1 48 ? -7.219 -1.498 3.242 1 94.12 48 HIS B O 1
ATOM 2642 N N . ALA B 1 49 ? -7.969 -1.153 5.32 1 93 49 ALA B N 1
ATOM 2643 C CA . ALA B 1 49 ? -7.863 0.302 5.242 1 93 49 ALA B CA 1
ATOM 2644 C C . ALA B 1 49 ? -6.422 0.736 4.988 1 93 49 ALA B C 1
ATOM 2646 O O . ALA B 1 49 ? -6.176 1.648 4.195 1 93 49 ALA B O 1
ATOM 2647 N N . LEU B 1 50 ? -5.516 0.099 5.637 1 94 50 LEU B N 1
ATOM 2648 C CA . LEU B 1 50 ? -4.102 0.392 5.445 1 94 50 LEU B CA 1
ATOM 2649 C C . LEU B 1 50 ? -3.678 0.119 4.008 1 94 50 LEU B C 1
ATOM 2651 O O . LEU B 1 50 ? -2.945 0.911 3.41 1 94 50 LEU B O 1
ATOM 2655 N N . LEU B 1 51 ? -4.172 -0.954 3.508 1 94.94 51 LEU B N 1
ATOM 2656 C CA . LEU B 1 51 ? -3.822 -1.328 2.141 1 94.94 51 LEU B CA 1
ATOM 2657 C C . LEU B 1 51 ? -4.402 -0.335 1.14 1 94.94 51 LEU B C 1
ATOM 2659 O O . LEU B 1 51 ? -3.762 -0.014 0.135 1 94.94 51 LEU B O 1
ATOM 2663 N N . LEU B 1 52 ? -5.578 0.189 1.414 1 94.56 52 LEU B N 1
ATOM 2664 C CA . LEU B 1 52 ? -6.199 1.194 0.56 1 94.56 52 LEU B CA 1
ATOM 2665 C C . LEU B 1 52 ? -5.398 2.492 0.576 1 94.56 52 LEU B C 1
ATOM 2667 O O . LEU B 1 52 ? -5.07 3.037 -0.481 1 94.56 52 LEU B O 1
ATOM 2671 N N . LEU B 1 53 ? -5.035 2.902 1.766 1 94.25 53 LEU B N 1
ATOM 2672 C CA . LEU B 1 53 ? -4.398 4.199 1.956 1 94.25 53 LEU B CA 1
ATOM 2673 C C . LEU B 1 53 ? -2.938 4.16 1.518 1 94.25 53 LEU B C 1
ATOM 2675 O O . LEU B 1 53 ? -2.361 5.195 1.173 1 94.25 53 LEU B O 1
ATOM 2679 N N . ALA B 1 54 ? -2.377 2.979 1.52 1 93.38 54 ALA B N 1
ATOM 2680 C CA . ALA B 1 54 ? -0.954 2.836 1.228 1 93.38 54 ALA B CA 1
ATOM 2681 C C . ALA B 1 54 ? -0.706 2.771 -0.277 1 93.38 54 ALA B C 1
ATOM 2683 O O . ALA B 1 54 ? 0.442 2.812 -0.726 1 93.38 54 ALA B O 1
ATOM 2684 N N . ASP B 1 55 ? -1.683 2.682 -1.032 1 92.56 55 ASP B N 1
ATOM 2685 C CA . ASP B 1 55 ? -1.515 2.576 -2.479 1 92.56 55 ASP B CA 1
ATOM 2686 C C . ASP B 1 55 ? -1.092 3.914 -3.08 1 92.56 55 ASP B C 1
ATOM 2688 O O . ASP B 1 55 ? -1.809 4.91 -2.959 1 92.56 55 ASP B O 1
ATOM 2692 N N . SER B 1 56 ? 0.027 3.883 -3.775 1 89.38 56 SER B N 1
ATOM 2693 C CA . SER B 1 56 ? 0.511 5.113 -4.391 1 89.38 56 SER B CA 1
ATOM 2694 C C . SER B 1 56 ? -0.4 5.559 -5.531 1 89.38 56 SER B C 1
ATOM 2696 O O . SER B 1 56 ? -0.318 6.699 -5.988 1 89.38 56 SER B O 1
ATOM 2698 N N . ALA B 1 57 ? -1.274 4.668 -5.914 1 85.06 57 ALA B N 1
ATOM 2699 C CA . ALA B 1 57 ? -2.201 5.004 -6.992 1 85.06 57 ALA B CA 1
ATOM 2700 C C . ALA B 1 57 ? -3.439 5.711 -6.449 1 85.06 57 ALA B C 1
ATOM 2702 O O . ALA B 1 57 ? -4.285 6.172 -7.215 1 85.06 57 A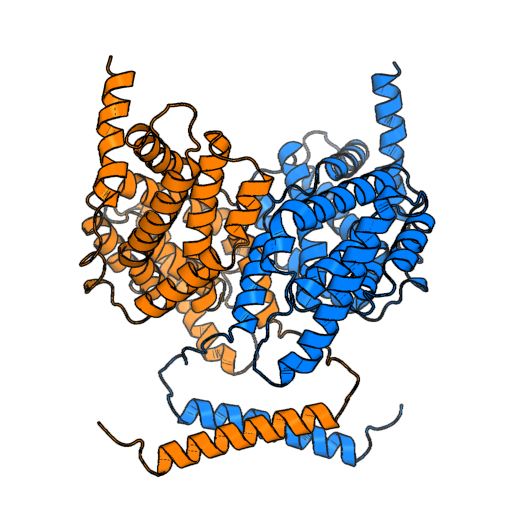LA B O 1
ATOM 2703 N N . LEU B 1 58 ? -3.541 5.746 -5.109 1 87.12 58 LEU B N 1
ATOM 2704 C CA . LEU B 1 58 ? -4.625 6.543 -4.555 1 87.12 58 LEU B CA 1
ATOM 2705 C C . LEU B 1 58 ? -4.547 7.984 -5.047 1 87.12 58 LEU B C 1
ATOM 2707 O O . LEU B 1 58 ? -3.496 8.625 -4.949 1 87.12 58 LEU B O 1
ATOM 2711 N N . PRO B 1 59 ? -5.543 8.469 -5.621 1 80 59 PRO B N 1
ATOM 2712 C CA . PRO B 1 59 ? -5.492 9.758 -6.305 1 80 59 PRO B CA 1
ATOM 2713 C C . PRO B 1 59 ? -5.457 10.938 -5.336 1 80 59 PRO B C 1
ATOM 2715 O O . PRO B 1 59 ? -6.383 11.758 -5.324 1 80 59 PRO B O 1
ATOM 2718 N N . LEU B 1 60 ? -4.441 11.086 -4.566 1 81.94 60 LEU B N 1
ATOM 2719 C CA . LEU B 1 60 ? -4.324 12.195 -3.625 1 81.94 60 LEU B CA 1
ATOM 2720 C C . LEU B 1 60 ? -3.508 13.336 -4.227 1 81.94 60 LEU B C 1
ATOM 2722 O O . LEU B 1 60 ? -3.371 14.398 -3.611 1 81.94 60 LEU B O 1
ATOM 2726 N N . GLY B 1 61 ? -3.293 13.367 -5.555 1 62.97 61 GLY B N 1
ATOM 2727 C CA . GLY B 1 61 ? -2.668 14.469 -6.266 1 62.97 61 GLY B CA 1
ATOM 2728 C C . GLY B 1 61 ? -1.24 14.734 -5.82 1 62.97 61 GLY B C 1
ATOM 2729 O O . GLY B 1 61 ? -0.807 15.883 -5.754 1 62.97 61 GLY B O 1
ATOM 2730 N N . SER B 1 62 ? -0.333 13.805 -5.562 1 58.56 62 SER B N 1
ATOM 2731 C CA . SER B 1 62 ? 0.979 14.055 -4.977 1 58.56 62 SER B CA 1
ATOM 2732 C C . SER B 1 62 ? 1.921 14.711 -5.98 1 58.56 62 SER B C 1
ATOM 2734 O O . SER B 1 62 ? 3.107 14.891 -5.703 1 58.56 62 SER B O 1
ATOM 2736 N N . PHE B 1 63 ? 1.394 15.227 -7.039 1 54.31 63 PHE B N 1
ATOM 2737 C CA . PHE B 1 63 ? 2.277 15.812 -8.039 1 54.31 63 PHE B CA 1
ATOM 2738 C C . PHE B 1 63 ? 2.951 17.062 -7.496 1 54.31 63 PHE B C 1
ATOM 2740 O O . PHE B 1 63 ? 4.039 17.438 -7.941 1 54.31 63 PHE B O 1
ATOM 2747 N N . ALA B 1 64 ? 2.42 17.781 -6.477 1 51.94 64 ALA B N 1
ATOM 2748 C CA . ALA B 1 64 ? 2.977 19.047 -6.008 1 51.94 64 ALA B CA 1
ATOM 2749 C C . ALA B 1 64 ? 4.359 18.844 -5.395 1 51.94 64 ALA B C 1
ATOM 2751 O O . ALA B 1 64 ? 5.223 19.719 -5.488 1 51.94 64 ALA B O 1
ATOM 2752 N N . PHE B 1 65 ? 4.73 17.672 -4.926 1 57.34 65 PHE B N 1
ATOM 2753 C CA . PHE B 1 65 ? 5.996 17.562 -4.207 1 57.34 65 PHE B CA 1
ATOM 2754 C C . PHE B 1 65 ? 7.156 17.391 -5.18 1 57.34 65 PHE B C 1
ATOM 2756 O O . PHE B 1 65 ? 8.305 17.672 -4.836 1 57.34 65 PHE B O 1
ATOM 2763 N N . SER B 1 66 ? 6.875 17.188 -6.305 1 65.25 66 SER B N 1
ATOM 2764 C CA . SER B 1 66 ? 7.934 17.031 -7.301 1 65.25 66 SER B CA 1
ATOM 2765 C C . SER B 1 66 ? 8.703 18.328 -7.5 1 65.25 66 SER B C 1
ATOM 2767 O O . SER B 1 66 ? 9.922 18.312 -7.664 1 65.25 66 SER B O 1
ATOM 2769 N N . SER B 1 67 ? 8.078 19.312 -7.168 1 64.25 67 SER B N 1
ATOM 2770 C CA . SER B 1 67 ? 8.695 20.594 -7.445 1 64.25 67 SER B CA 1
ATOM 2771 C C . SER B 1 67 ? 9.742 20.953 -6.395 1 64.25 67 SER B C 1
ATOM 2773 O O . SER B 1 67 ? 10.789 21.516 -6.719 1 64.25 67 SER B O 1
ATOM 2775 N N . GLY B 1 68 ? 9.57 20.594 -5.238 1 75.31 68 GLY B N 1
ATOM 2776 C CA . GLY B 1 68 ? 10.531 20.859 -4.18 1 75.31 68 GLY B CA 1
ATOM 2777 C C . GLY B 1 68 ? 11.844 20.125 -4.355 1 75.31 68 GLY B C 1
ATOM 2778 O O . GLY B 1 68 ? 12.914 20.703 -4.195 1 75.31 68 GLY B O 1
ATOM 2779 N N . LEU B 1 69 ? 11.789 18.938 -4.766 1 82.5 69 LEU B N 1
ATOM 2780 C CA . LEU B 1 69 ? 12.992 18.141 -4.965 1 82.5 69 LEU B CA 1
ATOM 2781 C C . LEU B 1 69 ? 13.789 18.656 -6.156 1 82.5 69 LEU B C 1
ATOM 2783 O O . LEU B 1 69 ? 15.016 18.797 -6.074 1 82.5 69 LEU B O 1
ATOM 2787 N N . GLU B 1 70 ? 13.086 18.969 -7.199 1 82.31 70 GLU B N 1
ATOM 2788 C CA . GLU B 1 70 ? 13.75 19.453 -8.398 1 82.31 70 GLU B CA 1
ATOM 2789 C C . GLU B 1 70 ? 14.5 20.75 -8.117 1 82.31 70 GLU B C 1
ATOM 2791 O O . GLU B 1 70 ? 15.648 20.906 -8.539 1 82.31 70 GLU B O 1
ATOM 2796 N N . SER B 1 71 ? 13.812 21.641 -7.441 1 80.06 71 SER B N 1
ATOM 2797 C CA . SER B 1 71 ? 14.438 22.891 -7.07 1 80.06 71 SER B CA 1
ATOM 2798 C C . SER B 1 71 ? 15.656 22.672 -6.184 1 80.06 71 SER B C 1
ATOM 2800 O O . SER B 1 71 ? 16.703 23.281 -6.395 1 80.06 71 SER B O 1
ATOM 2802 N N . TYR B 1 72 ? 15.586 21.828 -5.289 1 83.12 72 TYR B N 1
ATOM 2803 C CA . TYR B 1 72 ? 16.672 21.531 -4.375 1 83.12 72 TYR B CA 1
ATOM 2804 C C . TYR B 1 72 ? 17.875 20.953 -5.125 1 83.12 72 TYR B C 1
ATOM 2806 O O . TYR B 1 72 ? 19.016 21.391 -4.922 1 83.12 72 TYR B O 1
ATOM 2814 N N . LEU B 1 73 ? 17.641 20 -5.977 1 84.88 73 LEU B N 1
ATOM 2815 C CA . LEU B 1 73 ? 18.703 19.344 -6.73 1 84.88 73 LEU B CA 1
ATOM 2816 C C . LEU B 1 73 ? 19.375 20.312 -7.684 1 84.88 73 LEU B C 1
ATOM 2818 O O . LEU B 1 73 ? 20.594 20.25 -7.895 1 84.88 73 LEU B O 1
ATOM 2822 N N . ALA B 1 74 ? 18.547 21.219 -8.211 1 83.06 74 ALA B N 1
ATOM 2823 C CA . ALA B 1 74 ? 19.094 22.234 -9.125 1 83.06 74 ALA B CA 1
ATOM 2824 C C . ALA B 1 74 ? 20.047 23.172 -8.398 1 83.06 74 ALA B C 1
ATOM 2826 O O . ALA B 1 74 ? 21.016 23.656 -8.984 1 83.06 74 ALA B O 1
ATOM 2827 N N . HIS B 1 75 ? 19.859 23.375 -7.148 1 82.38 75 HIS B N 1
ATOM 2828 C CA . HIS B 1 75 ? 20.672 24.297 -6.367 1 82.38 75 HIS B CA 1
ATOM 2829 C C . HIS B 1 75 ? 21.828 23.578 -5.688 1 82.38 75 HIS B C 1
ATOM 2831 O O . HIS B 1 75 ? 22.719 24.203 -5.109 1 82.38 75 HIS B O 1
ATOM 2837 N N . HIS B 1 76 ? 21.828 22.266 -5.773 1 81.5 76 HIS B N 1
ATOM 2838 C CA . HIS B 1 76 ? 22.891 21.469 -5.156 1 81.5 76 HIS B CA 1
ATOM 2839 C C . HIS B 1 76 ? 23.531 20.531 -6.168 1 81.5 76 HIS B C 1
ATOM 2841 O O . HIS B 1 76 ? 23.75 19.359 -5.879 1 81.5 76 HIS B O 1
ATOM 2847 N N . LYS B 1 77 ? 23.781 21.016 -7.215 1 80 77 LYS B N 1
ATOM 2848 C CA . LYS B 1 77 ? 24.422 20.219 -8.258 1 80 77 LYS B CA 1
ATOM 2849 C C . LYS B 1 77 ? 25.828 19.812 -7.848 1 80 77 LYS B C 1
ATOM 2851 O O . LYS B 1 77 ? 26.594 20.641 -7.324 1 80 77 LYS B O 1
ATOM 2856 N N . PRO B 1 78 ? 25.969 18.547 -7.98 1 75.94 78 PRO B N 1
ATOM 2857 C CA . PRO B 1 78 ? 27.312 18.109 -7.609 1 75.94 78 PRO B CA 1
ATOM 2858 C C . PRO B 1 78 ? 28.391 18.656 -8.539 1 75.94 78 PRO B C 1
ATOM 2860 O O . PRO B 1 78 ? 28.094 19.016 -9.688 1 75.94 78 PRO B O 1
ATOM 2863 N N . SER B 1 79 ? 29.594 18.859 -7.969 1 75.38 79 SER B N 1
ATOM 2864 C CA . SER B 1 79 ? 30.812 19.141 -8.719 1 75.38 79 SER B CA 1
ATOM 2865 C C . SER B 1 79 ? 31.766 17.953 -8.719 1 75.38 79 SER B C 1
ATOM 2867 O O . SER B 1 79 ? 32.25 17.531 -7.66 1 75.38 79 SER B O 1
ATOM 2869 N N . PRO B 1 80 ? 31.938 17.391 -9.914 1 79.69 80 PRO B N 1
ATOM 2870 C CA . PRO B 1 80 ? 31.594 17.719 -11.297 1 79.69 80 PRO B CA 1
ATOM 2871 C C . PRO B 1 80 ? 30.156 17.328 -11.648 1 79.69 80 PRO B C 1
ATOM 2873 O O . PRO B 1 80 ? 29.516 16.562 -10.914 1 79.69 80 PRO B O 1
ATOM 2876 N N . PRO B 1 81 ? 29.703 17.797 -12.727 1 74.25 81 PRO B N 1
ATOM 2877 C CA . PRO B 1 81 ? 28.312 17.578 -13.117 1 74.25 81 PRO B CA 1
ATOM 2878 C C . PRO B 1 81 ? 27.969 16.109 -13.328 1 74.25 81 PRO B C 1
ATOM 2880 O O . PRO B 1 81 ? 26.797 15.719 -13.25 1 74.25 81 PRO B O 1
ATOM 2883 N N . SER B 1 82 ? 29.016 15.312 -13.391 1 78.62 82 SER B N 1
ATOM 2884 C CA . SER B 1 82 ? 28.797 13.898 -13.664 1 78.62 82 SER B CA 1
ATOM 2885 C C . SER B 1 82 ? 28.594 13.109 -12.367 1 78.62 82 SER B C 1
ATOM 2887 O O . SER B 1 82 ? 28.203 11.945 -12.398 1 78.62 82 SER B O 1
ATOM 2889 N N . ALA B 1 83 ? 28.797 13.883 -11.297 1 82.44 83 ALA B N 1
ATOM 2890 C CA . ALA B 1 83 ? 28.719 13.188 -10.016 1 82.44 83 ALA B CA 1
ATOM 2891 C C . ALA B 1 83 ? 27.281 12.852 -9.664 1 82.44 83 ALA B C 1
ATOM 2893 O O . ALA B 1 83 ? 26.344 13.516 -10.117 1 82.44 83 ALA B O 1
ATOM 2894 N N . SER B 1 84 ? 27.109 11.789 -8.898 1 88.44 84 SER B N 1
ATOM 2895 C CA . SER B 1 84 ? 25.781 11.297 -8.508 1 88.44 84 SER B CA 1
ATOM 2896 C C . SER B 1 84 ? 25.062 12.312 -7.629 1 88.44 84 SER B C 1
ATOM 2898 O O . SER B 1 84 ? 25.672 12.938 -6.762 1 88.44 84 SER B O 1
ATOM 2900 N N . GLN B 1 85 ? 23.781 12.477 -7.863 1 91.56 85 GLN B N 1
ATOM 2901 C CA . GLN B 1 85 ? 22.922 13.367 -7.078 1 91.56 85 GLN B CA 1
ATOM 2902 C C . GLN B 1 85 ? 22.328 12.633 -5.883 1 91.56 85 GLN B C 1
ATOM 2904 O O . GLN B 1 85 ? 21.578 13.227 -5.102 1 91.56 85 GLN B O 1
ATOM 2909 N N . LEU B 1 86 ? 22.688 11.43 -5.625 1 92.12 86 LEU B N 1
ATOM 2910 C CA . LEU B 1 86 ? 22.078 10.578 -4.609 1 92.12 86 LEU B CA 1
ATOM 2911 C C . LEU B 1 86 ? 22.312 11.141 -3.213 1 92.12 86 LEU B C 1
ATOM 2913 O O . LEU B 1 86 ? 21.391 11.164 -2.387 1 92.12 86 LEU B O 1
ATOM 2917 N N . PRO B 1 87 ? 23.531 11.695 -2.979 1 91.25 87 PRO B N 1
ATOM 2918 C CA . PRO B 1 87 ? 23.734 12.266 -1.645 1 91.25 87 PRO B CA 1
ATOM 2919 C C . PRO B 1 87 ? 22.812 13.453 -1.367 1 91.25 87 PRO B C 1
ATOM 2921 O O . PRO B 1 87 ? 22.266 13.578 -0.266 1 91.25 87 PRO B O 1
ATOM 2924 N N . ALA B 1 88 ? 22.672 14.32 -2.381 1 90.5 88 ALA B N 1
ATOM 2925 C CA . ALA B 1 88 ? 21.781 15.469 -2.242 1 90.5 88 ALA B CA 1
ATOM 2926 C C . ALA B 1 88 ? 20.328 15.008 -2.043 1 90.5 88 ALA B C 1
ATOM 2928 O O . ALA B 1 88 ? 19.594 15.602 -1.257 1 90.5 88 ALA B O 1
ATOM 2929 N N . PHE B 1 89 ? 19.938 14.008 -2.725 1 93.38 89 PHE B N 1
ATOM 2930 C CA . PHE B 1 89 ? 18.609 13.453 -2.574 1 93.38 89 PHE B CA 1
ATOM 2931 C C . PHE B 1 89 ? 18.375 12.969 -1.146 1 93.38 89 PHE B C 1
ATOM 2933 O O . PHE B 1 89 ? 17.344 13.258 -0.546 1 93.38 89 PHE B O 1
ATOM 2940 N N . HIS B 1 90 ? 19.328 12.203 -0.629 1 94 90 HIS B N 1
ATOM 2941 C CA . HIS B 1 90 ? 19.188 11.656 0.713 1 94 90 HIS B CA 1
ATOM 2942 C C . HIS B 1 90 ? 19.078 12.766 1.754 1 94 90 HIS B C 1
ATOM 2944 O O . HIS B 1 90 ? 18.297 12.648 2.707 1 94 90 HIS B O 1
ATOM 2950 N N . THR B 1 91 ? 19.812 13.812 1.532 1 91.56 91 THR B N 1
ATOM 2951 C CA . THR B 1 91 ? 19.719 14.953 2.434 1 91.56 91 THR B CA 1
ATOM 2952 C C . THR B 1 91 ? 18.328 15.594 2.359 1 91.56 91 THR B C 1
ATOM 2954 O O . THR B 1 91 ? 17.734 15.898 3.389 1 91.56 91 THR B O 1
ATOM 2957 N N . PHE B 1 92 ? 17.859 15.773 1.167 1 90.25 92 PHE B N 1
ATOM 2958 C CA . PHE B 1 92 ? 16.547 16.359 0.971 1 90.25 92 PHE B CA 1
ATOM 2959 C C . PHE B 1 92 ? 15.461 15.508 1.623 1 90.25 92 PHE B C 1
ATOM 2961 O O . PHE B 1 92 ? 14.562 16.031 2.279 1 90.25 92 PHE B O 1
ATOM 2968 N N . LEU B 1 93 ? 15.539 14.188 1.404 1 93.31 93 LEU B N 1
ATOM 2969 C CA . LEU B 1 93 ? 14.547 13.273 1.96 1 93.31 93 LEU B CA 1
ATOM 2970 C C . LEU B 1 93 ? 14.508 13.375 3.48 1 93.31 93 LEU B C 1
ATOM 2972 O O . LEU B 1 93 ? 13.43 13.469 4.074 1 93.31 93 LEU B O 1
ATOM 2976 N N . ARG B 1 94 ? 15.641 13.398 4.078 1 93 94 ARG B N 1
ATOM 2977 C CA . ARG B 1 94 ? 15.742 13.492 5.531 1 93 94 ARG B CA 1
ATOM 2978 C C . ARG B 1 94 ? 15.141 14.805 6.035 1 93 94 ARG B C 1
ATOM 2980 O O . ARG B 1 94 ? 14.359 14.812 6.988 1 93 94 ARG B O 1
ATOM 2987 N N . LEU B 1 95 ? 15.469 15.859 5.34 1 89.06 95 LEU B N 1
ATOM 2988 C CA . LEU B 1 95 ? 15.016 17.188 5.746 1 89.06 95 LEU B CA 1
ATOM 2989 C C . LEU B 1 95 ? 13.516 17.344 5.527 1 89.06 95 LEU B C 1
ATOM 2991 O O . LEU B 1 95 ? 12.812 17.906 6.375 1 89.06 95 LEU B O 1
ATOM 2995 N N . SER B 1 96 ? 13.07 16.875 4.406 1 90.06 96 SER B N 1
ATOM 2996 C CA . SER B 1 96 ? 11.648 17.016 4.094 1 90.06 96 SER B CA 1
ATOM 2997 C C . SER B 1 96 ? 10.789 16.219 5.078 1 90.06 96 SER B C 1
ATOM 2999 O O . SER B 1 96 ? 9.719 16.672 5.473 1 90.06 96 SER B O 1
ATOM 3001 N N . LEU B 1 97 ? 11.281 15.055 5.5 1 93.25 97 LEU B N 1
ATOM 3002 C CA . LEU B 1 97 ? 10.57 14.25 6.484 1 93.25 97 LEU B CA 1
ATOM 3003 C C . LEU B 1 97 ? 10.539 14.945 7.84 1 93.25 97 LEU B C 1
ATOM 3005 O O . LEU B 1 97 ? 9.508 14.969 8.516 1 93.25 97 LEU B O 1
ATOM 3009 N N . SER B 1 98 ? 11.648 15.477 8.211 1 91.56 98 SER B N 1
ATOM 3010 C CA . SER B 1 98 ? 11.727 16.203 9.477 1 91.56 98 SER B CA 1
ATOM 3011 C C . SER B 1 98 ? 10.773 17.391 9.492 1 91.56 98 SER B C 1
ATOM 3013 O O . SER B 1 98 ? 10.109 17.641 10.5 1 91.56 98 SER B O 1
ATOM 3015 N N . THR B 1 99 ? 10.734 18.078 8.398 1 88.19 99 THR B N 1
ATOM 3016 C CA . THR B 1 99 ? 9.859 19.25 8.281 1 88.19 99 THR B CA 1
ATOM 3017 C C . THR B 1 99 ? 8.391 18.828 8.367 1 88.19 99 THR B C 1
ATOM 3019 O O . THR B 1 99 ? 7.613 19.438 9.109 1 88.19 99 THR B O 1
ATOM 3022 N N . LEU B 1 100 ? 8.07 17.797 7.652 1 91.75 100 LEU B N 1
ATOM 3023 C CA . LEU B 1 100 ? 6.695 17.312 7.676 1 91.75 100 LEU B CA 1
ATOM 3024 C C . LEU B 1 100 ? 6.305 16.859 9.078 1 91.75 100 LEU B C 1
ATOM 3026 O O . LEU B 1 100 ? 5.199 17.156 9.547 1 91.75 100 LEU B O 1
ATOM 3030 N N . ALA B 1 101 ? 7.188 16.156 9.703 1 94 101 ALA B N 1
ATOM 3031 C CA . ALA B 1 101 ? 6.922 15.641 11.047 1 94 101 ALA B CA 1
ATOM 3032 C C . ALA B 1 101 ? 6.734 16.781 12.047 1 94 101 ALA B C 1
ATOM 3034 O O . ALA B 1 101 ? 5.895 16.688 12.945 1 94 101 ALA B O 1
ATOM 3035 N N . SER B 1 102 ? 7.461 17.875 11.914 1 91.25 102 SER B N 1
ATOM 3036 C CA . SER B 1 102 ? 7.422 18.953 12.875 1 91.25 102 SER B CA 1
ATOM 3037 C C . SER B 1 102 ? 6.238 19.891 12.617 1 91.25 102 SER B C 1
ATOM 3039 O O . SER B 1 102 ? 5.738 20.531 13.539 1 91.25 102 SER B O 1
ATOM 3041 N N . THR B 1 103 ? 5.777 19.938 11.383 1 91 103 THR B N 1
ATOM 3042 C CA . THR B 1 103 ? 4.754 20.906 11.047 1 91 103 THR B CA 1
ATOM 3043 C C . THR B 1 103 ? 3.391 20.25 10.891 1 91 103 THR B C 1
ATOM 3045 O O . THR B 1 103 ? 2.381 20.75 11.375 1 91 103 THR B O 1
ATOM 3048 N N . SER B 1 104 ? 3.342 19.094 10.242 1 95.06 104 SER B N 1
ATOM 3049 C CA . SER B 1 104 ? 2.072 18.5 9.828 1 95.06 104 SER B CA 1
ATOM 3050 C C . SER B 1 104 ? 1.667 17.359 10.758 1 95.06 104 SER B C 1
ATOM 3052 O O . SER B 1 104 ? 0.482 17.188 11.047 1 95.06 104 SER B O 1
ATOM 3054 N N . LEU B 1 105 ? 2.611 16.562 11.273 1 96.56 105 LEU B N 1
ATOM 3055 C CA . LEU B 1 105 ? 2.311 15.352 12.031 1 96.56 105 LEU B CA 1
ATOM 3056 C C . LEU B 1 105 ? 1.488 15.68 13.273 1 96.56 105 LEU B C 1
ATOM 3058 O O . LEU B 1 105 ? 0.532 14.969 13.602 1 96.56 105 LEU B O 1
ATOM 3062 N N . PRO B 1 106 ? 1.786 16.766 14.039 1 96.62 106 PRO B N 1
ATOM 3063 C CA . PRO B 1 106 ? 0.95 17.109 15.195 1 96.62 106 PRO B CA 1
ATOM 3064 C C . PRO B 1 106 ? -0.52 17.297 14.828 1 96.62 106 PRO B C 1
ATOM 3066 O O . PRO B 1 106 ? -1.405 16.938 15.617 1 96.62 106 PRO B O 1
ATOM 3069 N N . TYR B 1 107 ? -0.788 17.797 13.641 1 97.44 107 TYR B N 1
ATOM 3070 C CA . TYR B 1 107 ? -2.16 18.016 13.195 1 97.44 107 TYR B CA 1
ATOM 3071 C C . TYR B 1 107 ? -2.814 16.703 12.781 1 97.44 107 TYR B C 1
ATOM 3073 O O . TYR B 1 107 ? -4.027 16.531 12.922 1 97.44 107 TYR B O 1
ATOM 3081 N N . VAL B 1 108 ? -2.004 15.75 12.219 1 98.12 108 VAL B N 1
ATOM 3082 C CA . VAL B 1 108 ? -2.502 14.398 11.969 1 98.12 108 VAL B CA 1
ATOM 3083 C C . VAL B 1 108 ? -2.963 13.773 13.281 1 98.12 108 VAL B C 1
ATOM 3085 O O . VAL B 1 108 ? -4.078 13.25 13.367 1 98.12 108 VAL B O 1
ATOM 3088 N N . LEU B 1 109 ? -2.109 13.859 14.289 1 97.69 109 LEU B N 1
ATOM 3089 C CA . LEU B 1 109 ? -2.391 13.258 15.594 1 97.69 109 LEU B CA 1
ATOM 3090 C C . LEU B 1 109 ? -3.602 13.914 16.25 1 97.69 109 LEU B C 1
ATOM 3092 O O . LEU B 1 109 ? -4.484 13.227 16.766 1 97.69 109 LEU B O 1
ATOM 3096 N N . ALA B 1 110 ? -3.654 15.211 16.188 1 97.56 110 ALA B N 1
ATOM 3097 C CA . ALA B 1 110 ? -4.766 15.945 16.797 1 97.56 110 ALA B CA 1
ATOM 3098 C C . ALA B 1 110 ? -6.078 15.633 16.078 1 97.56 110 ALA B C 1
ATOM 3100 O O . ALA B 1 110 ? -7.113 15.445 16.719 1 97.56 110 ALA B O 1
ATOM 3101 N N . GLY B 1 111 ? -6.059 15.625 14.719 1 97.5 111 GLY B N 1
ATOM 3102 C CA . GLY B 1 111 ? -7.254 15.297 13.961 1 97.5 111 GLY B CA 1
ATOM 3103 C C . GLY B 1 111 ? -7.781 13.906 14.25 1 97.5 111 GLY B C 1
ATOM 3104 O O . GLY B 1 111 ? -8.992 13.672 14.203 1 97.5 111 GLY B O 1
ATOM 3105 N N . TYR B 1 112 ? -6.859 13 14.508 1 96.88 112 TYR B N 1
ATOM 3106 C CA . TYR B 1 112 ? -7.223 11.633 14.883 1 96.88 112 TYR B CA 1
ATOM 3107 C C . TYR B 1 112 ? -7.828 11.586 16.281 1 96.88 112 TYR B C 1
ATOM 3109 O O . TYR B 1 112 ? -8.867 10.953 16.484 1 96.88 112 TYR B O 1
ATOM 3117 N N . ARG B 1 113 ? -7.242 12.289 17.219 1 95.38 113 ARG B N 1
ATOM 3118 C CA . ARG B 1 113 ? -7.605 12.219 18.641 1 95.38 113 ARG B CA 1
ATOM 3119 C C . ARG B 1 113 ? -8.844 13.055 18.922 1 95.38 113 ARG B C 1
ATOM 3121 O O . ARG B 1 113 ? -9.656 12.695 19.781 1 95.38 113 ARG B O 1
ATOM 3128 N N . HIS B 1 114 ? -8.93 14.188 18.266 1 95.69 114 HIS B N 1
ATOM 3129 C CA . HIS B 1 114 ? -10.016 15.141 18.484 1 95.69 114 HIS B CA 1
ATOM 3130 C C . HIS B 1 114 ? -10.688 15.516 17.172 1 95.69 114 HIS B C 1
ATOM 3132 O O . HIS B 1 114 ? -10.633 16.672 16.75 1 95.69 114 HIS B O 1
ATOM 3138 N N . PRO B 1 115 ? -11.43 14.523 16.625 1 95.69 115 PRO B N 1
ATOM 3139 C CA . PRO B 1 115 ? -12.055 14.758 15.32 1 95.69 115 PRO B CA 1
ATOM 3140 C C . PRO B 1 115 ? -13.039 15.922 15.336 1 95.69 115 PRO B C 1
ATOM 3142 O O . PRO B 1 115 ? -13.242 16.578 14.312 1 95.69 115 PRO B O 1
ATOM 3145 N N . GLU B 1 116 ? -13.625 16.219 16.469 1 94.62 116 GLU B N 1
ATOM 3146 C CA . GLU B 1 116 ? -14.602 17.297 16.594 1 94.62 116 GLU B CA 1
ATOM 3147 C C . GLU B 1 116 ? -13.961 18.656 16.344 1 94.62 116 GLU B C 1
ATOM 3149 O O . GLU B 1 116 ? -14.656 19.625 16.031 1 94.62 116 GLU B O 1
ATOM 3154 N N . ASP B 1 117 ? -12.672 18.734 16.469 1 96.44 117 ASP B N 1
ATOM 3155 C CA . ASP B 1 117 ? -11.961 20 16.328 1 96.44 117 ASP B CA 1
ATOM 3156 C C . ASP B 1 117 ? -11.461 20.203 14.898 1 96.44 117 ASP B C 1
ATOM 3158 O O . ASP B 1 117 ? -10.633 21.062 14.633 1 96.44 117 ASP B O 1
ATOM 3162 N N . ILE B 1 118 ? -11.945 19.469 13.922 1 97.31 118 ILE B N 1
ATOM 3163 C CA . ILE B 1 118 ? -11.398 19.406 12.57 1 97.31 118 ILE B CA 1
ATOM 3164 C C . ILE B 1 118 ? -11.406 20.797 11.945 1 97.31 118 ILE B C 1
ATOM 3166 O O . ILE B 1 118 ? -10.453 21.188 11.273 1 97.31 118 ILE B O 1
ATOM 3170 N N . GLU B 1 119 ? -12.422 21.625 12.125 1 95.62 119 GLU B N 1
ATOM 3171 C CA . GLU B 1 119 ? -12.492 22.953 11.523 1 95.62 119 GLU B CA 1
ATOM 3172 C C . GLU B 1 119 ? -11.422 23.875 12.102 1 95.62 119 GLU B C 1
ATOM 3174 O O . GLU B 1 119 ? -10.75 24.594 11.367 1 95.62 119 GLU B O 1
ATOM 3179 N N . THR B 1 120 ? -11.32 23.828 13.398 1 95.88 120 THR B N 1
ATOM 3180 C CA . THR B 1 120 ? -10.305 24.641 14.07 1 95.88 120 THR B CA 1
ATOM 3181 C C . THR B 1 120 ? -8.906 24.219 13.648 1 95.88 120 THR B C 1
ATOM 3183 O O . THR B 1 120 ? -8.047 25.047 13.375 1 95.88 120 THR B O 1
ATOM 3186 N N . LEU B 1 121 ? -8.672 22.906 13.625 1 97.31 121 LEU B N 1
ATOM 3187 C CA . LEU B 1 121 ? -7.371 22.359 13.234 1 97.31 121 LEU B CA 1
ATOM 3188 C C . LEU B 1 121 ? -7.027 22.766 11.805 1 97.31 121 LEU B C 1
ATOM 3190 O O . LEU B 1 121 ? -5.883 23.125 11.516 1 97.31 121 LEU B O 1
ATOM 3194 N N . ASP B 1 122 ? -8.016 22.734 10.914 1 97.5 122 ASP B N 1
ATOM 3195 C CA . ASP B 1 122 ? -7.828 23.109 9.516 1 97.5 122 ASP B CA 1
ATOM 3196 C C . ASP B 1 122 ? -7.43 24.578 9.391 1 97.5 122 ASP B C 1
ATOM 3198 O O . ASP B 1 122 ? -6.492 24.906 8.664 1 97.5 122 ASP B O 1
ATOM 3202 N N . ASN B 1 123 ? -8.117 25.391 10.094 1 95.12 123 ASN B N 1
ATOM 3203 C CA . ASN B 1 123 ? -7.84 26.828 10.062 1 95.12 123 ASN B CA 1
ATOM 3204 C C . ASN B 1 123 ? -6.473 27.156 10.656 1 95.12 123 ASN B C 1
ATOM 3206 O O . ASN B 1 123 ? -5.73 27.969 10.117 1 95.12 123 ASN B O 1
ATOM 3210 N N . ASP B 1 124 ? -6.203 26.531 11.789 1 94.94 124 ASP B N 1
ATOM 3211 C CA . ASP B 1 124 ? -4.914 26.75 12.438 1 94.94 124 ASP B CA 1
ATOM 3212 C C . ASP B 1 124 ? -3.766 26.297 11.531 1 94.94 124 ASP B C 1
ATOM 3214 O O . ASP B 1 124 ? -2.734 26.969 11.453 1 94.94 124 ASP B O 1
ATOM 3218 N N . PHE B 1 125 ? -3.918 25.172 10.906 1 95.31 125 PHE B N 1
ATOM 3219 C CA . PHE B 1 125 ? -2.883 24.656 10.016 1 95.31 125 PHE B CA 1
ATOM 3220 C C . PHE B 1 125 ? -2.668 25.609 8.844 1 95.31 125 PHE B C 1
ATOM 3222 O O . PHE B 1 125 ? -1.531 25.828 8.422 1 95.31 125 PHE B O 1
ATOM 3229 N N . ASP B 1 126 ? -3.736 26.109 8.328 1 94.06 126 ASP B N 1
ATOM 3230 C CA . ASP B 1 126 ? -3.641 27.062 7.23 1 94.06 126 ASP B CA 1
ATOM 3231 C C . ASP B 1 126 ? -2.828 28.281 7.637 1 94.06 126 ASP B C 1
ATOM 3233 O O . ASP B 1 126 ? -1.931 28.719 6.91 1 94.06 126 ASP B O 1
ATOM 3237 N N . ALA B 1 127 ? -3.104 28.781 8.805 1 91.44 127 ALA B N 1
ATOM 3238 C CA . ALA B 1 127 ? -2.436 29.969 9.312 1 91.44 127 ALA B CA 1
ATOM 3239 C C . ALA B 1 127 ? -0.961 29.703 9.602 1 91.44 127 ALA B C 1
ATOM 3241 O O . ALA B 1 127 ? -0.122 30.594 9.484 1 91.44 127 ALA B O 1
ATOM 3242 N N . SER B 1 128 ? -0.675 28.453 9.852 1 89.06 128 SER B N 1
ATOM 3243 C CA . SER B 1 128 ? 0.683 28.094 10.25 1 89.06 128 SER B CA 1
ATOM 3244 C C . SER B 1 128 ? 1.508 27.641 9.047 1 89.06 128 SER B C 1
ATOM 3246 O O . SER B 1 128 ? 2.637 27.172 9.195 1 89.06 128 SER B O 1
ATOM 3248 N N . THR B 1 129 ? 0.936 27.656 7.871 1 86.94 129 THR B N 1
ATOM 3249 C CA . THR B 1 129 ? 1.64 27.281 6.648 1 86.94 129 THR B CA 1
ATOM 3250 C C . THR B 1 129 ? 1.857 28.484 5.75 1 86.94 129 THR B C 1
ATOM 3252 O O . THR B 1 129 ? 1.111 28.703 4.793 1 86.94 129 THR B O 1
ATOM 3255 N N . PRO B 1 130 ? 2.916 29.219 5.945 1 77.94 130 PRO B N 1
ATOM 3256 C CA . PRO B 1 130 ? 3.131 30.469 5.215 1 77.94 130 PRO B CA 1
ATOM 3257 C C . PRO B 1 130 ? 3.549 30.234 3.764 1 77.94 130 PRO B C 1
ATOM 3259 O O . PRO B 1 130 ? 3.229 31.047 2.889 1 77.94 130 PRO B O 1
ATOM 3262 N N . CYS B 1 131 ? 4.23 29.172 3.477 1 79.31 131 CYS B N 1
ATOM 3263 C CA . CYS B 1 131 ? 4.633 28.891 2.105 1 79.31 131 CYS B CA 1
ATOM 3264 C C . CYS B 1 131 ? 3.424 28.578 1.232 1 79.31 131 CYS B C 1
ATOM 3266 O O . CYS B 1 131 ? 2.727 27.594 1.455 1 79.31 131 CYS B O 1
ATOM 3268 N N . THR B 1 132 ? 3.236 29.406 0.218 1 83 132 THR B N 1
ATOM 3269 C CA . THR B 1 132 ? 2.049 29.312 -0.626 1 83 132 THR B CA 1
ATOM 3270 C C . THR B 1 132 ? 2.041 28.016 -1.41 1 83 132 THR B C 1
ATOM 3272 O O . THR B 1 132 ? 0.982 27.406 -1.619 1 83 132 THR B O 1
ATOM 3275 N N . VAL B 1 133 ? 3.229 27.641 -1.811 1 80.12 133 VAL B N 1
ATOM 3276 C CA . VAL B 1 133 ? 3.332 26.406 -2.582 1 80.12 133 VAL B CA 1
ATOM 3277 C C . VAL B 1 133 ? 2.947 25.219 -1.707 1 80.12 133 VAL B C 1
ATOM 3279 O O . VAL B 1 133 ? 2.164 24.359 -2.123 1 80.12 133 VAL B O 1
ATOM 3282 N N . ALA B 1 134 ? 3.418 25.172 -0.515 1 82.88 134 ALA B N 1
ATOM 3283 C CA . ALA B 1 134 ? 3.105 24.109 0.433 1 82.88 134 ALA B CA 1
ATOM 3284 C C . ALA B 1 134 ? 1.627 24.125 0.811 1 82.88 134 ALA B C 1
ATOM 3286 O O . ALA B 1 134 ? 1.004 23.078 0.962 1 82.88 134 ALA B O 1
ATOM 3287 N N . ARG B 1 135 ? 1.111 25.344 0.984 1 88.25 135 ARG B N 1
ATOM 3288 C CA . ARG B 1 135 ? -0.296 25.516 1.326 1 88.25 135 ARG B CA 1
ATOM 3289 C C . ARG B 1 135 ? -1.2 24.984 0.226 1 88.25 135 ARG B C 1
ATOM 3291 O O . ARG B 1 135 ? -2.137 24.219 0.502 1 88.25 135 ARG B O 1
ATOM 3298 N N . ARG B 1 136 ? -0.894 25.328 -0.979 1 87.06 136 ARG B N 1
ATOM 3299 C CA . ARG B 1 136 ? -1.675 24.875 -2.125 1 87.06 136 ARG B CA 1
ATOM 3300 C C . ARG B 1 136 ? -1.605 23.359 -2.268 1 87.06 136 ARG B C 1
ATOM 3302 O O . ARG B 1 136 ? -2.613 22.703 -2.557 1 87.06 136 ARG B O 1
ATOM 3309 N N . ALA B 1 137 ? -0.413 22.812 -2.074 1 86.31 137 ALA B N 1
ATOM 3310 C CA . ALA B 1 137 ? -0.237 21.359 -2.17 1 86.31 137 ALA B CA 1
ATOM 3311 C C . ALA B 1 137 ? -1.049 20.641 -1.098 1 86.31 137 ALA B C 1
ATOM 3313 O O . ALA B 1 137 ? -1.706 19.641 -1.38 1 86.31 137 ALA B O 1
ATOM 3314 N N . SER B 1 138 ? -0.972 21.125 0.114 1 91.56 138 SER B N 1
ATOM 3315 C CA . SER B 1 138 ? -1.699 20.531 1.233 1 91.56 138 SER B CA 1
ATOM 3316 C C . SER B 1 138 ? -3.205 20.562 0.987 1 91.56 138 SER B C 1
ATOM 3318 O O . SER B 1 138 ? -3.887 19.547 1.207 1 91.56 138 SER B O 1
ATOM 3320 N N . ILE B 1 139 ? -3.668 21.703 0.494 1 93.44 139 ILE B N 1
ATOM 3321 C CA . ILE B 1 139 ? -5.094 21.875 0.24 1 93.44 139 ILE B CA 1
ATOM 3322 C C . ILE B 1 139 ? -5.527 20.969 -0.91 1 93.44 139 ILE B C 1
ATOM 3324 O O . ILE B 1 139 ? -6.562 20.297 -0.829 1 93.44 139 ILE B O 1
ATOM 3328 N N . ALA B 1 140 ? -4.746 20.922 -1.955 1 91.81 140 ALA B N 1
ATOM 3329 C CA . ALA B 1 140 ? -5.059 20.062 -3.096 1 91.81 140 ALA B CA 1
ATOM 3330 C C . ALA B 1 140 ? -5.141 18.609 -2.676 1 91.81 140 ALA B C 1
ATOM 3332 O O . ALA B 1 140 ? -6.062 17.891 -3.076 1 91.81 140 ALA B O 1
ATOM 3333 N N . GLN B 1 141 ? -4.227 18.156 -1.906 1 93.31 141 GLN B N 1
ATOM 3334 C CA . GLN B 1 141 ? -4.211 16.781 -1.438 1 93.31 141 GLN B CA 1
ATOM 3335 C C . GLN B 1 141 ? -5.371 16.516 -0.48 1 93.31 141 GLN B C 1
ATOM 3337 O O . GLN B 1 141 ? -5.973 15.438 -0.512 1 93.31 141 GLN B O 1
ATOM 3342 N N . GLY B 1 142 ? -5.625 17.469 0.4 1 95.5 142 GLY B N 1
ATOM 3343 C CA . GLY B 1 142 ? -6.762 17.344 1.297 1 95.5 142 GLY B CA 1
ATOM 3344 C C . GLY B 1 142 ? -8.086 17.219 0.567 1 95.5 142 GLY B C 1
ATOM 3345 O O . GLY B 1 142 ? -8.914 16.375 0.902 1 95.5 142 GLY B O 1
ATOM 3346 N N . ARG B 1 143 ? -8.25 18.047 -0.426 1 94.12 143 ARG B N 1
ATOM 3347 C CA . ARG B 1 143 ? -9.477 18 -1.222 1 94.12 143 ARG B CA 1
ATOM 3348 C C . ARG B 1 143 ? -9.602 16.688 -1.969 1 94.12 143 ARG B C 1
ATOM 3350 O O . ARG B 1 143 ? -10.703 16.141 -2.107 1 94.12 143 ARG B O 1
ATOM 3357 N N . ALA B 1 144 ? -8.508 16.234 -2.441 1 93.94 144 ALA B N 1
ATOM 3358 C CA . ALA B 1 144 ? -8.508 14.93 -3.109 1 93.94 144 ALA B CA 1
ATOM 3359 C C . ALA B 1 144 ? -8.914 13.82 -2.146 1 93.94 144 ALA B C 1
ATOM 3361 O O . ALA B 1 144 ? -9.695 12.93 -2.5 1 93.94 144 ALA B O 1
ATOM 3362 N N . LEU B 1 145 ? -8.375 13.812 -0.955 1 95.5 145 LEU B N 1
ATOM 3363 C CA . LEU B 1 145 ? -8.727 12.812 0.049 1 95.5 145 LEU B CA 1
ATOM 3364 C C . LEU B 1 145 ? -10.211 12.891 0.394 1 95.5 145 LEU B C 1
ATOM 3366 O O . LEU B 1 145 ? -10.875 11.859 0.536 1 95.5 145 LEU B O 1
ATOM 3370 N N . LEU B 1 146 ? -10.695 14.102 0.548 1 95.25 146 LEU B N 1
ATOM 3371 C CA . LEU B 1 146 ? -12.109 14.297 0.836 1 95.25 146 LEU B CA 1
ATOM 3372 C C . LEU B 1 146 ? -12.977 13.75 -0.295 1 95.25 146 LEU B C 1
ATOM 3374 O O . LEU B 1 146 ? -14.023 13.148 -0.046 1 95.25 146 LEU B O 1
ATOM 3378 N N . ALA B 1 147 ? -12.555 13.961 -1.502 1 93.75 147 ALA B N 1
ATOM 3379 C CA . ALA B 1 147 ? -13.281 13.438 -2.658 1 93.75 147 ALA B CA 1
ATOM 3380 C C . ALA B 1 147 ? -13.305 11.914 -2.646 1 93.75 147 ALA B C 1
ATOM 3382 O O . ALA B 1 147 ? -14.336 11.297 -2.922 1 93.75 147 ALA B O 1
ATOM 3383 N N . VAL B 1 148 ? -12.188 11.305 -2.34 1 94.19 148 VAL B N 1
ATOM 3384 C CA . VAL B 1 148 ? -12.109 9.852 -2.236 1 94.19 148 VAL B CA 1
ATOM 3385 C C . VAL B 1 148 ? -13.062 9.359 -1.148 1 94.19 148 VAL B C 1
ATOM 3387 O O . VAL B 1 148 ? -13.758 8.359 -1.329 1 94.19 148 VAL B O 1
ATOM 3390 N N . TRP B 1 149 ? -13.039 10.086 -0.029 1 94.44 149 TRP B N 1
ATOM 3391 C CA . TRP B 1 149 ? -13.961 9.734 1.047 1 94.44 149 TRP B CA 1
ATOM 3392 C C . TRP B 1 149 ? -15.406 9.797 0.569 1 94.44 149 TRP B C 1
ATOM 3394 O O . TRP B 1 149 ? -16.156 8.828 0.707 1 94.44 149 TRP B O 1
ATOM 3404 N N . ASP B 1 150 ? -15.789 10.859 -0.033 1 93.06 150 ASP B N 1
ATOM 3405 C CA . ASP B 1 150 ? -17.172 11.125 -0.401 1 93.06 150 ASP B CA 1
ATOM 3406 C C . ASP B 1 150 ? -17.656 10.18 -1.499 1 93.06 150 ASP B C 1
ATOM 3408 O O . ASP B 1 150 ? -18.797 9.719 -1.48 1 93.06 150 ASP B O 1
ATOM 3412 N N . ARG B 1 151 ? -16.766 9.844 -2.354 1 92.94 151 ARG B N 1
ATOM 3413 C CA . ARG B 1 151 ? -17.188 9.141 -3.561 1 92.94 151 ARG B CA 1
ATOM 3414 C C . ARG B 1 151 ? -16.922 7.645 -3.445 1 92.94 151 ARG B C 1
ATOM 3416 O O . ARG B 1 151 ? -17.469 6.848 -4.211 1 92.94 151 ARG B O 1
ATOM 3423 N N . SER B 1 152 ? -16.062 7.246 -2.51 1 93.5 152 SER B N 1
ATOM 3424 C CA . SER B 1 152 ? -15.641 5.852 -2.514 1 93.5 152 SER B CA 1
ATOM 3425 C C . SER B 1 152 ? -15.766 5.23 -1.126 1 93.5 152 SER B C 1
ATOM 3427 O O . SER B 1 152 ? -16.438 4.211 -0.958 1 93.5 152 SER B O 1
ATOM 3429 N N . PHE B 1 153 ? -15.258 5.848 -0.13 1 93.12 153 PHE B N 1
ATOM 3430 C CA . PHE B 1 153 ? -15.109 5.207 1.171 1 93.12 153 PHE B CA 1
ATOM 3431 C C . PHE B 1 153 ? -16.391 5.328 1.984 1 93.12 153 PHE B C 1
ATOM 3433 O O . PHE B 1 153 ? -16.75 4.422 2.74 1 93.12 153 PHE B O 1
ATOM 3440 N N . ARG B 1 154 ? -17.094 6.406 1.821 1 91.75 154 ARG B N 1
ATOM 3441 C CA . ARG B 1 154 ? -18.219 6.781 2.678 1 91.75 154 ARG B CA 1
ATOM 3442 C C . ARG B 1 154 ? -19.281 5.691 2.697 1 91.75 154 ARG B C 1
ATOM 3444 O O . ARG B 1 154 ? -19.828 5.367 3.756 1 91.75 154 ARG B O 1
ATOM 3451 N N . THR B 1 155 ? -19.562 5.082 1.603 1 88 155 THR B N 1
ATOM 3452 C CA . THR B 1 155 ? -20.609 4.07 1.5 1 88 155 THR B CA 1
ATOM 3453 C C . THR B 1 155 ? -20.328 2.896 2.434 1 88 155 THR B C 1
ATOM 3455 O O . THR B 1 155 ? -21.25 2.328 3.025 1 88 155 THR B O 1
ATOM 3458 N N . GLN B 1 156 ? -19.094 2.59 2.613 1 86.81 156 GLN B N 1
ATOM 3459 C CA . GLN B 1 156 ? -18.719 1.408 3.379 1 86.81 156 GLN B CA 1
ATOM 3460 C C . GLN B 1 156 ? -18.438 1.766 4.836 1 86.81 156 GLN B C 1
ATOM 3462 O O . GLN B 1 156 ? -18.641 0.946 5.73 1 86.81 156 GLN B O 1
ATOM 3467 N N . TYR B 1 157 ? -18.062 2.979 5.07 1 83.31 157 TYR B N 1
ATOM 3468 C CA . TYR B 1 157 ? -17.5 3.285 6.383 1 83.31 157 TYR B CA 1
ATOM 3469 C C . TYR B 1 157 ? -18.391 4.258 7.145 1 83.31 157 TYR B C 1
ATOM 3471 O O . TYR B 1 157 ? -18.078 4.633 8.281 1 83.31 157 TYR B O 1
ATOM 3479 N N . ASN B 1 158 ? -19.516 4.668 6.57 1 78.94 158 ASN B N 1
ATOM 3480 C CA . ASN B 1 158 ? -20.391 5.664 7.188 1 78.94 158 ASN B CA 1
ATOM 3481 C C . ASN B 1 158 ? -21.266 5.051 8.273 1 78.94 158 ASN B C 1
ATOM 3483 O O . ASN B 1 158 ? -22.062 5.746 8.898 1 78.94 158 ASN B O 1
ATOM 3487 N N . THR B 1 159 ? -21.266 3.744 8.367 1 71.06 159 THR B N 1
ATOM 3488 C CA . THR B 1 159 ? -22.031 3.107 9.438 1 71.06 159 THR B CA 1
ATOM 3489 C C . THR B 1 159 ? -21.094 2.521 10.492 1 71.06 159 THR B C 1
ATOM 3491 O O . THR B 1 159 ? -20.109 1.865 10.156 1 71.06 159 THR B O 1
ATOM 3494 N N . PRO B 1 160 ? -21.375 3.064 11.688 1 59.09 160 PRO B N 1
ATOM 3495 C CA . PRO B 1 160 ? -20.5 2.498 12.719 1 59.09 160 PRO B CA 1
ATOM 3496 C C . PRO B 1 160 ? -20.484 0.971 12.711 1 59.09 160 PRO B C 1
ATOM 3498 O O . PRO B 1 160 ? -21.516 0.344 12.453 1 59.09 160 PRO B O 1
ATOM 3501 N N . LYS B 1 161 ? -19.469 0.387 12.297 1 52.59 161 LYS B N 1
ATOM 3502 C CA . LYS B 1 161 ? -19.422 -1.071 12.344 1 52.59 161 LYS B CA 1
ATOM 3503 C C . LYS B 1 161 ? -19.672 -1.582 13.766 1 52.59 161 LYS B C 1
ATOM 3505 O O . LYS B 1 161 ? -19.203 -0.98 14.734 1 52.59 161 LYS B O 1
ATOM 3510 N N . ASP B 1 162 ? -20.875 -2.236 14.047 1 46 162 ASP B N 1
ATOM 3511 C CA . ASP B 1 162 ? -21.188 -2.936 15.289 1 46 162 ASP B CA 1
ATOM 3512 C C . ASP B 1 162 ? -20.047 -3.846 15.719 1 46 162 ASP B C 1
ATOM 3514 O O . ASP B 1 162 ? -19.953 -4.988 15.266 1 46 162 ASP B O 1
ATOM 3518 N N . HIS B 1 163 ? -18.953 -3.459 15.508 1 40.09 163 HIS B N 1
ATOM 3519 C CA . HIS B 1 163 ? -18.062 -4.469 16.062 1 40.09 163 HIS B CA 1
ATOM 3520 C C . HIS B 1 163 ? -18.422 -4.805 17.5 1 40.09 163 HIS B C 1
ATOM 3522 O O . HIS B 1 163 ? -18.547 -3.908 18.344 1 40.09 163 HIS B O 1
ATOM 3528 N N . ALA B 1 164 ? -19.156 -5.879 17.719 1 35.19 164 ALA B N 1
ATOM 3529 C CA . ALA B 1 164 ? -19.594 -6.492 18.969 1 35.19 164 ALA B CA 1
ATOM 3530 C C . ALA B 1 164 ? -18.5 -6.43 20.031 1 35.19 164 ALA B C 1
ATOM 3532 O O . ALA B 1 164 ? -18.688 -6.91 21.156 1 35.19 164 ALA B O 1
ATOM 3533 N N . SER B 1 165 ? -17.234 -6.645 19.734 1 35.84 165 SER B N 1
ATOM 3534 C CA . SER B 1 165 ? -16.453 -6.867 20.938 1 35.84 165 SER B CA 1
ATOM 3535 C C . SER B 1 165 ? -16.406 -5.613 21.812 1 35.84 165 SER B C 1
ATOM 3537 O O . SER B 1 165 ? -16.562 -4.496 21.297 1 35.84 165 SER B O 1
ATOM 3539 N N . GLN B 1 166 ? -16.469 -5.746 23.078 1 36.56 166 GLN B N 1
ATOM 3540 C CA . GLN B 1 166 ? -16.469 -4.84 24.219 1 36.56 166 GLN B CA 1
ATOM 3541 C C . GLN B 1 166 ? -15.57 -3.633 23.969 1 36.56 166 GLN B C 1
ATOM 3543 O O . GLN B 1 166 ? -15.898 -2.514 24.359 1 36.56 166 GLN B O 1
ATOM 3548 N N . ASP B 1 167 ? -14.336 -3.85 23.656 1 37.81 167 ASP B N 1
ATOM 3549 C CA . ASP B 1 167 ? -13.359 -2.783 23.453 1 37.81 167 ASP B CA 1
ATOM 3550 C C . ASP B 1 167 ? -13.758 -1.887 22.281 1 37.81 167 ASP B C 1
ATOM 3552 O O . ASP B 1 167 ? -13.195 -0.804 22.094 1 37.81 167 ASP B O 1
ATOM 3556 N N . ALA B 1 168 ? -14.742 -2.211 21.594 1 40.31 168 ALA B N 1
ATOM 3557 C CA . ALA B 1 168 ? -15.453 -1.691 20.422 1 40.31 168 ALA B CA 1
ATOM 3558 C C . ALA B 1 168 ? -16.344 -0.515 20.797 1 40.31 168 ALA B C 1
ATOM 3560 O O . ALA B 1 168 ? -16.719 0.286 19.938 1 40.31 168 ALA B O 1
ATOM 3561 N N . MET B 1 169 ? -16.828 -0.665 21.922 1 41 169 MET B N 1
ATOM 3562 C CA . MET B 1 169 ? -17.719 0.429 22.297 1 41 169 MET B CA 1
ATOM 3563 C C . MET B 1 169 ? -17 1.772 22.203 1 41 169 MET B C 1
ATOM 3565 O O . MET B 1 169 ? -17.562 2.748 21.719 1 41 169 MET B O 1
ATOM 3569 N N . HIS B 1 170 ? -15.812 1.867 22.891 1 43.56 170 HIS B N 1
ATOM 3570 C CA . HIS B 1 170 ? -15.062 3.117 22.844 1 43.56 170 HIS B CA 1
ATOM 3571 C C . HIS B 1 170 ? -14.602 3.424 21.422 1 43.56 170 HIS B C 1
ATOM 3573 O O . HIS B 1 170 ? -14.617 4.582 21 1 43.56 170 HIS B O 1
ATOM 3579 N N . GLY B 1 171 ? -14.328 2.332 20.703 1 51.78 171 GLY B N 1
ATOM 3580 C CA . GLY B 1 171 ? -13.961 2.465 19.312 1 51.78 171 GLY B CA 1
ATOM 3581 C C . GLY B 1 171 ? -15.109 2.902 18.422 1 51.78 171 GLY B C 1
ATOM 3582 O O . GLY B 1 171 ? -14.93 3.717 17.516 1 51.78 171 GLY B O 1
ATOM 3583 N N . THR B 1 172 ? -16.234 2.447 18.859 1 52.62 172 THR B N 1
ATOM 3584 C CA . THR B 1 172 ? -17.422 2.742 18.062 1 52.62 172 THR B CA 1
ATOM 3585 C C . THR B 1 172 ? -17.844 4.195 18.266 1 52.62 172 THR B C 1
ATOM 3587 O O . THR B 1 172 ? -18.156 4.891 17.281 1 52.62 172 THR B O 1
ATOM 3590 N N . MET B 1 173 ? -17.891 4.637 19.625 1 52.62 173 MET B N 1
ATOM 3591 C CA . MET B 1 173 ? -18.297 6.016 19.875 1 52.62 173 MET B CA 1
ATOM 3592 C C . MET B 1 173 ? -17.344 7 19.203 1 52.62 173 MET B C 1
ATOM 3594 O O . MET B 1 173 ? -17.781 8.016 18.656 1 52.62 173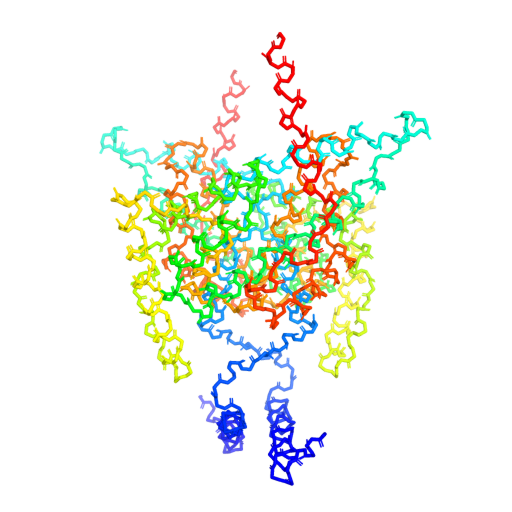 MET B O 1
ATOM 3598 N N . SER B 1 174 ? -16.109 6.625 19.203 1 65.5 174 SER B N 1
ATOM 3599 C CA . SER B 1 174 ? -15.102 7.484 18.594 1 65.5 174 SER B CA 1
ATOM 3600 C C . SER B 1 174 ? -15.242 7.527 17.078 1 65.5 174 SER B C 1
ATOM 3602 O O . SER B 1 174 ? -15.156 8.602 16.469 1 65.5 174 SER B O 1
ATOM 3604 N N . SER B 1 175 ? -15.773 6.441 16.641 1 78.88 175 SER B N 1
ATOM 3605 C CA . SER B 1 175 ? -15.945 6.395 15.188 1 78.88 175 SER B CA 1
ATOM 3606 C C . SER B 1 175 ? -17.172 7.184 14.75 1 78.88 175 SER B C 1
ATOM 3608 O O . SER B 1 175 ? -17.141 7.871 13.727 1 78.88 175 SER B O 1
ATOM 3610 N N . GLU B 1 176 ? -18.188 7.176 15.594 1 84.62 176 GLU B N 1
ATOM 3611 C CA . GLU B 1 176 ? -19.391 7.918 15.266 1 84.62 176 GLU B CA 1
ATOM 3612 C C . GLU B 1 176 ? -19.141 9.422 15.312 1 84.62 176 GLU B C 1
ATOM 3614 O O . GLU B 1 176 ? -19.625 10.164 14.453 1 84.62 176 GLU B O 1
ATOM 3619 N N . ALA B 1 177 ? -18.469 9.828 16.328 1 88.12 177 ALA B N 1
ATOM 3620 C CA . ALA B 1 177 ? -18.125 11.242 16.438 1 88.12 177 ALA B CA 1
ATOM 3621 C C . ALA B 1 177 ? -17.281 11.703 15.258 1 88.12 177 ALA B C 1
ATOM 3623 O O . ALA B 1 177 ? -17.484 12.805 14.734 1 88.12 177 ALA B O 1
ATOM 3624 N N . ALA B 1 178 ? -16.391 10.914 14.852 1 93.44 178 ALA B N 1
ATOM 3625 C CA . ALA B 1 178 ? -15.516 11.234 13.727 1 93.44 178 ALA B CA 1
ATOM 3626 C C . ALA B 1 178 ? -16.312 11.328 12.43 1 93.44 178 ALA B C 1
ATOM 3628 O O . ALA B 1 178 ? -16.094 12.242 11.625 1 93.44 178 ALA B O 1
ATOM 3629 N N . ILE B 1 179 ? -17.203 10.43 12.258 1 93.25 179 ILE B N 1
ATOM 3630 C CA . ILE B 1 179 ? -18.031 10.414 11.062 1 93.25 179 ILE B CA 1
ATOM 3631 C C . ILE B 1 179 ? -18.906 11.664 11.016 1 93.25 179 ILE B C 1
ATOM 3633 O O . ILE B 1 179 ? -19.016 12.312 9.969 1 93.25 179 ILE B O 1
ATOM 3637 N N . SER B 1 180 ? -19.453 12.023 12.164 1 93.75 180 SER B N 1
ATOM 3638 C CA . SER B 1 180 ? -20.281 13.227 12.25 1 93.75 180 SER B CA 1
ATOM 3639 C C . SER B 1 180 ? -19.453 14.477 11.969 1 93.75 180 SER B C 1
ATOM 3641 O O . SER B 1 180 ? -19.922 15.391 11.281 1 93.75 180 SER B O 1
ATOM 3643 N N . ALA B 1 181 ? -18.297 14.484 12.492 1 95 181 ALA B N 1
ATOM 3644 C CA . ALA B 1 181 ? -17.406 15.625 12.281 1 95 181 ALA B CA 1
ATOM 3645 C C . ALA B 1 181 ? -17.078 15.789 10.805 1 95 181 ALA B C 1
ATOM 3647 O O . ALA B 1 181 ? -17.109 16.906 10.273 1 95 181 ALA B O 1
ATOM 3648 N N . LEU B 1 182 ? -16.766 14.711 10.148 1 95.31 182 LEU B N 1
ATOM 3649 C CA . LEU B 1 182 ? -16.406 14.773 8.734 1 95.31 182 LEU B CA 1
ATOM 3650 C C . LEU B 1 182 ? -17.609 15.188 7.895 1 95.31 182 LEU B C 1
ATOM 3652 O O . LEU B 1 182 ? -17.469 15.961 6.941 1 95.31 182 LEU B O 1
ATOM 3656 N N . LYS B 1 183 ? -18.766 14.695 8.234 1 92.94 183 LYS B N 1
ATOM 3657 C CA . LYS B 1 183 ? -19.984 15.078 7.535 1 92.94 183 LYS B CA 1
ATOM 3658 C C . LYS B 1 183 ? -20.234 16.578 7.641 1 92.94 183 LYS B C 1
ATOM 3660 O O . LYS B 1 183 ? -20.547 17.234 6.641 1 92.94 183 LYS B O 1
ATOM 3665 N N . SER B 1 184 ? -20.125 17.062 8.82 1 92.88 184 SER B N 1
ATOM 3666 C CA . SER B 1 184 ? -20.312 18.5 9.047 1 92.88 184 SER B CA 1
ATOM 3667 C C . SER B 1 184 ? -19.266 19.312 8.32 1 92.88 184 SER B C 1
ATOM 3669 O O . SER B 1 184 ? -19.562 20.359 7.742 1 92.88 184 SER B O 1
ATOM 3671 N N . PHE B 1 185 ? -18.062 18.812 8.383 1 94.06 185 PHE B N 1
ATOM 3672 C CA . PHE B 1 185 ? -16.953 19.484 7.727 1 94.06 185 PHE B CA 1
ATOM 3673 C C . PHE B 1 185 ? -17.172 19.547 6.223 1 94.06 185 PHE B C 1
ATOM 3675 O O . PHE B 1 185 ? -16.984 20.609 5.605 1 94.06 185 PHE B O 1
ATOM 3682 N N . SER B 1 186 ? -17.562 18.438 5.629 1 92.31 186 SER B N 1
ATOM 3683 C CA . SER B 1 186 ? -17.828 18.359 4.199 1 92.31 186 SER B CA 1
ATOM 3684 C C . SER B 1 186 ? -18.984 19.281 3.801 1 92.31 186 SER B C 1
ATOM 3686 O O . SER B 1 186 ? -18.938 19.938 2.758 1 92.31 186 SER B O 1
ATOM 3688 N N . ALA B 1 187 ? -19.969 19.406 4.609 1 89.62 187 ALA B N 1
ATOM 3689 C CA . ALA B 1 187 ? -21.125 20.266 4.348 1 89.62 187 ALA B CA 1
ATOM 3690 C C . ALA B 1 187 ? -20.734 21.734 4.414 1 89.62 187 ALA B C 1
ATOM 3692 O O . ALA B 1 187 ? -21.234 22.547 3.633 1 89.62 187 ALA B O 1
ATOM 3693 N N . ALA B 1 188 ? -19.906 22 5.32 1 89.94 188 ALA B N 1
ATOM 3694 C CA . ALA B 1 188 ? -19.484 23.391 5.516 1 89.94 188 ALA B CA 1
ATOM 3695 C C . ALA B 1 188 ? -18.609 23.859 4.355 1 89.94 188 ALA B C 1
ATOM 3697 O O . ALA B 1 188 ? -18.547 25.062 4.062 1 89.94 188 ALA B O 1
ATOM 3698 N N . LEU B 1 189 ? -17.859 22.953 3.748 1 88.94 189 LEU B N 1
ATOM 3699 C CA . LEU B 1 189 ? -17 23.281 2.617 1 88.94 189 LEU B CA 1
ATOM 3700 C C . LEU B 1 189 ? -17.797 23.938 1.497 1 88.94 189 LEU B C 1
ATOM 3702 O O . LEU B 1 189 ? -17.281 24.781 0.77 1 88.94 189 LEU B O 1
ATOM 3706 N N . ARG B 1 190 ? -19.094 23.672 1.356 1 82 190 ARG B N 1
ATOM 3707 C CA . ARG B 1 190 ? -19.953 24.188 0.294 1 82 190 ARG B CA 1
ATOM 3708 C C . ARG B 1 190 ? -20.438 25.594 0.608 1 82 190 ARG B C 1
ATOM 3710 O O . ARG B 1 190 ? -20.812 26.344 -0.297 1 82 190 ARG B O 1
ATOM 3717 N N . THR B 1 191 ? -20.344 26.016 1.833 1 83.38 191 THR B N 1
ATOM 3718 C CA . THR B 1 191 ? -21 27.266 2.225 1 83.38 191 THR B CA 1
ATOM 3719 C C . THR B 1 191 ? -19.984 28.219 2.859 1 83.38 191 THR B C 1
ATOM 3721 O O . THR B 1 191 ? -20.234 29.422 2.934 1 83.38 191 THR B O 1
ATOM 3724 N N . SER B 1 192 ? -19 27.625 3.369 1 80.81 192 SER B N 1
ATOM 3725 C CA . SER B 1 192 ? -18.078 28.453 4.141 1 80.81 192 SER B CA 1
ATOM 3726 C C . SER B 1 192 ? -16.797 28.703 3.369 1 80.81 192 SER B C 1
ATOM 3728 O O . SER B 1 192 ? -16.234 27.797 2.764 1 80.81 192 SER B O 1
ATOM 3730 N N . GLU B 1 193 ? -16.328 29.906 3.463 1 78.38 193 GLU B N 1
ATOM 3731 C CA . GLU B 1 193 ? -15.047 30.281 2.855 1 78.38 193 GLU B CA 1
ATOM 3732 C C . GLU B 1 193 ? -13.891 30.047 3.82 1 78.38 193 GLU B C 1
ATOM 3734 O O . GLU B 1 193 ? -12.719 30.203 3.445 1 78.38 193 GLU B O 1
ATOM 3739 N N . LEU B 1 194 ? -14.188 29.641 4.992 1 80.31 194 LEU B N 1
ATOM 3740 C CA . LEU B 1 194 ? -13.156 29.516 6.012 1 80.31 194 LEU B CA 1
ATOM 3741 C C . LEU B 1 194 ? -12.57 28.109 6.016 1 80.31 194 LEU B C 1
ATOM 3743 O O . LEU B 1 194 ? -11.516 27.875 6.609 1 80.31 194 LEU B O 1
ATOM 3747 N N . ILE B 1 195 ? -13.18 27.234 5.301 1 90.81 195 ILE B N 1
ATOM 3748 C CA . ILE B 1 195 ? -12.711 25.844 5.281 1 90.81 195 ILE B CA 1
ATOM 3749 C C . ILE B 1 195 ? -11.719 25.656 4.137 1 90.81 195 ILE B C 1
ATOM 3751 O O . ILE B 1 195 ? -12.031 25.953 2.982 1 90.81 195 ILE B O 1
ATOM 3755 N N . ASN B 1 196 ? -10.523 25.203 4.441 1 94.06 196 ASN B N 1
ATOM 3756 C CA . ASN B 1 196 ? -9.461 25.062 3.451 1 94.06 196 ASN B CA 1
ATOM 3757 C C . ASN B 1 196 ? -9.305 23.609 3.006 1 94.06 196 ASN B C 1
ATOM 3759 O O . ASN B 1 196 ? -9.117 23.344 1.819 1 94.06 196 ASN B O 1
ATOM 3763 N N . VAL B 1 197 ? -9.398 22.625 4.016 1 96.5 197 VAL B N 1
ATOM 3764 C CA . VAL B 1 197 ? -9.336 21.188 3.785 1 96.5 197 VAL B CA 1
ATOM 3765 C C . VAL B 1 197 ? -7.883 20.75 3.605 1 96.5 197 VAL B C 1
ATOM 3767 O O . VAL B 1 197 ? -7.523 20.172 2.578 1 96.5 197 VAL B O 1
ATOM 3770 N N . HIS B 1 198 ? -7.098 20.953 4.594 1 96.31 198 HIS B N 1
ATOM 3771 C CA . HIS B 1 198 ? -5.695 20.547 4.566 1 96.31 198 HIS B CA 1
ATOM 3772 C C . HIS B 1 198 ? -5.555 19.047 4.785 1 96.31 198 HIS B C 1
ATOM 3774 O O . HIS B 1 198 ? -6.328 18.453 5.535 1 96.31 198 HIS B O 1
ATOM 3780 N N . LEU B 1 199 ? -4.555 18.5 4.234 1 96.5 199 LEU B N 1
ATOM 3781 C CA . LEU B 1 199 ? -4.344 17.062 4.246 1 96.5 199 LEU B CA 1
ATOM 3782 C C . LEU B 1 199 ? -4.113 16.562 5.668 1 96.5 199 LEU B C 1
ATOM 3784 O O . LEU B 1 199 ? -4.75 15.594 6.102 1 96.5 199 LEU B O 1
ATOM 3788 N N . ALA B 1 200 ? -3.26 17.203 6.43 1 97.25 200 ALA B N 1
ATOM 3789 C CA . ALA B 1 200 ? -2.75 16.641 7.684 1 97.25 200 ALA B CA 1
ATOM 3790 C C . ALA B 1 200 ? -3.883 16.406 8.68 1 97.25 200 ALA B C 1
ATOM 3792 O O . ALA B 1 200 ? -4.117 15.273 9.102 1 97.25 200 ALA B O 1
ATOM 3793 N N . PRO B 1 201 ? -4.652 17.5 9.062 1 98.06 201 PRO B N 1
ATOM 3794 C CA . PRO B 1 201 ? -5.746 17.234 10 1 98.06 201 PRO B CA 1
ATOM 3795 C C . PRO B 1 201 ? -6.793 16.281 9.43 1 98.06 201 PRO B C 1
ATOM 3797 O O . PRO B 1 201 ? -7.328 15.438 10.156 1 98.06 201 PRO B O 1
ATOM 3800 N N . LEU B 1 202 ? -7.082 16.359 8.141 1 97.94 202 LEU B N 1
ATOM 3801 C CA . LEU B 1 202 ? -8.078 15.508 7.516 1 97.94 202 LEU B CA 1
ATOM 3802 C C . LEU B 1 202 ? -7.605 14.055 7.492 1 97.94 202 LEU B C 1
ATOM 3804 O O . LEU B 1 202 ? -8.398 13.133 7.691 1 97.94 202 LEU B O 1
ATOM 3808 N N . TRP B 1 203 ? -6.316 13.828 7.191 1 97.81 203 TRP B N 1
ATOM 3809 C CA . TRP B 1 203 ? -5.727 12.492 7.238 1 97.81 203 TRP B CA 1
ATOM 3810 C C . TRP B 1 203 ? -5.988 11.828 8.586 1 97.81 203 TRP B C 1
ATOM 3812 O O . TRP B 1 203 ? -6.398 10.664 8.641 1 97.81 203 TRP B O 1
ATOM 3822 N N . GLY B 1 204 ? -5.691 12.594 9.664 1 97.94 204 GLY B N 1
ATOM 3823 C CA . GLY B 1 204 ? -5.969 12.078 10.992 1 97.94 204 GLY B CA 1
ATOM 3824 C C . GLY B 1 204 ? -7.418 11.672 11.188 1 97.94 204 GLY B C 1
ATOM 3825 O O . GLY B 1 204 ? -7.707 10.57 11.648 1 97.94 204 GLY B O 1
ATOM 3826 N N . LEU B 1 205 ? -8.297 12.523 10.797 1 97.69 205 LEU B N 1
ATOM 3827 C CA . LEU B 1 205 ? -9.727 12.297 10.969 1 97.69 205 LEU B CA 1
ATOM 3828 C C . LEU B 1 205 ? -10.18 11.078 10.172 1 97.69 205 LEU B C 1
ATOM 3830 O O . LEU B 1 205 ? -10.844 10.188 10.711 1 97.69 205 LEU B O 1
ATOM 3834 N N . VAL B 1 206 ? -9.805 10.992 8.898 1 96.5 206 VAL B N 1
ATOM 3835 C CA . VAL B 1 206 ? -10.25 9.922 8.008 1 96.5 206 VAL B CA 1
ATOM 3836 C C . VAL B 1 206 ? -9.695 8.586 8.492 1 96.5 206 VAL B C 1
ATOM 3838 O O . VAL B 1 206 ? -10.422 7.582 8.516 1 96.5 206 VAL B O 1
ATOM 3841 N N . THR B 1 207 ? -8.422 8.531 8.875 1 95.88 207 THR B N 1
ATOM 3842 C CA . THR B 1 207 ? -7.836 7.277 9.328 1 95.88 207 THR B CA 1
ATOM 3843 C C . THR B 1 207 ? -8.484 6.82 10.633 1 95.88 207 THR B C 1
ATOM 3845 O O . THR B 1 207 ? -8.602 5.621 10.891 1 95.88 207 THR B O 1
ATOM 3848 N N . SER B 1 208 ? -8.953 7.793 11.484 1 94.31 208 SER B N 1
ATOM 3849 C CA . SER B 1 208 ? -9.703 7.434 12.688 1 94.31 208 SER B CA 1
ATOM 3850 C C . SER B 1 208 ? -11.023 6.758 12.328 1 94.31 208 SER B C 1
ATOM 3852 O O . SER B 1 208 ? -11.406 5.766 12.945 1 94.31 208 SER B O 1
ATOM 3854 N N . ILE B 1 209 ? -11.695 7.254 11.344 1 93.81 209 ILE B N 1
ATOM 3855 C CA . ILE B 1 209 ? -12.961 6.688 10.875 1 93.81 209 ILE B CA 1
ATOM 3856 C C . ILE B 1 209 ? -12.727 5.277 10.344 1 93.81 209 ILE B C 1
ATOM 3858 O O . ILE B 1 209 ? -13.531 4.375 10.578 1 93.81 209 ILE B O 1
ATOM 3862 N N . LEU B 1 210 ? -11.594 5.078 9.672 1 92.44 210 LEU B N 1
ATOM 3863 C CA . LEU B 1 210 ? -11.273 3.797 9.055 1 92.44 210 LEU B CA 1
ATOM 3864 C C . LEU B 1 210 ? -10.734 2.816 10.094 1 92.44 210 LEU B C 1
ATOM 3866 O O . LEU B 1 210 ? -10.375 1.684 9.758 1 92.44 210 LEU B O 1
ATOM 3870 N N . ALA B 1 211 ? -10.562 3.238 11.281 1 89 211 ALA B N 1
ATOM 3871 C CA . ALA B 1 211 ? -10.125 2.436 12.422 1 89 211 ALA B CA 1
ATOM 3872 C C . ALA B 1 211 ? -8.688 1.967 12.25 1 89 211 ALA B C 1
ATOM 3874 O O . ALA B 1 211 ? -8.328 0.859 12.656 1 89 211 ALA B O 1
ATOM 3875 N N . VAL B 1 212 ? -7.945 2.746 11.578 1 91.75 212 VAL B N 1
ATOM 3876 C CA . VAL B 1 212 ? -6.504 2.51 11.523 1 91.75 212 VAL B CA 1
ATOM 3877 C C . VAL B 1 212 ? -5.863 2.908 12.852 1 91.75 212 VAL B C 1
ATOM 3879 O O . VAL B 1 212 ? -6.113 4.004 13.367 1 91.75 212 VAL B O 1
ATOM 3882 N N . PRO B 1 213 ? -5.066 2.027 13.438 1 91.94 213 PRO B N 1
ATOM 3883 C CA . PRO B 1 213 ? -4.391 2.449 14.664 1 91.94 213 PRO B CA 1
ATOM 3884 C C . PRO B 1 213 ? -3.564 3.721 14.477 1 91.94 213 PRO B C 1
ATOM 3886 O O . PRO B 1 213 ? -2.906 3.889 13.445 1 91.94 213 PRO B O 1
ATOM 3889 N N . LEU B 1 214 ? -3.643 4.578 15.477 1 94.06 214 LEU B N 1
ATOM 3890 C CA . LEU B 1 214 ? -3.086 5.922 15.375 1 94.06 214 LEU B CA 1
ATOM 3891 C C . LEU B 1 214 ? -1.61 5.871 14.992 1 94.06 214 LEU B C 1
ATOM 3893 O O . LEU B 1 214 ? -1.159 6.641 14.141 1 94.06 214 LEU B O 1
ATOM 3897 N N . GLN B 1 215 ? -0.872 4.996 15.578 1 94.06 215 GLN B N 1
ATOM 3898 C CA . GLN B 1 215 ? 0.552 4.883 15.281 1 94.06 215 GLN B CA 1
ATOM 3899 C C . GLN B 1 215 ? 0.779 4.535 13.812 1 94.06 215 GLN B C 1
ATOM 3901 O O . GLN B 1 215 ? 1.69 5.07 13.172 1 94.06 215 GLN B O 1
ATOM 3906 N N . GLN B 1 216 ? -0.041 3.623 13.312 1 94.56 216 GLN B N 1
ATOM 3907 C CA . GLN B 1 216 ? 0.074 3.213 11.922 1 94.56 216 GLN B CA 1
ATOM 3908 C C . GLN B 1 216 ? -0.355 4.336 10.977 1 94.56 216 GLN B C 1
ATOM 3910 O O . GLN B 1 216 ? 0.227 4.508 9.906 1 94.56 216 GLN B O 1
ATOM 3915 N N . ALA B 1 217 ? -1.345 5.094 11.422 1 96.06 217 ALA B N 1
ATOM 3916 C CA . ALA B 1 217 ? -1.781 6.242 10.633 1 96.06 217 ALA B CA 1
ATOM 3917 C C . ALA B 1 217 ? -0.665 7.273 10.508 1 96.06 217 ALA B C 1
ATOM 3919 O O . ALA B 1 217 ? -0.424 7.805 9.414 1 96.06 217 ALA B O 1
ATOM 3920 N N . ALA B 1 218 ? 0.011 7.512 11.633 1 97.25 218 ALA B N 1
ATOM 3921 C CA . ALA B 1 218 ? 1.121 8.461 11.656 1 97.25 218 ALA B CA 1
ATOM 3922 C C . ALA B 1 218 ? 2.293 7.953 10.82 1 97.25 218 ALA B C 1
ATOM 3924 O O . ALA B 1 218 ? 2.871 8.703 10.031 1 97.25 218 ALA B O 1
ATOM 3925 N N . TYR B 1 219 ? 2.607 6.703 10.961 1 96.88 219 TYR B N 1
ATOM 3926 C CA . TYR B 1 219 ? 3.691 6.09 10.203 1 96.88 219 TYR B CA 1
ATOM 3927 C C . TYR B 1 219 ? 3.416 6.152 8.703 1 96.88 219 TYR B C 1
ATOM 3929 O O . TYR B 1 219 ? 4.285 6.551 7.922 1 96.88 219 TYR B O 1
ATOM 3937 N N . LEU B 1 220 ? 2.225 5.789 8.328 1 96.81 220 LEU B N 1
ATOM 3938 C CA . LEU B 1 220 ? 1.844 5.773 6.918 1 96.81 220 LEU B CA 1
ATOM 3939 C C . LEU B 1 220 ? 1.873 7.18 6.328 1 96.81 220 LEU B C 1
ATOM 3941 O O . LEU B 1 220 ? 2.23 7.363 5.164 1 96.81 220 LEU B O 1
ATOM 3945 N N . PHE B 1 221 ? 1.481 8.188 7.129 1 96.56 221 PHE B N 1
ATOM 3946 C CA . PHE B 1 221 ? 1.504 9.57 6.676 1 96.56 221 PHE B CA 1
ATOM 3947 C C . PHE B 1 221 ? 2.908 9.977 6.242 1 96.56 221 PHE B C 1
ATOM 3949 O O . PHE B 1 221 ? 3.096 10.508 5.145 1 96.56 221 PHE B O 1
ATOM 3956 N N . LEU B 1 222 ? 3.877 9.695 7.059 1 96.5 222 LEU B N 1
ATOM 3957 C CA . LEU B 1 222 ? 5.266 10.039 6.77 1 96.5 222 LEU B CA 1
ATOM 3958 C C . LEU B 1 222 ? 5.824 9.148 5.664 1 96.5 222 LEU B C 1
ATOM 3960 O O . LEU B 1 222 ? 6.551 9.625 4.789 1 96.5 222 LEU B O 1
ATOM 3964 N N . PHE B 1 223 ? 5.465 7.914 5.688 1 96.38 223 PHE B N 1
ATOM 3965 C CA . PHE B 1 223 ? 5.941 6.988 4.664 1 96.38 223 PHE B CA 1
ATOM 3966 C C . PHE B 1 223 ? 5.422 7.387 3.289 1 96.38 223 PHE B C 1
ATOM 3968 O O . PHE B 1 223 ? 6.145 7.297 2.295 1 96.38 223 PHE B O 1
ATOM 3975 N N . SER B 1 224 ? 4.16 7.785 3.252 1 94.94 224 SER B N 1
ATOM 3976 C CA . SER B 1 224 ? 3.574 8.219 1.986 1 94.94 224 SER B CA 1
ATOM 3977 C C . SER B 1 224 ? 4.324 9.414 1.412 1 94.94 224 SER B C 1
ATOM 3979 O O . SER B 1 224 ? 4.5 9.516 0.197 1 94.94 224 SER B O 1
ATOM 3981 N N . HIS B 1 225 ? 4.719 10.281 2.268 1 92.5 225 HIS B N 1
ATOM 3982 C CA . HIS B 1 225 ? 5.527 11.414 1.831 1 92.5 225 HIS B CA 1
ATOM 3983 C C . HIS B 1 225 ? 6.863 10.953 1.257 1 92.5 225 HIS B C 1
ATOM 3985 O O . HIS B 1 225 ? 7.277 11.414 0.191 1 92.5 225 HIS B O 1
ATOM 3991 N N . ALA B 1 226 ? 7.531 10.055 1.962 1 94.38 226 ALA B N 1
ATOM 3992 C CA . ALA B 1 226 ? 8.797 9.516 1.472 1 94.38 226 ALA B CA 1
ATOM 3993 C C . ALA B 1 226 ? 8.625 8.891 0.092 1 94.38 226 ALA B C 1
ATOM 3995 O O . ALA B 1 226 ? 9.453 9.094 -0.796 1 94.38 226 ALA B O 1
ATOM 3996 N N . ARG B 1 227 ? 7.598 8.141 -0.025 1 94.12 227 ARG B N 1
ATOM 3997 C CA . ARG B 1 227 ? 7.32 7.488 -1.301 1 94.12 227 ARG B CA 1
ATOM 3998 C C . ARG B 1 227 ? 7.141 8.516 -2.412 1 94.12 227 ARG B C 1
ATOM 4000 O O . ARG B 1 227 ? 7.602 8.312 -3.535 1 94.12 227 ARG B O 1
ATOM 4007 N N . THR B 1 228 ? 6.461 9.586 -2.137 1 90.81 228 THR B N 1
ATOM 4008 C CA . THR B 1 228 ? 6.242 10.641 -3.117 1 90.81 228 THR B CA 1
ATOM 4009 C C . THR B 1 228 ? 7.566 11.289 -3.521 1 90.81 228 THR B C 1
ATOM 4011 O O . THR B 1 228 ? 7.809 11.531 -4.703 1 90.81 228 THR B O 1
ATOM 4014 N N . VAL B 1 229 ? 8.391 11.586 -2.568 1 91.38 229 VAL B N 1
ATOM 4015 C CA . VAL B 1 229 ? 9.695 12.188 -2.83 1 91.38 229 VAL B CA 1
ATOM 4016 C C . VAL B 1 229 ? 10.555 11.234 -3.658 1 91.38 229 VAL B C 1
ATOM 4018 O O . VAL B 1 229 ? 11.195 11.648 -4.621 1 91.38 229 VAL B O 1
ATOM 4021 N N . VAL B 1 230 ? 10.539 9.945 -3.299 1 93.88 230 VAL B N 1
ATOM 4022 C CA . VAL B 1 230 ? 11.32 8.93 -4.008 1 93.88 230 VAL B CA 1
ATOM 4023 C C . VAL B 1 230 ? 10.805 8.805 -5.441 1 93.88 230 VAL B C 1
ATOM 4025 O O . VAL B 1 230 ? 11.594 8.695 -6.383 1 93.88 230 VAL B O 1
ATOM 4028 N N . SER B 1 231 ? 9.516 8.805 -5.586 1 91.69 231 SER B N 1
ATOM 4029 C CA . SER B 1 231 ? 8.922 8.742 -6.922 1 91.69 231 SER B CA 1
ATOM 4030 C C . SER B 1 231 ? 9.352 9.938 -7.77 1 91.69 231 SER B C 1
ATOM 4032 O O . SER B 1 231 ? 9.633 9.789 -8.961 1 91.69 231 SER B O 1
ATOM 4034 N N . ALA B 1 232 ? 9.383 11.102 -7.164 1 89.44 232 ALA B N 1
ATOM 4035 C CA . ALA B 1 232 ? 9.852 12.297 -7.863 1 89.44 232 ALA B CA 1
ATOM 4036 C C . ALA B 1 232 ? 11.305 12.148 -8.289 1 89.44 232 ALA B C 1
ATOM 4038 O O . ALA B 1 232 ? 11.695 12.602 -9.367 1 89.44 232 ALA B O 1
ATOM 4039 N N . ALA B 1 233 ? 12.102 11.547 -7.488 1 92.56 233 ALA B N 1
ATOM 4040 C CA . ALA B 1 233 ? 13.508 11.336 -7.797 1 92.56 233 ALA B CA 1
ATOM 4041 C C . ALA B 1 233 ? 13.68 10.406 -8.992 1 92.56 233 ALA B C 1
ATOM 4043 O O . ALA B 1 233 ? 14.57 10.602 -9.82 1 92.56 233 ALA B O 1
ATOM 4044 N N . VAL B 1 234 ? 12.828 9.398 -9.094 1 92.62 234 VAL B N 1
ATOM 4045 C CA . VAL B 1 234 ? 12.867 8.484 -10.234 1 92.62 234 VAL B CA 1
ATOM 4046 C C . VAL B 1 234 ? 12.477 9.234 -11.508 1 92.62 234 VAL B C 1
AT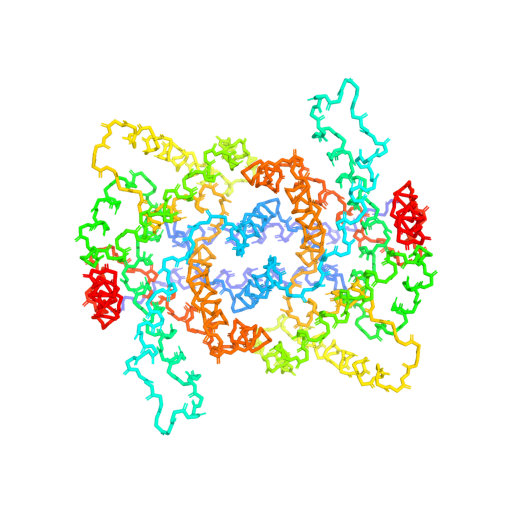OM 4048 O O . VAL B 1 234 ? 13.148 9.117 -12.531 1 92.62 234 VAL B O 1
ATOM 4051 N N . ARG B 1 235 ? 11.461 10.008 -11.414 1 88.94 235 ARG B N 1
ATOM 4052 C CA . ARG B 1 235 ? 10.984 10.766 -12.562 1 88.94 235 ARG B CA 1
ATOM 4053 C C . ARG B 1 235 ? 12.031 11.781 -13.023 1 88.94 235 ARG B C 1
ATOM 4055 O O . ARG B 1 235 ? 12.133 12.078 -14.211 1 88.94 235 ARG B O 1
ATOM 4062 N N . ALA B 1 236 ? 12.797 12.25 -12.078 1 87.5 236 ALA B N 1
ATOM 4063 C CA . ALA B 1 236 ? 13.852 13.211 -12.383 1 87.5 236 ALA B CA 1
ATOM 4064 C C . ALA B 1 236 ? 15.148 12.508 -12.773 1 87.5 236 ALA B C 1
ATOM 4066 O O . ALA B 1 236 ? 16.188 13.141 -12.914 1 87.5 236 ALA B O 1
ATOM 4067 N N . SER B 1 237 ? 15.148 11.156 -12.844 1 90.75 237 SER B N 1
ATOM 4068 C CA . SER B 1 237 ? 16.266 10.312 -13.266 1 90.75 237 SER B CA 1
ATOM 4069 C C . SER B 1 237 ? 17.422 10.414 -12.289 1 90.75 237 SER B C 1
ATOM 4071 O O . SER B 1 237 ? 18.594 10.266 -12.68 1 90.75 237 SER B O 1
ATOM 4073 N N . VAL B 1 238 ? 17.156 10.75 -11.047 1 91.62 238 VAL B N 1
ATOM 4074 C CA . VAL B 1 238 ? 18.172 10.766 -9.992 1 91.62 238 VAL B CA 1
ATOM 4075 C C . VAL B 1 238 ? 18.562 9.336 -9.641 1 91.62 238 VAL B C 1
ATOM 4077 O O . VAL B 1 238 ? 19.719 9.07 -9.297 1 91.62 238 VAL B O 1
ATOM 4080 N N . MET B 1 239 ? 17.625 8.43 -9.711 1 93.94 239 MET B N 1
ATOM 4081 C CA . MET B 1 239 ? 17.844 7.016 -9.414 1 93.94 239 MET B CA 1
ATOM 4082 C C . MET B 1 239 ? 16.891 6.141 -10.219 1 93.94 239 MET B C 1
ATOM 4084 O O . MET B 1 239 ? 15.883 6.621 -10.742 1 93.94 239 MET B O 1
ATOM 4088 N N . GLY B 1 240 ? 17.266 4.891 -10.344 1 93.06 240 GLY B N 1
ATOM 4089 C CA . GLY B 1 240 ? 16.406 3.936 -11.023 1 93.06 240 GLY B CA 1
ATOM 4090 C C . GLY B 1 240 ? 15.336 3.355 -10.125 1 93.06 240 GLY B C 1
ATOM 4091 O O . GLY B 1 240 ? 15.344 3.574 -8.914 1 93.06 240 GLY B O 1
ATOM 4092 N N . PRO B 1 241 ? 14.398 2.629 -10.734 1 92.44 241 PRO B N 1
ATOM 4093 C CA . PRO B 1 241 ? 13.266 2.074 -9.992 1 92.44 241 PRO B CA 1
ATOM 4094 C C . PRO B 1 241 ? 13.695 1.115 -8.883 1 92.44 241 PRO B C 1
ATOM 4096 O O . PRO B 1 241 ? 13.125 1.131 -7.793 1 92.44 241 PRO B O 1
ATOM 4099 N N . TYR B 1 242 ? 14.656 0.254 -9.094 1 92.75 242 TYR B N 1
ATOM 4100 C CA . TYR B 1 242 ? 15.086 -0.703 -8.078 1 92.75 242 TYR B CA 1
ATOM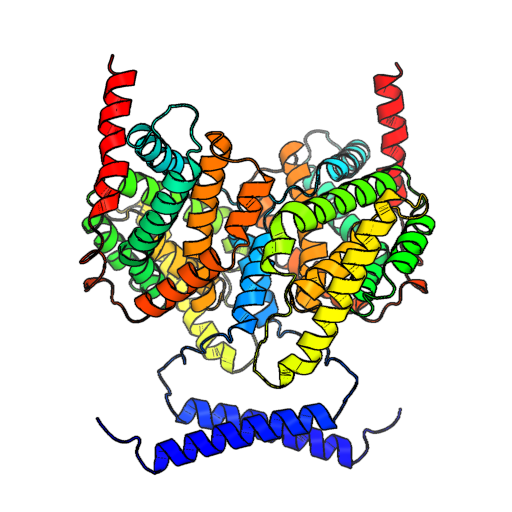 4101 C C . TYR B 1 242 ? 15.805 0.002 -6.934 1 92.75 242 TYR B C 1
ATOM 4103 O O . TYR B 1 242 ? 15.664 -0.385 -5.77 1 92.75 242 TYR B O 1
ATOM 4111 N N . GLN B 1 243 ? 16.562 0.995 -7.285 1 94.38 243 GLN B N 1
ATOM 4112 C CA . GLN B 1 243 ? 17.203 1.794 -6.246 1 94.38 243 GLN B CA 1
ATOM 4113 C C . GLN B 1 243 ? 16.172 2.518 -5.391 1 94.38 243 GLN B C 1
ATOM 4115 O O . GLN B 1 243 ? 16.328 2.645 -4.176 1 94.38 243 GLN B O 1
ATOM 4120 N N . ALA B 1 244 ? 15.141 3.027 -6.035 1 95.06 244 ALA B N 1
ATOM 4121 C CA . ALA B 1 244 ? 14.031 3.666 -5.328 1 95.06 244 ALA B CA 1
ATOM 4122 C C . ALA B 1 244 ? 13.406 2.713 -4.312 1 95.06 244 ALA B C 1
ATOM 4124 O O . ALA B 1 244 ? 13.156 3.092 -3.168 1 95.06 244 ALA B O 1
ATOM 4125 N N . GLN B 1 245 ? 13.219 1.495 -4.742 1 94.88 245 GLN B N 1
ATOM 4126 C CA . GLN B 1 245 ? 12.648 0.492 -3.85 1 94.88 245 GLN B CA 1
ATOM 4127 C C . GLN B 1 245 ? 13.602 0.171 -2.701 1 94.88 245 GLN B C 1
ATOM 4129 O O . GLN B 1 245 ? 13.164 -0.092 -1.579 1 94.88 245 GLN B O 1
ATOM 4134 N N . ALA B 1 246 ? 14.859 0.18 -2.969 1 95.62 246 ALA B N 1
ATOM 4135 C CA . ALA B 1 246 ? 15.852 -0.06 -1.927 1 95.62 246 ALA B CA 1
ATOM 4136 C C . ALA B 1 246 ? 15.82 1.043 -0.873 1 95.62 246 ALA B C 1
ATOM 4138 O O . ALA B 1 246 ? 15.93 0.769 0.325 1 95.62 246 ALA B O 1
ATOM 4139 N N . VAL B 1 247 ? 15.68 2.279 -1.347 1 96.5 247 VAL B N 1
ATOM 4140 C CA . VAL B 1 247 ? 15.578 3.41 -0.428 1 96.5 247 VAL B CA 1
ATOM 4141 C C . VAL B 1 247 ? 14.352 3.246 0.466 1 96.5 247 VAL B C 1
ATOM 4143 O O . VAL B 1 247 ? 14.438 3.402 1.687 1 96.5 247 VAL B O 1
ATOM 4146 N N . LEU B 1 248 ? 13.227 2.893 -0.125 1 96.62 248 LEU B N 1
ATOM 4147 C CA . LEU B 1 248 ? 11.977 2.75 0.612 1 96.62 248 LEU B CA 1
ATOM 4148 C C . LEU B 1 248 ? 12.055 1.582 1.59 1 96.62 248 LEU B C 1
ATOM 4150 O O . LEU B 1 248 ? 11.445 1.625 2.662 1 96.62 248 LEU B O 1
ATOM 4154 N N . ALA B 1 249 ? 12.781 0.595 1.247 1 95.25 249 ALA B N 1
ATOM 4155 C CA . ALA B 1 249 ? 12.883 -0.604 2.074 1 95.25 249 ALA B CA 1
ATOM 4156 C C . ALA B 1 249 ? 13.977 -0.452 3.131 1 95.25 249 ALA B C 1
ATOM 4158 O O . ALA B 1 249 ? 14.102 -1.29 4.027 1 95.25 249 ALA B O 1
ATOM 4159 N N . SER B 1 250 ? 14.773 0.56 3.113 1 94.94 250 SER B N 1
ATOM 4160 C CA . SER B 1 250 ? 15.984 0.688 3.916 1 94.94 250 SER B CA 1
ATOM 4161 C C . SER B 1 250 ? 15.656 0.793 5.402 1 94.94 250 SER B C 1
ATOM 4163 O O . SER B 1 250 ? 14.656 1.403 5.781 1 94.94 250 SER B O 1
ATOM 4165 N N . ALA B 1 251 ? 16.469 0.227 6.211 1 92.19 251 ALA B N 1
ATOM 4166 C CA . ALA B 1 251 ? 16.359 0.353 7.664 1 92.19 251 ALA B CA 1
ATOM 4167 C C . ALA B 1 251 ? 16.469 1.811 8.102 1 92.19 251 ALA B C 1
ATOM 4169 O O . ALA B 1 251 ? 15.82 2.234 9.055 1 92.19 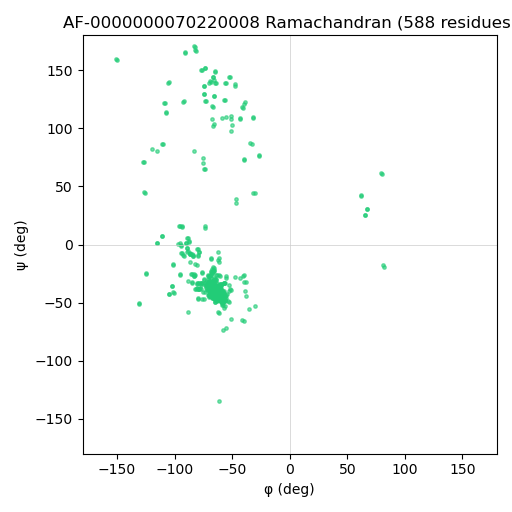251 ALA B O 1
ATOM 4170 N N . GLU B 1 252 ? 17.281 2.52 7.406 1 93.75 252 GLU B N 1
ATOM 4171 C CA . GLU B 1 252 ? 17.484 3.932 7.715 1 93.75 252 GLU B CA 1
ATOM 4172 C C . GLU B 1 252 ? 16.172 4.707 7.629 1 93.75 252 GLU B C 1
ATOM 4174 O O . GLU B 1 252 ? 15.852 5.492 8.523 1 93.75 252 GLU B O 1
ATOM 4179 N N . LEU B 1 253 ? 15.453 4.5 6.559 1 96.31 253 LEU B N 1
ATOM 4180 C CA . LEU B 1 253 ? 14.18 5.191 6.406 1 96.31 253 LEU B CA 1
ATOM 4181 C C . LEU B 1 253 ? 13.195 4.762 7.488 1 96.31 253 LEU B C 1
ATOM 4183 O O . LEU B 1 253 ? 12.5 5.602 8.07 1 96.31 253 LEU B O 1
ATOM 4187 N N . GLN B 1 254 ? 13.133 3.482 7.754 1 94.75 254 GLN B N 1
ATOM 4188 C CA . GLN B 1 254 ? 12.242 2.959 8.789 1 94.75 254 GLN B CA 1
ATOM 4189 C C . GLN B 1 254 ? 12.539 3.598 10.141 1 94.75 254 GLN B C 1
ATOM 4191 O O . GLN B 1 254 ? 11.633 4.066 10.828 1 94.75 254 GLN B O 1
ATOM 4196 N N . ASP B 1 255 ? 13.812 3.613 10.469 1 94.81 255 ASP B N 1
ATOM 4197 C CA . ASP B 1 255 ? 14.234 4.18 11.75 1 94.81 255 ASP B CA 1
ATOM 4198 C C . ASP B 1 255 ? 13.906 5.672 11.82 1 94.81 255 ASP B C 1
ATOM 4200 O O . ASP B 1 255 ? 13.5 6.172 12.867 1 94.81 255 ASP B O 1
ATOM 4204 N N . ARG B 1 256 ? 14.117 6.301 10.727 1 95.69 256 ARG B N 1
ATOM 4205 C CA . ARG B 1 256 ? 13.852 7.734 10.688 1 95.69 256 ARG B CA 1
ATOM 4206 C C . ARG B 1 256 ? 12.367 8.023 10.906 1 95.69 256 ARG B C 1
ATOM 4208 O O . ARG B 1 256 ? 12.016 8.891 11.711 1 95.69 256 ARG B O 1
ATOM 4215 N N . ILE B 1 257 ? 11.531 7.32 10.227 1 97 257 ILE B N 1
ATOM 4216 C CA . ILE B 1 257 ? 10.102 7.543 10.344 1 97 257 ILE B CA 1
ATOM 4217 C C . ILE B 1 257 ? 9.633 7.191 11.75 1 97 257 ILE B C 1
ATOM 4219 O O . ILE B 1 257 ? 8.898 7.961 12.383 1 97 257 ILE B O 1
ATOM 4223 N N . ARG B 1 258 ? 10.062 6.059 12.258 1 95.25 258 ARG B N 1
ATOM 4224 C CA . ARG B 1 258 ? 9.703 5.664 13.617 1 95.25 258 ARG B CA 1
ATOM 4225 C C . ARG B 1 258 ? 10.164 6.711 14.633 1 95.25 258 ARG B C 1
ATOM 4227 O O . ARG B 1 258 ? 9.414 7.066 15.547 1 95.25 258 ARG B O 1
ATOM 4234 N N . GLY B 1 259 ? 11.414 7.102 14.453 1 95.56 259 GLY B N 1
ATOM 4235 C CA . GLY B 1 259 ? 11.945 8.117 15.344 1 95.56 259 GLY B CA 1
ATOM 4236 C C . GLY B 1 259 ? 11.141 9.406 15.336 1 95.56 259 GLY B C 1
ATOM 4237 O O . GLY B 1 259 ? 10.875 9.984 16.391 1 95.56 259 GLY B O 1
ATOM 4238 N N . LEU B 1 260 ? 10.711 9.844 14.18 1 95.62 260 LEU B N 1
ATOM 4239 C CA . LEU B 1 260 ? 9.938 11.078 14.039 1 95.62 260 LEU B CA 1
ATOM 4240 C C . LEU B 1 260 ? 8.555 10.922 14.664 1 95.62 260 LEU B C 1
ATOM 4242 O O . LEU B 1 260 ? 8.039 11.852 15.289 1 95.62 260 LEU B O 1
ATOM 4246 N N . VAL B 1 261 ? 7.926 9.758 14.461 1 96.31 261 VAL B N 1
ATOM 4247 C CA . VAL B 1 261 ? 6.621 9.492 15.062 1 96.31 261 VAL B CA 1
ATOM 4248 C C . VAL B 1 261 ? 6.738 9.516 16.578 1 96.31 261 VAL B C 1
ATOM 4250 O O . VAL B 1 261 ? 5.914 10.133 17.266 1 96.31 261 VAL B O 1
ATOM 4253 N N . ASP B 1 262 ? 7.781 8.922 17.109 1 94 262 ASP B N 1
ATOM 4254 C CA . ASP B 1 262 ? 8 8.875 18.547 1 94 262 ASP B CA 1
ATOM 4255 C C . ASP B 1 262 ? 8.242 10.273 19.109 1 94 262 ASP B C 1
ATOM 4257 O O . ASP B 1 262 ? 7.676 10.641 20.156 1 94 262 ASP B O 1
ATOM 4261 N N . GLU B 1 263 ? 9.039 11.023 18.438 1 92.75 263 GLU B N 1
ATOM 4262 C CA . GLU B 1 263 ? 9.359 12.383 18.859 1 92.75 263 GLU B CA 1
ATOM 4263 C C . GLU B 1 263 ? 8.109 13.273 18.859 1 92.75 263 GLU B C 1
ATOM 4265 O O . GLU B 1 263 ? 7.961 14.141 19.719 1 92.75 263 GLU B O 1
ATOM 4270 N N . GLY B 1 264 ? 7.254 13.055 17.828 1 92.69 264 GLY B N 1
ATOM 4271 C CA . GLY B 1 264 ? 6.098 13.914 17.641 1 92.69 264 GLY B CA 1
ATOM 4272 C C . GLY B 1 264 ? 4.863 13.414 18.375 1 92.69 264 GLY B C 1
ATOM 4273 O O . GLY B 1 264 ? 3.834 14.094 18.391 1 92.69 264 GLY B O 1
ATOM 4274 N N . TRP B 1 265 ? 4.961 12.352 19.078 1 92.44 265 TRP B N 1
ATOM 4275 C CA . TRP B 1 265 ? 3.793 11.641 19.594 1 92.44 265 TRP B CA 1
ATOM 4276 C C . TRP B 1 265 ? 2.996 12.516 20.547 1 92.44 265 TRP B C 1
ATOM 4278 O O . TRP B 1 265 ? 1.764 12.539 20.5 1 92.44 265 TRP B O 1
ATOM 4288 N N . ASP B 1 266 ? 3.693 13.281 21.344 1 90.19 266 ASP B N 1
ATOM 4289 C CA . ASP B 1 266 ? 3.021 14.055 22.391 1 90.19 266 ASP B CA 1
ATOM 4290 C C . ASP B 1 266 ? 3.066 15.547 22.078 1 90.19 266 ASP B C 1
ATOM 4292 O O . ASP B 1 266 ? 2.697 16.375 22.922 1 90.19 266 ASP B O 1
ATOM 4296 N N . LYS B 1 267 ? 3.521 15.852 20.938 1 90.06 267 LYS B N 1
ATOM 4297 C CA . LYS B 1 267 ? 3.562 17.266 20.562 1 90.06 267 LYS B CA 1
ATOM 4298 C C . LYS B 1 267 ? 2.168 17.781 20.234 1 90.06 267 LYS B C 1
ATOM 4300 O O . LYS B 1 267 ? 1.375 17.094 19.594 1 90.06 267 LYS B O 1
ATOM 4305 N N . THR B 1 268 ? 1.919 18.969 20.75 1 90.62 268 THR B N 1
ATOM 4306 C CA . THR B 1 268 ? 0.647 19.609 20.453 1 90.62 268 THR B CA 1
ATOM 4307 C C . THR B 1 268 ? 0.765 20.484 19.203 1 90.62 268 THR B C 1
ATOM 4309 O O . THR B 1 268 ? 1.869 20.734 18.719 1 90.62 268 THR B O 1
ATOM 4312 N N . VAL B 1 269 ? -0.39 20.875 18.672 1 92.81 269 VAL B N 1
ATOM 4313 C CA . VAL B 1 269 ? -0.408 21.688 17.469 1 92.81 269 VAL B CA 1
ATOM 4314 C C . VAL B 1 269 ? 0.241 23.047 17.75 1 92.81 269 VAL B C 1
ATOM 4316 O O . VAL B 1 269 ? 0.821 23.656 16.844 1 92.81 269 VAL B O 1
ATOM 4319 N N . GLN B 1 270 ? 0.237 23.547 19.016 1 89.25 270 GLN B N 1
ATOM 4320 C CA . GLN B 1 270 ? 0.855 24.812 19.391 1 89.25 270 GLN B CA 1
ATOM 4321 C C . GLN B 1 270 ? 2.375 24.734 19.281 1 89.25 270 GLN B C 1
ATOM 4323 O O . GLN B 1 270 ? 3.037 25.75 19.047 1 89.25 270 GLN B O 1
ATOM 4328 N N . ASP B 1 271 ? 2.873 23.547 19.359 1 83.94 271 ASP B N 1
ATOM 4329 C CA . ASP B 1 271 ? 4.316 23.344 19.281 1 83.94 271 ASP B CA 1
ATOM 4330 C C . ASP B 1 271 ? 4.754 23.016 17.859 1 83.94 271 ASP B C 1
ATOM 4332 O O . ASP B 1 271 ? 5.941 22.828 17.594 1 83.94 271 ASP B O 1
ATOM 4336 N N . ALA B 1 272 ? 3.703 22.969 17.047 1 83.69 272 ALA B N 1
ATOM 4337 C CA . ALA B 1 272 ? 4.008 22.594 15.664 1 83.69 272 ALA B CA 1
ATOM 4338 C C . ALA B 1 272 ? 4.805 23.688 14.969 1 83.69 272 ALA B C 1
ATOM 4340 O O . ALA B 1 272 ? 4.492 24.875 15.102 1 83.69 272 ALA B O 1
ATOM 4341 N N . GLY B 1 273 ? 5.758 23.406 14.188 1 66.19 273 GLY B N 1
ATOM 4342 C CA . GLY B 1 273 ? 6.477 24.328 13.32 1 66.19 273 GLY B CA 1
ATOM 4343 C C . GLY B 1 273 ? 7.559 25.094 14.047 1 66.19 273 GLY B C 1
ATOM 4344 O O . GLY B 1 273 ? 8.289 25.891 13.43 1 66.19 273 GLY B O 1
ATOM 4345 N N . GLN B 1 274 ? 7.477 25.156 15.445 1 54.53 274 GLN B N 1
ATOM 4346 C CA . GLN B 1 274 ? 8.484 25.953 16.141 1 54.53 274 GLN B CA 1
ATOM 4347 C C . GLN B 1 274 ? 9.898 25.531 15.727 1 54.53 274 GLN B C 1
ATOM 4349 O O . GLN B 1 274 ? 10.82 26.344 15.75 1 54.53 274 GLN B O 1
ATOM 4354 N N . SER B 1 275 ? 10.047 24.375 15.594 1 47.03 275 SER B N 1
ATOM 4355 C CA . SER B 1 275 ? 11.406 24.016 15.203 1 47.03 275 SER B CA 1
ATOM 4356 C C . SER B 1 275 ? 11.578 24.078 13.688 1 47.03 275 SER B C 1
ATOM 4358 O O . SER B 1 275 ? 12.617 23.672 13.164 1 47.03 275 SER B O 1
ATOM 4360 N N . VAL B 1 276 ? 10.547 24.125 12.93 1 47.69 276 VAL B N 1
ATOM 4361 C CA . VAL B 1 276 ? 10.695 23.672 11.555 1 47.69 276 VAL B CA 1
ATOM 4362 C C . VAL B 1 276 ? 11.602 24.625 10.781 1 47.69 276 VAL B C 1
ATOM 4364 O O . VAL B 1 276 ? 11.219 25.766 10.523 1 47.69 276 VAL B O 1
ATOM 4367 N N . PRO B 1 277 ? 12.703 24.359 10.445 1 46.06 277 PRO B N 1
ATOM 4368 C CA . PRO B 1 277 ? 13.891 24.906 9.773 1 46.06 277 PRO B CA 1
ATOM 4369 C C . PRO B 1 277 ? 13.609 25.312 8.328 1 46.06 277 PRO B C 1
ATOM 4371 O O . PRO B 1 277 ? 12.531 25.031 7.797 1 46.06 277 PRO B O 1
ATOM 4374 N N . VAL B 1 278 ? 14.562 24.922 7.348 1 44.84 278 VAL B N 1
ATOM 4375 C CA . VAL B 1 278 ? 15.398 25.188 6.18 1 44.84 278 VAL B CA 1
ATOM 4376 C C . VAL B 1 278 ? 14.617 24.875 4.906 1 44.84 278 VAL B C 1
ATOM 4378 O O . VAL B 1 278 ? 14.922 25.406 3.834 1 44.84 278 VAL B O 1
ATOM 4381 N N . MET B 1 279 ? 13.711 23.906 4.918 1 51.31 279 MET B N 1
ATOM 4382 C CA . MET B 1 279 ? 13.219 23.453 3.619 1 51.31 279 MET B CA 1
ATOM 4383 C C . MET B 1 279 ? 12.273 24.484 3.012 1 51.31 279 MET B C 1
ATOM 4385 O O . MET B 1 279 ? 12.031 24.469 1.803 1 51.31 279 MET B O 1
ATOM 4389 N N . ASP B 1 280 ? 11.469 25.234 3.871 1 50.53 280 ASP B N 1
ATOM 4390 C CA . ASP B 1 280 ? 10.547 26.234 3.328 1 50.53 280 ASP B CA 1
ATOM 4391 C C . ASP B 1 280 ? 11.211 27.047 2.219 1 50.53 280 ASP B C 1
ATOM 4393 O O . ASP B 1 280 ? 10.539 27.469 1.272 1 50.53 280 ASP B O 1
ATOM 4397 N N . LEU B 1 281 ? 12.43 27.109 2.4 1 46.09 281 LEU B N 1
ATOM 4398 C CA . LEU B 1 281 ? 13.164 27.953 1.457 1 46.09 281 LEU B CA 1
ATOM 4399 C C . LEU B 1 281 ? 13.219 27.297 0.079 1 46.09 281 LEU B C 1
ATOM 4401 O O . LEU B 1 281 ? 13.094 27.984 -0.94 1 46.09 281 LEU B O 1
ATOM 4405 N N . TRP B 1 282 ? 13.328 25.953 0.093 1 48.28 282 TRP B N 1
ATOM 4406 C CA . TRP B 1 282 ? 13.555 25.375 -1.228 1 48.28 282 TRP B CA 1
ATOM 4407 C C . TRP B 1 282 ? 12.234 25.141 -1.953 1 48.28 282 TRP B C 1
ATOM 4409 O O . TRP B 1 282 ? 12.164 25.25 -3.178 1 48.28 282 TRP B O 1
ATOM 4419 N N . VAL B 1 283 ? 11.133 24.969 -1.179 1 49.38 283 VAL B N 1
ATOM 4420 C CA . VAL B 1 283 ? 9.844 24.797 -1.839 1 49.38 283 VAL B CA 1
ATOM 4421 C C . VAL B 1 283 ? 9.32 26.141 -2.33 1 49.38 283 VAL B C 1
ATOM 4423 O O . VAL B 1 283 ? 8.75 26.234 -3.418 1 49.38 283 VAL B O 1
ATOM 4426 N N . GLY B 1 284 ? 9.523 27.188 -1.563 1 45.56 284 GLY B N 1
ATOM 4427 C CA . GLY B 1 284 ? 9.117 28.547 -1.92 1 45.56 284 GLY B CA 1
ATOM 4428 C C . GLY B 1 284 ? 9.945 29.141 -3.041 1 45.56 284 GLY B C 1
ATOM 4429 O O . GLY B 1 284 ? 9.445 29.953 -3.818 1 45.56 284 GLY B O 1
ATOM 4430 N N . ARG B 1 285 ? 11.125 28.781 -3.084 1 42.97 285 ARG B N 1
ATOM 4431 C CA . ARG B 1 285 ? 11.984 29.391 -4.098 1 42.97 285 ARG B CA 1
ATOM 4432 C C . ARG B 1 285 ? 11.594 28.922 -5.496 1 42.97 285 ARG B C 1
ATOM 4434 O O . ARG B 1 285 ? 11.844 29.609 -6.48 1 42.97 285 ARG B O 1
ATOM 4441 N N . HIS B 1 286 ? 11.031 27.75 -5.617 1 45.22 286 HIS B N 1
ATOM 4442 C CA . HIS B 1 286 ? 10.602 27.312 -6.945 1 45.22 286 HIS B CA 1
ATOM 4443 C C . HIS B 1 286 ? 9.555 28.25 -7.516 1 45.22 286 HIS B C 1
ATOM 4445 O O . HIS B 1 286 ? 9.438 28.391 -8.734 1 45.22 286 HIS B O 1
ATOM 4451 N N . GLU B 1 287 ? 8.648 28.734 -6.73 1 44.06 287 GLU B N 1
ATOM 4452 C CA . GLU B 1 287 ? 7.723 29.703 -7.316 1 44.06 287 GLU B CA 1
ATOM 4453 C C . GLU B 1 287 ? 8.477 30.812 -8.031 1 44.06 287 GLU B C 1
ATOM 4455 O O . GLU B 1 287 ? 8.039 31.281 -9.086 1 44.06 287 GLU B O 1
ATOM 4460 N N . LYS B 1 288 ? 9.484 31.156 -7.434 1 39.09 288 LYS B N 1
ATOM 4461 C CA . LYS B 1 288 ? 10.188 32.25 -8.109 1 39.09 288 LYS B CA 1
ATOM 4462 C C . LYS B 1 288 ? 10.852 31.75 -9.398 1 39.09 288 LYS B C 1
ATOM 4464 O O . LYS B 1 288 ? 10.891 32.469 -10.398 1 39.09 288 LYS B O 1
ATOM 4469 N N . LEU B 1 289 ? 11.289 30.578 -9.414 1 37.19 289 LEU B N 1
ATOM 4470 C CA . LEU B 1 289 ? 11.969 30.188 -10.641 1 37.19 289 LEU B CA 1
ATOM 4471 C C . LEU B 1 289 ? 10.953 29.828 -11.727 1 37.19 289 LEU B C 1
ATOM 4473 O O . LEU B 1 289 ? 11.125 30.188 -12.891 1 37.19 289 LEU B O 1
ATOM 4477 N N . TYR B 1 290 ? 9.922 29.031 -11.484 1 37.97 290 TYR B N 1
ATOM 4478 C CA . TYR B 1 290 ? 8.969 28.781 -12.555 1 37.97 290 TYR B CA 1
ATOM 4479 C C . TYR B 1 290 ? 8.219 30.047 -12.945 1 37.97 290 TYR B C 1
ATOM 4481 O O . TYR B 1 290 ? 7.777 30.188 -14.086 1 37.97 290 TYR B O 1
ATOM 4489 N N . SER B 1 291 ? 7.91 30.891 -12.078 1 35.88 291 SER B N 1
ATOM 4490 C CA . SER B 1 291 ? 7.387 32.156 -12.562 1 35.88 291 SER B CA 1
ATOM 4491 C C . SER B 1 291 ? 8.375 32.844 -13.508 1 35.88 291 SER B C 1
ATOM 4493 O O . SER B 1 291 ? 7.965 33.5 -14.469 1 35.88 291 SER B O 1
ATOM 4495 N N . ARG B 1 292 ? 9.594 32.688 -13.281 1 34.88 292 ARG B N 1
ATOM 4496 C CA . ARG B 1 292 ? 10.508 33.312 -14.234 1 34.88 292 ARG B CA 1
ATOM 4497 C C . ARG B 1 292 ? 10.508 32.562 -15.562 1 34.88 292 ARG B C 1
ATOM 4499 O O . ARG B 1 292 ? 10.711 33.156 -16.625 1 34.88 292 ARG B O 1
ATOM 4506 N N . ILE B 1 293 ? 10.422 31.281 -15.602 1 34.44 293 ILE B N 1
ATOM 4507 C CA . ILE B 1 293 ? 10.508 30.609 -16.891 1 34.44 293 ILE B CA 1
ATOM 4508 C C . ILE B 1 293 ? 9.203 30.828 -17.672 1 34.44 293 ILE B C 1
ATOM 4510 O O . ILE B 1 293 ? 9.219 31.031 -18.891 1 34.44 293 ILE B O 1
ATOM 4514 N N . PHE B 1 294 ? 8.055 30.766 -17.078 1 34.06 294 PHE B N 1
ATOM 4515 C CA . PHE B 1 294 ? 6.875 30.984 -17.906 1 34.06 294 PHE B CA 1
ATOM 4516 C C . PHE B 1 294 ? 6.602 32.469 -18.078 1 34.06 294 PHE B C 1
ATOM 4518 O O . PHE B 1 294 ? 5.715 32.875 -18.844 1 34.06 294 PHE B O 1
ATOM 4525 N N . ASN B 1 295 ? 6.996 33.281 -17.172 1 31.62 295 ASN B N 1
ATOM 4526 C CA . ASN B 1 295 ? 6.77 34.688 -17.5 1 31.62 295 ASN B CA 1
ATOM 4527 C C . ASN B 1 295 ? 7.82 35.219 -18.469 1 31.62 295 ASN B C 1
ATOM 4529 O O . ASN B 1 295 ? 7.816 36.406 -18.812 1 31.62 295 ASN B O 1
ATOM 4533 N N . SER B 1 296 ? 8.836 34.406 -18.766 1 27.06 296 SER B N 1
ATOM 4534 C CA . SER B 1 296 ? 9.539 35 -19.906 1 27.06 296 SER B CA 1
ATOM 4535 C C . SER B 1 296 ? 8.969 34.5 -21.219 1 27.06 296 SER B C 1
ATOM 4537 O O . SER B 1 296 ? 8.453 33.375 -21.312 1 27.06 296 SER B O 1
#

Secondary structure (DSSP, 8-state):
-----HHHHHHHHHHHHHHHHHHHHHHHHSSSS-------HHHHHHHHHHHHHT-TTS-S-GGGHHHHHHHHHHHS--SSTTS-SHHHHHHHHHHHHHHHHHHTHHHHHHHHH-GGGHHHHHHHHHHT---HHHHHHHHHHHHHHHHHIIIIIHHHHSS-----STHHHHHHHHHHHHHHHHHHHHHHHTT-SS----HHHHHHHHHHHTT--HHHHHHHHHHHHHHHHHHHHHHTTSS-HHHHHHHHH-HHHHHHHHHHHHHHTT--GGGTTSS--THHHHHHHHHHHHHHHH--/-----HHHHHHHHHHHHHHHHHHHHHHHH-TTS-------HHHHHHHHHHHHHT-TTS-S-GGGHHHHHHHHHHHT--SSTTS-SHHHHHHHHHHHHHHHHHHTHHHHHHHHH-GGGHHHHHHHHHHT---HHHHHHHHHHHHHHHHHIIIIIHHHHSS-----STTHHHHHHHHHHHHHHHHHHHHHHTT-SS----HHHHHHHHHHHTT--HHHHHHHHHHHHHHHHHHHHHHTTSS-HHHHHHHHH-HHHHHHHHHHHHHHTT--GGGTTTT--THHHHHHHHHHHHHHHH--

Solvent-accessible surface area (backbone atoms only — not comparable to full-atom values): 31369 Å² total; per-residue (Å²): 129,83,67,73,48,76,64,54,54,52,49,50,51,48,40,52,50,30,52,50,48,36,50,50,52,52,45,67,68,51,69,86,52,77,69,77,69,69,69,50,71,65,54,48,46,22,47,53,45,47,46,57,71,47,20,74,75,51,72,35,64,71,66,59,57,42,51,32,54,53,41,42,49,68,75,53,61,44,89,54,81,84,45,75,53,54,67,57,49,54,51,48,51,55,50,52,50,51,38,43,39,41,46,36,42,21,32,20,52,43,12,40,75,40,28,78,45,44,67,59,48,31,42,50,51,56,73,71,39,80,44,62,57,60,40,51,41,33,24,52,26,15,47,30,47,50,49,45,36,71,63,21,42,38,85,59,56,70,52,68,66,78,52,78,56,76,79,28,52,67,52,30,54,51,24,45,49,27,49,52,32,51,51,52,50,59,57,39,53,78,75,38,88,73,59,70,45,36,29,39,31,47,50,16,27,52,34,38,47,49,52,35,55,66,67,57,46,54,48,48,54,54,47,52,50,51,50,47,52,44,52,35,35,38,76,67,64,60,42,52,73,52,54,44,48,21,54,70,56,25,60,66,50,53,50,49,50,51,50,44,49,62,69,35,64,80,44,48,62,87,62,34,48,75,75,61,68,70,61,58,53,38,43,44,47,34,58,58,51,54,49,51,59,69,70,93,131,84,68,74,49,76,64,54,52,52,49,50,52,50,40,52,50,33,51,50,49,37,49,49,51,50,46,66,67,49,70,85,50,76,66,77,67,71,69,48,72,64,54,48,46,22,47,53,47,49,48,57,71,45,21,73,76,51,72,35,64,72,67,60,57,41,51,32,56,52,40,44,49,69,76,51,61,44,90,54,82,84,46,74,51,54,66,57,48,54,52,48,53,54,51,52,50,52,40,42,39,36,47,36,42,20,33,20,53,43,12,40,75,40,27,77,44,44,67,59,49,30,43,51,50,54,72,70,39,79,47,63,59,59,40,52,39,33,24,51,25,16,48,30,46,51,48,45,35,71,63,20,43,38,85,60,56,70,52,70,66,79,54,77,55,75,81,27,53,66,52,33,54,52,24,46,50,26,49,52,31,49,52,53,51,60,57,40,52,78,74,38,88,72,59,70,44,35,28,39,31,47,50,15,29,53,36,38,46,50,52,35,55,65,68,57,46,54,48,48,55,54,48,51,51,50,51,48,54,43,51,35,34,38,76,68,64,60,43,53,73,53,55,44,47,23,53,72,56,26,60,66,52,51,51,49,50,51,50,44,49,62,70,36,64,82,44,46,62,89,59,32,40,73,74,46,72,74,58,65,55,37,44,47,47,34,57,58,50,53,50,51,60,70,70,94

Sequence (592 aa):
MTQPSSDEKALQEEIEDLERRLHNAKARLNPDNVPATHSSPANDAALHALLLLADSALPLGSFAFSSGLESYLAHHKPSPPSASQLPAFHTFLRLSLSTLASTSLPYVLAGYRHPEDIETLDNDFDASTPCTVARRASIAQGRALLAVWDRSFRTQYNTPKDHASQDAMHGTMSSEAAISALKSFSAALRTSELINVHLAPLWGLVTSILAVPLQQAAYLFLFSHARTVVSAAVRASVMGPYQAQAVLASAELQDRIRGLVDEGWDKTVQDAGQSVPVMDLWVGRHEKLYSRIFNSMTQPSSDEKALQEEIEDLERRLHNAKARLNPDNVPATHSSPANDAALHALLLLADSALPLGSFAFSSGLESYLAHHKPSPPSASQLPAFHTFLRLSLSTLASTSLPYVLAGYRHPEDIETLDNDFDASTPCTVARRASIAQGRALLAVWDRSFRTQYNTPKDHASQDAMHGTMSSEAAISALKSFSAALRTSELINVHLAPLWGLVTSILAVPLQQAAYLFLFSHARTVVSAAVRASVMGPYQAQAVLASAELQDRIRGLVDEGWDKTVQDAGQSVPVMDLWVGRHEKLYSRIFNS

Organism: Alternaria alternata (NCBI:txid5599)

Foldseek 3Di:
DDPPPPVRVVVVVVVVVVVVVVVVVVCVVDVVPPPCPVQPPLSVLLVVVLVQLLDLPQPLPLPLVLLLLVLQCVVCQDPPNPDASVVSLVVCLLLVLLQCLQAQLQLLLCLQVPVLCLLVSQLLSLVLDPQPSVLVSQLSSQVSVLVCCVPPVCVPLLDQPPPVDPVSVVLSVSLNSLSVSSVVLVVCVVPDPSGRRGNRSSLNSVSSSSSHPSLSSSLSVSLSVSLSSLVSCCVVVSDHPVVSVCVSVDPVVVCSSNVSCVVSVPPHNVSGPVPRPDSSVSSRVSVVVVCVVVVD/DDPDPPVNVVVVVVVVVVVVVVVVVVCVVDVVPPDCPVQPPLSVLLVVVLVQLLDLPQPLPLPLVLLLLVLQCVVCQDPPNVDASVVSLVVCLLLVLLLCLQAQLQLLLCLQVPVLCLLVSQLLSLVLDPQPSLLVSQLSSQVSVLCCCVPPVCVPLLDQPPPVDPVSVVLSVSLNSLSVSSVVLVVCVVPDPSGRRGNRSSLNSVSSSSSHPSLSSSLSVSLSVSLSSLVSCCVVVSDHPVVSVCVSVDPVVVCSSNVSCVVSVPPHNVSGPVVNDDSSVSSRCSVVVVCVVVVD

pLDDT: mean 78.57, std 20.54, range [27.03, 98.12]

Nearest PDB structures (foldseek):
  6z71-assembly1_B  TM=2.041E-01  e=4.049E+00  Aquifex aeolicus VF5
  7u2x-assembly1_E  TM=1.239E-01  e=9.021E+00  Cricetus cricetus
  3kcu-assembly1_C  TM=2.341E-01  e=2.766E+00  Escherichia coli O157:H7

InterPro domains:
  IPR002639 Urease accessory protein UreF [MF_01385] (46-296)
  IPR002639 Urease accessory protein UreF [PF01730] (89-251)
  IPR038277 UreF domain superfamily [G3DSA:1.10.4190.10] (42-272)

Radius of gyration: 25.42 Å; Cα contacts (8 Å, |Δi|>4): 706; chains: 2; bounding box: 60×71×86 Å